Protein AF-A0AA40FTW2-F1 (afdb_monomer_lite)

InterPro domains:
  IPR039341 Cilia- and flagella-associated protein 99 [PTHR34649] (1-377)
  IPR060436 CFAP99, V-shaped coiled-coil domain [PF27956] (178-309)

Radius of gyration: 77.59 Å; chains: 1; bounding box: 154×70×246 Å

pLDDT: mean 81.36, std 16.77, range [40.0, 98.56]

Organism: NCBI:txid60889

Foldseek 3Di:
DLVVLVVLLDPCNLVVQQVVVVVPDPNVCSCPPPNVVSVVCNVVSVVVNVVVVVVVVVPPPPDPPDDDPDDPPVPPDDPPPPPPPPPDDDDPPPPPPPDPDPCVVVDDPPVVVVVVVVVVVVVVVVVVVVVVCQVPPPPVPPPPPPPDDDDPDPPPPPPPPPPDDPDDDDDPPPPDVVVVVVVVVVVVVVVVVVVVVVVCVVVVPDDVVNVVVVVVVVVVVVVVVVVVVVVVVVVVVVVVVVVVVVVVVVVVVVVVVVVVVVVVVVVVVVVVVVVVVVVVVVVVVVVVVVVVVVVVVVVVVVVVVVVVVVVVVVVVVVVVVVVVVVVVVVVVVVVVVVVVVVVVVVVVVVVVPDDDDDDDQADFPPPPDPDTDGPVVVVVVVVVVPPVPPDD

Sequence (392 aa):
MLSLVAYLLRAETPNLFHEKGCLTFEEDFVEQNLVLPFLEATPCLEKLQEHLKEYVRNTKVPKKELTTPMFMNVLNRPKIRLKVPPATPEDLSVMKFARQIPKTNYLKPSMESKLESLRTTNRMNALNLLKDANKNAPSCFQRRKDLDKSVEREKPRAILARRSIPKFKPVEIKQTVASTLRECARVISVEEKEIKRLKALTEGGLDPASILKFEEEKRQQQREEELLRIQKKHLLALLTRENAFTAKQSLLNDVKVHAESVRKERQQLYDKLERWRENHNKEMMEIVEKCHEIEQASREAFNAMIDEKKQKAAEVTEESRQLKTQLMKQREEETQRKIKLIQEIKTIQSLRALPFKDFDPTESSGLGLLCEMSLAEVCSISVKQLTVNLSF

Secondary structure (DSSP, 8-state):
-HHHHHHHTSTHHHHHHHHHHTTTS-HHHHIIIIIHHHHHHHHHHHHHHHHHHHHHHH--PPPPPP--------S--------PPP------------PPPPGGGSSPPHHHHHHHHHHHHHHHHHHHHHHHHHHS--TTTS----SS--------------PPPP----------HHHHHHHHHHHHHHHHHHHHHHHHHHTT-S-HHHHHHHHHHHHHHHHHHHHHHHHHHHHHHHHHHHHHHHHHHHHHHHHHHHHHHHHHHHHHHHHHHHHHHHHHHHHHHHHHHHHHHHHHHHHHHHHHHHHHHHHHHHHHHHHHHHHHHHHHHHHHHHHHHHHHHHHHHHHHHHHHTS------TTS------TT---HHHHHHHHTTSSSSS---

Structure (mmCIF, N/CA/C/O backbone):
data_AF-A0AA40FTW2-F1
#
_entry.id   AF-A0AA40FTW2-F1
#
loop_
_atom_site.group_PDB
_atom_site.id
_atom_site.type_symbol
_atom_site.label_atom_id
_atom_site.label_alt_id
_atom_site.label_comp_id
_atom_site.label_asym_id
_atom_site.label_entity_id
_atom_site.label_seq_id
_atom_site.pdbx_PDB_ins_code
_atom_site.Cartn_x
_atom_site.Cartn_y
_atom_site.Cartn_z
_atom_site.occupancy
_atom_site.B_iso_or_equiv
_atom_site.auth_seq_id
_atom_site.auth_comp_id
_atom_site.auth_asym_id
_atom_site.auth_atom_id
_atom_site.pdbx_PDB_model_num
ATOM 1 N N . MET A 1 1 ? -7.734 -20.222 -4.540 1.00 72.50 1 MET A N 1
ATOM 2 C CA . MET A 1 1 ? -7.595 -21.692 -4.657 1.00 72.50 1 MET A CA 1
ATOM 3 C C . MET A 1 1 ? -8.461 -22.426 -3.646 1.00 72.50 1 MET A C 1
ATOM 5 O O . MET A 1 1 ? -9.382 -23.096 -4.078 1.00 72.50 1 MET A O 1
ATOM 9 N N . LEU A 1 2 ? -8.268 -22.250 -2.332 1.00 84.19 2 LEU A N 1
ATOM 10 C CA . LEU A 1 2 ? -9.093 -22.926 -1.313 1.00 84.19 2 LEU A CA 1
ATOM 11 C C . LEU A 1 2 ? -10.603 -22.626 -1.437 1.00 84.19 2 LEU A C 1
ATOM 13 O O . LEU A 1 2 ? -11.415 -23.536 -1.329 1.00 84.19 2 LEU A O 1
ATOM 17 N N . SER A 1 3 ? -10.974 -21.379 -1.748 1.00 83.88 3 SER A N 1
ATOM 18 C CA . SER A 1 3 ? -12.367 -20.978 -2.009 1.00 83.88 3 SER A CA 1
ATOM 19 C C . SER A 1 3 ? -12.986 -21.657 -3.234 1.00 83.88 3 SER A C 1
ATOM 21 O O . SER A 1 3 ? -14.162 -21.998 -3.213 1.00 83.88 3 SER A O 1
ATOM 23 N N . LEU A 1 4 ? -12.191 -21.880 -4.284 1.00 85.38 4 LEU A N 1
ATOM 24 C CA . LEU A 1 4 ? -12.634 -22.521 -5.522 1.00 85.38 4 LEU A CA 1
ATOM 25 C C . LEU A 1 4 ? -12.859 -24.022 -5.311 1.00 85.38 4 LEU A C 1
ATOM 27 O O . LEU A 1 4 ? -13.896 -24.545 -5.692 1.00 85.38 4 LEU A O 1
ATOM 31 N N . VAL A 1 5 ? -11.924 -24.699 -4.638 1.00 86.44 5 VAL A N 1
ATOM 32 C CA . VAL A 1 5 ? -12.065 -26.124 -4.292 1.00 86.44 5 VAL A CA 1
ATOM 33 C C . VAL A 1 5 ? -13.250 -26.335 -3.342 1.00 86.44 5 VAL A C 1
ATOM 35 O O . VAL A 1 5 ? -14.014 -27.276 -3.508 1.00 86.44 5 VAL A O 1
ATOM 38 N N . ALA A 1 6 ? -13.466 -25.422 -2.388 1.00 86.38 6 ALA A N 1
ATOM 39 C CA . ALA A 1 6 ? -14.637 -25.456 -1.512 1.00 86.38 6 ALA A CA 1
ATOM 40 C C . ALA A 1 6 ? -15.962 -25.207 -2.245 1.00 86.38 6 ALA A C 1
ATOM 42 O O . ALA A 1 6 ? -16.985 -25.732 -1.824 1.00 86.38 6 ALA A O 1
ATOM 43 N N . TYR A 1 7 ? -15.954 -24.411 -3.317 1.00 87.50 7 TYR A N 1
ATOM 44 C CA . TYR A 1 7 ? -17.124 -24.233 -4.171 1.00 87.50 7 TYR A CA 1
ATOM 45 C C . TYR A 1 7 ? -17.436 -25.522 -4.934 1.00 87.50 7 TYR A C 1
ATOM 47 O O . TYR A 1 7 ? -18.566 -25.984 -4.872 1.00 87.50 7 TYR A O 1
ATOM 55 N N . LEU A 1 8 ? -16.429 -26.147 -5.557 1.00 85.88 8 LEU A N 1
ATOM 56 C CA . LEU A 1 8 ? -16.590 -27.392 -6.319 1.00 85.88 8 LEU A CA 1
ATOM 57 C C . LEU A 1 8 ? -17.111 -28.564 -5.472 1.00 85.88 8 LEU A C 1
ATOM 59 O O . LEU A 1 8 ? -17.848 -29.384 -5.995 1.00 85.88 8 LEU A O 1
ATOM 63 N N . LEU A 1 9 ? -16.796 -28.612 -4.176 1.00 86.38 9 LEU A N 1
ATOM 64 C CA . LEU A 1 9 ? -17.260 -29.658 -3.253 1.00 86.38 9 LEU A CA 1
ATOM 65 C C . LEU A 1 9 ? -18.691 -29.455 -2.710 1.00 86.38 9 LEU A C 1
ATOM 67 O O . LEU A 1 9 ? -19.140 -30.236 -1.874 1.00 86.38 9 LEU A O 1
ATOM 71 N N . ARG A 1 10 ? -19.418 -28.405 -3.116 1.00 88.00 10 ARG A N 1
ATOM 72 C CA . ARG A 1 10 ? -20.818 -28.224 -2.693 1.00 88.00 10 ARG A CA 1
ATOM 73 C C . ARG A 1 10 ? -21.728 -29.200 -3.435 1.00 88.00 10 ARG A C 1
ATOM 75 O O . ARG A 1 10 ? -21.581 -29.379 -4.633 1.00 88.00 10 ARG A O 1
ATOM 82 N N . ALA A 1 11 ? -22.743 -29.729 -2.756 1.00 80.31 11 ALA A N 1
ATOM 83 C CA . ALA A 1 11 ? -23.723 -30.635 -3.366 1.00 80.31 11 ALA A CA 1
ATOM 84 C C . ALA A 1 11 ? -24.491 -30.020 -4.559 1.00 80.31 11 ALA A C 1
ATOM 86 O O . ALA A 1 11 ? -25.031 -30.738 -5.392 1.00 80.31 11 ALA A O 1
ATOM 87 N N . GLU A 1 12 ? -24.521 -28.690 -4.659 1.00 85.62 12 GLU A N 1
ATOM 88 C CA . GLU A 1 12 ? -25.229 -27.944 -5.705 1.00 85.62 12 GLU A CA 1
ATOM 89 C C . GLU A 1 12 ? -24.439 -27.823 -7.021 1.00 85.62 12 GLU A C 1
ATOM 91 O O . GLU A 1 12 ? -25.029 -27.579 -8.073 1.00 85.62 12 GLU A O 1
ATOM 96 N N . THR A 1 13 ? -23.109 -27.976 -7.002 1.00 84.25 13 THR A N 1
ATOM 97 C CA . THR A 1 13 ? -22.277 -27.802 -8.204 1.00 84.25 13 THR A CA 1
ATOM 98 C C . THR A 1 13 ? -22.463 -28.868 -9.280 1.00 84.25 13 THR A C 1
ATOM 100 O O . THR A 1 13 ? -22.545 -28.459 -10.439 1.00 84.25 13 THR A O 1
ATOM 103 N N . PRO A 1 14 ? -22.566 -30.185 -8.993 1.00 83.50 14 PRO A N 1
ATOM 104 C CA . PRO A 1 14 ? -22.810 -31.167 -10.049 1.00 83.50 14 PRO A CA 1
ATOM 105 C C . PRO A 1 14 ? -24.161 -30.927 -10.730 1.00 83.50 14 PRO A C 1
ATOM 107 O O . PRO A 1 14 ? -24.240 -31.010 -11.951 1.00 83.50 14 PRO A O 1
ATOM 110 N N . ASN A 1 15 ? -25.181 -30.511 -9.972 1.00 85.00 15 ASN A N 1
ATOM 111 C CA . ASN A 1 15 ? -26.500 -30.170 -10.511 1.00 85.00 15 ASN A CA 1
ATOM 112 C C . ASN A 1 15 ? -26.433 -28.950 -11.438 1.00 85.00 15 ASN A C 1
ATOM 114 O O . ASN A 1 15 ? -27.056 -28.938 -12.495 1.00 85.00 15 ASN A O 1
ATOM 118 N N . LEU A 1 16 ? -25.623 -27.948 -11.085 1.00 86.38 16 LEU A N 1
ATOM 119 C CA . LEU A 1 16 ? -25.401 -26.776 -11.929 1.00 86.38 16 LEU A CA 1
ATOM 120 C C . LEU A 1 16 ? -24.660 -27.135 -13.229 1.00 86.38 16 LEU A C 1
ATOM 122 O O . LEU A 1 16 ? -24.991 -26.613 -14.294 1.00 86.38 16 LEU A O 1
ATOM 126 N N . PHE A 1 17 ? -23.659 -28.019 -13.159 1.00 85.50 17 PHE A N 1
ATOM 127 C CA . PHE A 1 17 ? -22.955 -28.506 -14.349 1.00 85.50 17 PHE A CA 1
ATOM 128 C C . PHE A 1 17 ? -23.858 -29.362 -15.235 1.00 85.50 17 PHE A C 1
ATOM 130 O O . PHE A 1 17 ? -23.782 -29.235 -16.455 1.00 85.50 17 PHE A O 1
ATOM 137 N N . HIS A 1 18 ? -24.740 -30.160 -14.636 1.00 86.38 18 HIS A N 1
ATOM 138 C CA . HIS A 1 18 ? -25.752 -30.926 -15.350 1.00 86.38 18 HIS A CA 1
ATOM 139 C C . HIS A 1 18 ? -26.730 -30.002 -16.087 1.00 86.38 18 HIS A C 1
ATOM 141 O O . HIS A 1 18 ? -26.870 -30.095 -17.304 1.00 86.38 18 HIS A O 1
ATOM 147 N N . GLU A 1 19 ? -27.319 -29.027 -15.388 1.00 88.06 19 GLU A N 1
ATOM 148 C CA . GLU A 1 19 ? -28.277 -28.074 -15.962 1.00 88.06 19 GLU A CA 1
ATOM 149 C C . GLU A 1 19 ? -27.657 -27.252 -17.102 1.00 88.06 19 GLU A C 1
ATOM 151 O O . GLU A 1 19 ? -28.272 -27.064 -18.148 1.00 88.06 19 GLU A O 1
ATOM 156 N N . LYS A 1 20 ? -26.410 -26.786 -16.941 1.00 88.81 20 LYS A N 1
ATOM 157 C CA . LYS A 1 20 ? -25.706 -26.029 -17.989 1.00 88.81 20 LYS A CA 1
ATOM 158 C C . LYS A 1 20 ? -25.197 -26.907 -19.129 1.00 88.81 20 LYS A C 1
ATOM 160 O O . LYS A 1 20 ? -25.180 -26.446 -20.269 1.00 88.81 20 LYS A O 1
ATOM 165 N N . GLY A 1 21 ? -24.798 -28.142 -18.843 1.00 84.56 21 GLY A N 1
ATOM 166 C CA . GLY A 1 21 ? -24.372 -29.115 -19.845 1.00 84.56 21 GLY A CA 1
ATOM 167 C C . GLY A 1 21 ? -25.519 -29.504 -20.774 1.00 84.56 21 GLY A C 1
ATOM 168 O O . GLY A 1 21 ? -25.347 -29.463 -21.992 1.00 84.56 21 GLY A O 1
ATOM 169 N N . CYS A 1 22 ? -26.704 -29.758 -20.212 1.00 87.69 22 CYS A N 1
ATOM 170 C CA . CYS A 1 22 ? -27.904 -30.161 -20.955 1.00 87.69 22 CYS A CA 1
ATOM 171 C C . CYS A 1 22 ? -28.463 -29.064 -21.879 1.00 87.69 22 CYS A C 1
ATOM 173 O O . CYS A 1 22 ? -29.262 -29.347 -22.764 1.00 87.69 22 CYS A O 1
ATOM 175 N N . LEU A 1 23 ? -28.029 -27.804 -21.726 1.00 88.94 23 LEU A N 1
ATOM 176 C CA . LEU A 1 23 ? -28.358 -26.738 -22.684 1.00 88.94 23 LEU A CA 1
ATOM 177 C C . LEU A 1 23 ? -27.622 -26.889 -24.022 1.00 88.94 23 LEU A C 1
ATOM 179 O O . LEU A 1 23 ? -28.026 -26.277 -25.008 1.00 88.94 23 LEU A O 1
ATOM 183 N N 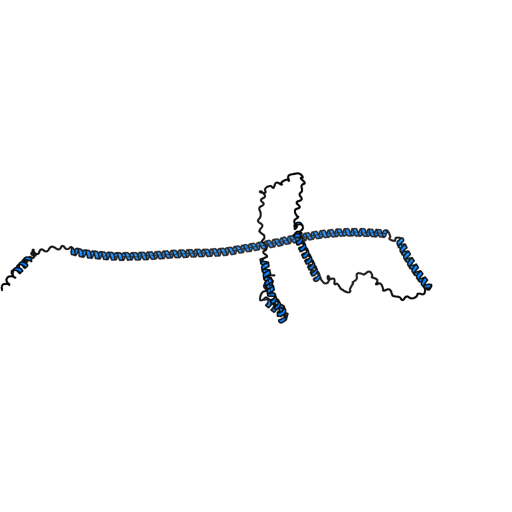. THR A 1 24 ? -26.517 -27.639 -24.046 1.00 86.56 24 THR A N 1
ATOM 184 C CA . THR A 1 24 ? -25.594 -27.685 -25.193 1.00 86.56 24 THR A CA 1
ATOM 185 C C . THR A 1 24 ? -25.347 -29.103 -25.707 1.00 86.56 24 THR A C 1
ATOM 187 O O . THR A 1 24 ? -25.009 -29.267 -26.877 1.00 86.56 24 THR A O 1
ATOM 190 N N . PHE A 1 25 ? -25.508 -30.117 -24.855 1.00 90.62 25 PHE A N 1
ATOM 191 C CA . PHE A 1 25 ? -25.250 -31.524 -25.155 1.00 90.62 25 PHE A CA 1
ATOM 192 C C . PHE A 1 25 ? -26.412 -32.408 -24.683 1.00 90.62 25 PHE A C 1
ATOM 194 O O . PHE A 1 25 ? -27.222 -31.983 -23.863 1.00 90.62 25 PHE A O 1
ATOM 201 N N . GLU A 1 26 ? -26.477 -33.636 -25.201 1.00 90.56 26 GLU A N 1
ATOM 202 C CA . GLU A 1 26 ? -27.450 -34.651 -24.778 1.00 90.56 26 GLU A CA 1
ATOM 203 C C . GLU A 1 26 ? -27.239 -35.060 -23.313 1.00 90.56 26 GLU A C 1
ATOM 205 O O . GLU A 1 26 ? -26.104 -35.113 -22.836 1.00 90.56 26 GLU A O 1
ATOM 210 N N . GLU A 1 27 ? -28.335 -35.367 -22.617 1.00 87.88 27 GLU A N 1
ATOM 211 C CA . GLU A 1 27 ? -28.355 -35.699 -21.184 1.00 87.88 27 GLU A CA 1
ATOM 212 C C . GLU A 1 27 ? -27.402 -36.860 -20.858 1.00 87.88 27 GLU A C 1
ATOM 214 O O . GLU A 1 27 ? -26.483 -36.693 -20.055 1.00 87.88 27 GLU A O 1
ATOM 219 N N . ASP A 1 28 ? -27.492 -37.963 -21.610 1.00 87.19 28 ASP A N 1
ATOM 220 C CA . ASP A 1 28 ? -26.615 -39.135 -21.465 1.00 87.19 28 ASP A CA 1
ATOM 221 C C . ASP A 1 28 ? -25.123 -38.782 -21.604 1.00 87.19 28 ASP A C 1
ATOM 223 O O . ASP A 1 28 ? -24.260 -39.316 -20.900 1.00 87.19 28 ASP A O 1
ATOM 227 N N . PHE A 1 29 ? -24.793 -37.853 -22.508 1.00 90.19 29 PHE A N 1
ATOM 228 C CA . PHE A 1 29 ? -23.417 -37.416 -22.732 1.00 90.19 29 PHE A CA 1
ATOM 229 C C . PHE A 1 29 ? -22.897 -36.566 -21.567 1.00 90.19 29 PHE A C 1
ATOM 231 O O . PHE A 1 29 ? -21.728 -36.691 -21.183 1.00 90.19 29 PHE A O 1
ATOM 238 N N . VAL A 1 30 ? -23.745 -35.698 -21.011 1.00 89.94 30 VAL A N 1
ATOM 239 C CA . VAL A 1 30 ? -23.420 -34.819 -19.879 1.00 89.94 30 VAL A CA 1
ATOM 240 C C . VAL A 1 30 ? -23.246 -35.638 -18.606 1.00 89.94 30 VAL A C 1
ATOM 242 O O . VAL A 1 30 ? -22.268 -35.439 -17.881 1.00 89.94 30 VAL A O 1
ATOM 245 N N . GLU A 1 31 ? -24.131 -36.595 -18.353 1.00 87.38 31 GLU A N 1
ATOM 246 C CA . GLU A 1 31 ? -24.014 -37.487 -17.205 1.00 87.38 31 GLU A CA 1
ATOM 247 C C . GLU A 1 31 ? -22.716 -38.299 -17.260 1.00 87.38 31 GLU A C 1
ATOM 249 O O . GLU A 1 31 ? -21.933 -38.274 -16.307 1.00 87.38 31 GLU A O 1
ATOM 254 N N . GLN A 1 32 ? -22.425 -38.944 -18.395 1.00 88.50 32 GLN A N 1
ATOM 255 C CA . GLN A 1 32 ? -21.276 -39.845 -18.519 1.00 88.50 32 GLN A CA 1
ATOM 256 C C . GLN A 1 32 ? -19.921 -39.135 -18.568 1.00 88.50 32 GLN A C 1
ATOM 258 O O . GLN A 1 32 ? -18.952 -39.646 -18.010 1.00 88.50 32 GLN A O 1
ATOM 263 N N . ASN A 1 33 ? -19.824 -37.974 -19.225 1.00 88.44 33 ASN A N 1
ATOM 264 C CA . ASN A 1 33 ? -18.531 -37.317 -19.453 1.00 88.44 33 ASN A CA 1
ATOM 265 C C . ASN A 1 33 ? -18.251 -36.138 -18.521 1.00 88.44 33 ASN A C 1
ATOM 267 O O . ASN A 1 33 ? -17.092 -35.747 -18.377 1.00 88.44 33 ASN A O 1
ATOM 271 N N . LEU A 1 34 ? -19.278 -35.545 -17.907 1.00 85.88 34 LEU A N 1
ATOM 272 C CA . LEU A 1 34 ? -19.113 -34.383 -17.032 1.00 85.88 34 LEU A CA 1
ATOM 273 C C . LEU A 1 34 ? -19.455 -34.726 -15.586 1.00 85.88 34 LEU A C 1
ATOM 275 O O . LEU A 1 34 ? -18.617 -34.514 -14.712 1.00 85.88 34 LEU A O 1
ATOM 279 N N . VAL A 1 35 ? -20.644 -35.272 -15.320 1.00 89.31 35 VAL A N 1
ATOM 280 C CA . VAL A 1 35 ? -21.118 -35.476 -13.941 1.00 89.31 35 VAL A CA 1
ATOM 281 C C . VAL A 1 35 ? -20.433 -36.667 -13.273 1.00 89.31 35 VAL A C 1
ATOM 283 O O . VAL A 1 35 ? -19.869 -36.498 -12.193 1.00 89.31 35 VAL A O 1
ATOM 286 N N . LEU A 1 36 ? -20.413 -37.847 -13.901 1.00 88.19 36 LEU A N 1
ATOM 287 C CA . LEU A 1 36 ? -19.792 -39.044 -13.318 1.00 88.19 36 LEU A CA 1
ATOM 288 C C . LEU A 1 36 ? -18.284 -38.870 -13.061 1.00 88.19 36 LEU A C 1
ATOM 290 O O . LEU A 1 36 ? -17.867 -39.092 -11.923 1.00 88.19 36 LEU A O 1
ATOM 294 N N . PRO A 1 37 ? -17.463 -38.369 -14.007 1.00 90.25 37 PRO A N 1
ATOM 295 C CA . PRO A 1 37 ? -16.037 -38.157 -13.754 1.00 90.25 37 PRO A CA 1
ATOM 296 C C . PRO A 1 37 ? -15.786 -37.084 -12.690 1.00 90.25 37 PRO A C 1
ATOM 298 O O . PRO A 1 37 ? -14.803 -37.141 -11.950 1.00 90.25 37 PRO A O 1
ATOM 301 N N . PHE A 1 38 ? -16.681 -36.096 -12.581 1.00 87.44 38 PHE A N 1
ATOM 302 C CA . PHE A 1 38 ? -16.617 -35.097 -11.521 1.00 87.44 38 PHE A CA 1
ATOM 303 C C . PHE A 1 38 ? -16.906 -35.711 -10.147 1.00 87.44 38 PHE A C 1
ATOM 305 O O . PHE A 1 38 ? -16.168 -35.440 -9.199 1.00 87.44 38 PHE A O 1
ATOM 312 N N . LEU A 1 39 ? -17.921 -36.576 -10.047 1.00 87.25 39 LEU A N 1
ATOM 313 C CA . LEU A 1 39 ? -18.231 -37.332 -8.833 1.00 87.25 39 LEU A CA 1
ATOM 314 C C . LEU A 1 39 ? -17.083 -38.278 -8.454 1.00 87.25 39 LEU A C 1
ATOM 316 O O . LEU A 1 39 ? -16.684 -38.303 -7.292 1.00 87.25 39 LEU A O 1
ATOM 320 N N . GLU A 1 40 ? -16.471 -38.966 -9.416 1.00 91.12 40 GLU A N 1
ATOM 321 C CA . GLU A 1 40 ? -15.275 -39.796 -9.201 1.00 91.12 40 GLU A CA 1
ATOM 322 C C . GLU A 1 40 ? -14.062 -38.983 -8.717 1.00 91.12 40 GLU A C 1
ATOM 324 O O . GLU A 1 40 ? -13.229 -39.485 -7.958 1.00 91.12 40 GLU A O 1
ATOM 329 N N . ALA A 1 41 ? -13.966 -37.708 -9.106 1.00 89.56 41 ALA A N 1
ATOM 330 C CA . ALA A 1 41 ? -12.898 -36.803 -8.691 1.00 89.56 41 ALA A CA 1
ATOM 331 C C . ALA A 1 41 ? -13.137 -36.129 -7.323 1.00 89.56 41 ALA A C 1
ATOM 333 O O . ALA A 1 41 ? -12.201 -35.532 -6.775 1.00 89.56 41 ALA A O 1
ATOM 334 N N . THR A 1 42 ? -14.334 -36.236 -6.731 1.00 88.50 42 THR A N 1
ATOM 335 C CA . THR A 1 42 ? -14.647 -35.679 -5.397 1.00 88.50 42 THR A CA 1
ATOM 336 C C . THR A 1 42 ? -13.657 -36.079 -4.291 1.00 88.50 42 THR A C 1
ATOM 338 O O . THR A 1 42 ? -13.141 -35.163 -3.643 1.00 88.50 42 THR A O 1
ATOM 341 N N . PRO A 1 43 ? -13.245 -37.355 -4.109 1.00 91.00 43 PRO A N 1
ATOM 342 C CA . PRO A 1 43 ? -12.274 -37.719 -3.069 1.00 91.00 43 PRO A CA 1
ATOM 343 C C . PRO A 1 43 ? -10.894 -37.081 -3.288 1.00 91.00 43 PRO A C 1
ATOM 345 O O . PRO A 1 43 ? -10.164 -36.792 -2.338 1.00 91.00 43 PRO A O 1
ATOM 348 N N . CYS A 1 44 ? -10.505 -36.839 -4.542 1.00 90.75 44 CYS A N 1
ATOM 349 C CA . CYS A 1 44 ? -9.260 -36.142 -4.865 1.00 90.75 44 CYS A CA 1
ATOM 350 C C . CYS A 1 44 ? -9.346 -34.650 -4.509 1.00 90.75 44 CYS A C 1
ATOM 352 O O . CYS A 1 44 ? -8.374 -34.074 -4.011 1.00 90.75 44 CYS A O 1
ATOM 354 N N . LEU A 1 45 ? -10.508 -34.028 -4.727 1.00 89.38 45 LEU A N 1
ATOM 355 C CA . LEU A 1 45 ? -10.771 -32.635 -4.367 1.00 89.38 45 LEU A CA 1
ATOM 356 C C . LEU A 1 45 ? -10.836 -32.431 -2.848 1.00 89.38 45 LEU A C 1
ATOM 358 O O . LEU A 1 45 ? -10.328 -31.420 -2.359 1.00 89.38 45 LEU A O 1
ATOM 362 N N . GLU A 1 46 ? -11.383 -33.386 -2.095 1.00 90.88 46 GLU A N 1
ATOM 363 C CA . GLU A 1 46 ? -11.388 -33.370 -0.625 1.00 90.88 46 GLU A CA 1
ATOM 364 C C . GLU A 1 46 ? -9.965 -33.410 -0.060 1.00 90.88 46 GLU A C 1
ATOM 366 O O . GLU A 1 46 ? -9.581 -32.519 0.701 1.00 90.88 46 GLU A O 1
ATOM 371 N N . LYS A 1 47 ? -9.129 -34.347 -0.533 1.00 92.00 47 LYS A N 1
ATOM 372 C CA . LYS A 1 47 ? -7.702 -34.424 -0.162 1.00 92.00 47 LYS A CA 1
ATOM 373 C C . LYS A 1 47 ? -6.951 -33.133 -0.484 1.00 92.00 47 LYS A C 1
ATOM 375 O O . LYS A 1 47 ? -6.138 -32.657 0.308 1.00 92.00 47 LYS A O 1
ATOM 380 N N . LEU A 1 48 ? -7.232 -32.531 -1.641 1.00 91.81 48 LEU A N 1
ATOM 381 C CA . LEU A 1 48 ? -6.651 -31.245 -2.020 1.00 91.81 48 LEU A CA 1
ATOM 382 C C . LEU A 1 48 ? -7.111 -30.120 -1.082 1.00 91.81 48 LEU A C 1
ATOM 384 O O . LEU A 1 48 ? -6.312 -29.254 -0.717 1.00 91.81 48 LEU A O 1
ATOM 388 N N . GLN A 1 49 ? -8.381 -30.116 -0.676 1.00 92.56 49 GLN A N 1
ATOM 389 C CA . GLN A 1 49 ? -8.918 -29.132 0.258 1.00 92.56 49 GLN A CA 1
ATOM 390 C C . GLN A 1 49 ? -8.251 -29.245 1.633 1.00 92.56 49 GLN A C 1
ATOM 392 O O . GLN A 1 49 ? -7.881 -28.221 2.209 1.00 92.56 49 GLN A O 1
ATOM 397 N N . GLU A 1 50 ? -8.075 -30.461 2.146 1.00 92.12 50 GLU A N 1
ATOM 398 C CA . GLU A 1 50 ? -7.374 -30.729 3.405 1.00 92.12 50 GLU A CA 1
ATOM 399 C C . GLU A 1 50 ? -5.926 -30.250 3.347 1.00 92.12 50 GLU A C 1
ATOM 401 O O . GLU A 1 50 ? -5.512 -29.450 4.186 1.00 92.12 50 GLU A O 1
ATOM 406 N N . HIS A 1 51 ? -5.195 -30.611 2.291 1.00 90.50 51 HIS A N 1
ATOM 407 C CA . HIS A 1 51 ? -3.809 -30.190 2.107 1.00 90.50 51 HIS A CA 1
ATOM 408 C C . HIS A 1 51 ? -3.672 -28.660 2.004 1.00 90.50 51 HIS A C 1
ATOM 410 O O . HIS A 1 51 ? -2.743 -28.062 2.549 1.00 90.50 51 HIS A O 1
ATOM 416 N N . LEU A 1 52 ? -4.623 -27.981 1.351 1.00 89.50 52 LEU A N 1
ATOM 417 C CA . LEU A 1 52 ? -4.658 -26.517 1.301 1.00 89.50 52 LEU A CA 1
ATOM 418 C C . LEU A 1 52 ? -5.014 -25.894 2.662 1.00 89.50 52 LEU A C 1
ATOM 420 O O . LEU A 1 52 ? -4.450 -24.857 3.012 1.00 89.50 52 LEU A O 1
ATOM 424 N N . LYS A 1 53 ? -5.914 -26.504 3.447 1.00 89.69 53 LYS A N 1
ATOM 425 C CA . LYS A 1 53 ? -6.233 -26.063 4.819 1.00 89.69 53 LYS A CA 1
ATOM 426 C C . LYS A 1 53 ? -5.016 -26.209 5.734 1.00 89.69 53 LYS A C 1
ATOM 428 O O . LYS A 1 53 ? -4.722 -25.287 6.495 1.00 89.69 53 LYS A O 1
ATOM 433 N N . GLU A 1 54 ? -4.295 -27.322 5.647 1.00 90.12 54 GLU A N 1
ATOM 434 C CA . GLU A 1 54 ? -3.049 -27.550 6.384 1.00 90.12 54 GLU A CA 1
ATOM 435 C C . GLU A 1 54 ? -1.958 -26.570 5.972 1.00 90.12 54 GLU A C 1
ATOM 437 O O . GLU A 1 54 ? -1.335 -25.952 6.835 1.00 90.12 54 GLU A O 1
ATOM 442 N N . TYR A 1 55 ? -1.780 -26.345 4.670 1.00 88.25 55 TYR A N 1
ATOM 443 C CA . TYR A 1 55 ? -0.834 -25.357 4.164 1.00 88.25 55 TYR A CA 1
ATOM 444 C C . TYR A 1 55 ? -1.118 -23.966 4.741 1.00 88.25 55 TYR A C 1
ATOM 446 O O . TYR A 1 55 ? -0.209 -23.345 5.282 1.00 88.25 55 TYR A O 1
ATOM 454 N N . VAL A 1 56 ? -2.379 -23.513 4.725 1.00 85.25 56 VAL A N 1
ATOM 455 C CA . VAL A 1 56 ? -2.779 -22.211 5.291 1.00 85.25 56 VAL A CA 1
ATOM 456 C C . VAL A 1 56 ? -2.513 -22.135 6.801 1.00 85.25 56 VAL A C 1
ATOM 458 O O . VAL A 1 56 ? -2.034 -21.109 7.287 1.00 85.25 56 VAL A O 1
ATOM 461 N N . ARG A 1 57 ? -2.781 -23.213 7.552 1.00 83.44 57 ARG A N 1
ATOM 462 C CA . ARG A 1 57 ? -2.495 -23.294 8.999 1.00 83.44 57 ARG A CA 1
ATOM 463 C C . ARG A 1 57 ? -0.993 -23.256 9.299 1.00 83.44 57 ARG A C 1
ATOM 465 O O . ARG A 1 57 ? -0.589 -22.635 10.283 1.00 83.44 57 ARG A O 1
ATOM 472 N N . ASN A 1 58 ? -0.186 -23.894 8.455 1.00 80.00 58 ASN A N 1
ATOM 473 C CA . ASN A 1 58 ? 1.266 -23.992 8.601 1.00 80.00 58 ASN A CA 1
ATOM 474 C C . ASN A 1 58 ? 1.990 -22.733 8.107 1.00 80.00 58 ASN A C 1
ATOM 476 O O . ASN A 1 58 ? 3.046 -22.384 8.635 1.00 80.00 58 ASN A O 1
ATOM 480 N N . THR A 1 59 ? 1.401 -21.980 7.176 1.00 73.31 59 THR A N 1
ATOM 481 C CA . THR A 1 59 ? 1.846 -20.632 6.806 1.00 73.31 59 THR A CA 1
ATOM 482 C C . THR A 1 59 ? 1.464 -19.610 7.878 1.00 73.31 59 THR A C 1
ATOM 484 O O . THR A 1 59 ? 0.733 -18.652 7.636 1.00 73.31 59 THR A O 1
ATOM 487 N N . LYS A 1 60 ? 1.984 -19.777 9.095 1.00 59.28 60 LYS A N 1
ATOM 488 C CA . LYS A 1 60 ? 2.068 -18.673 10.051 1.00 59.28 60 LYS A CA 1
ATOM 489 C C . LYS A 1 60 ? 3.146 -17.725 9.542 1.00 59.28 60 LYS A C 1
ATOM 491 O O . LYS A 1 60 ? 4.335 -17.981 9.706 1.00 59.28 60 LYS A O 1
ATOM 496 N N . VAL A 1 61 ? 2.731 -16.638 8.894 1.00 64.19 61 VAL A N 1
ATOM 497 C CA . VAL A 1 61 ? 3.634 -15.524 8.586 1.00 64.19 61 VAL A CA 1
ATOM 498 C C . VAL A 1 61 ? 4.248 -15.072 9.916 1.00 64.19 61 VAL A C 1
ATOM 500 O O . VAL A 1 61 ? 3.486 -14.728 10.826 1.00 64.19 61 VAL A O 1
ATOM 503 N N . PRO A 1 62 ? 5.584 -15.102 10.088 1.00 59.91 62 PRO A N 1
ATOM 504 C CA . PRO A 1 62 ? 6.195 -14.639 11.322 1.00 59.91 62 PRO A CA 1
ATOM 505 C C . PRO A 1 62 ? 5.830 -13.165 11.494 1.00 59.91 62 PRO A C 1
ATOM 507 O O . PRO A 1 62 ? 6.163 -12.325 10.653 1.00 59.91 62 PRO A O 1
ATOM 510 N N . LYS A 1 63 ? 5.090 -12.852 12.563 1.00 62.25 63 LYS A N 1
ATOM 511 C CA . LYS A 1 63 ? 4.849 -11.466 12.960 1.00 62.25 63 LYS A CA 1
ATOM 512 C C . LYS A 1 63 ? 6.223 -10.862 13.234 1.00 62.25 63 LYS A C 1
ATOM 514 O O . LYS A 1 63 ? 6.942 -11.359 14.094 1.00 62.25 63 LYS A O 1
ATOM 519 N N . LYS A 1 64 ? 6.612 -9.844 12.461 1.00 65.00 64 LYS A N 1
ATOM 520 C CA . LYS A 1 64 ? 7.845 -9.097 12.725 1.00 65.00 64 LYS A CA 1
ATOM 521 C C . LYS A 1 64 ? 7.742 -8.532 14.139 1.00 65.00 64 LYS A C 1
ATOM 523 O O . LYS A 1 64 ? 6.752 -7.870 14.449 1.00 65.00 64 LYS A O 1
ATOM 528 N N . GLU A 1 65 ? 8.728 -8.817 14.979 1.00 68.75 65 GLU A N 1
ATOM 529 C CA . GLU A 1 65 ? 8.822 -8.190 16.293 1.00 68.75 65 GLU A CA 1
ATOM 530 C C . GLU A 1 65 ? 8.905 -6.670 16.107 1.00 68.75 65 GLU A C 1
ATOM 532 O O . GLU A 1 65 ? 9.642 -6.171 15.249 1.00 68.75 65 GLU A O 1
ATOM 537 N N . LEU A 1 66 ? 8.091 -5.933 16.865 1.00 69.81 66 LEU A N 1
ATOM 538 C CA . LEU A 1 66 ? 8.136 -4.475 16.884 1.00 69.81 66 LEU A CA 1
ATOM 539 C C . LEU A 1 66 ? 9.531 -4.046 17.341 1.00 69.81 66 LEU A C 1
ATOM 541 O O . LEU A 1 66 ? 10.005 -4.466 18.393 1.00 69.81 66 LEU A O 1
ATOM 545 N N . THR A 1 67 ? 10.200 -3.229 16.531 1.00 69.88 67 THR A N 1
ATOM 546 C CA . THR A 1 67 ? 11.541 -2.738 16.842 1.00 69.88 67 THR A CA 1
ATOM 547 C C . THR A 1 67 ? 11.462 -1.785 18.029 1.00 69.88 67 THR A C 1
ATOM 549 O O . THR A 1 67 ? 11.047 -0.636 17.885 1.00 69.88 67 THR A O 1
ATOM 552 N N . THR A 1 68 ? 11.852 -2.254 19.211 1.00 75.44 68 THR A N 1
ATOM 553 C CA . THR A 1 68 ? 12.003 -1.399 20.389 1.00 75.44 68 THR A CA 1
ATOM 554 C C . THR A 1 68 ? 13.166 -0.431 20.143 1.00 75.44 68 THR A C 1
ATOM 556 O O . THR A 1 68 ? 14.265 -0.890 19.811 1.00 75.44 68 THR A O 1
ATOM 559 N N . PRO A 1 69 ? 12.976 0.895 20.273 1.00 68.25 69 PRO A N 1
ATOM 560 C CA . PRO A 1 69 ? 14.062 1.851 20.104 1.00 68.25 69 PRO A CA 1
ATOM 561 C C . PRO A 1 69 ? 15.104 1.628 21.203 1.00 68.25 69 PRO A C 1
ATOM 563 O O . PRO A 1 69 ? 14.868 1.897 22.380 1.00 68.25 69 PRO A O 1
ATOM 566 N N . MET A 1 70 ? 16.263 1.098 20.817 1.00 69.19 70 MET A N 1
ATOM 567 C CA . MET A 1 70 ? 17.376 0.896 21.733 1.00 69.19 70 MET A CA 1
ATOM 568 C C . MET A 1 70 ? 18.042 2.255 21.976 1.00 69.19 70 MET A C 1
ATOM 570 O O . MET A 1 70 ? 18.634 2.832 21.061 1.00 69.19 70 MET A O 1
ATOM 574 N N . PHE A 1 71 ? 17.935 2.788 23.195 1.00 67.94 71 PHE A N 1
ATOM 575 C CA . PHE A 1 71 ? 18.669 3.993 23.574 1.00 67.94 71 PHE A CA 1
ATOM 576 C C . PHE A 1 71 ? 20.168 3.721 23.440 1.00 67.94 71 PHE A C 1
ATOM 578 O O . PHE A 1 71 ? 20.712 2.806 24.062 1.00 67.94 71 PHE A O 1
ATOM 585 N N . MET A 1 72 ? 20.848 4.506 22.602 1.00 67.75 72 MET A N 1
ATOM 586 C CA . MET A 1 72 ? 22.291 4.392 22.465 1.00 67.75 72 MET A CA 1
ATOM 587 C C . MET A 1 72 ? 22.936 4.778 23.794 1.00 67.75 72 MET A C 1
ATOM 589 O O . MET A 1 72 ? 22.886 5.933 24.209 1.00 67.75 72 MET A O 1
ATOM 593 N N . ASN A 1 73 ? 23.574 3.817 24.457 1.00 65.56 73 ASN A N 1
ATOM 594 C CA . ASN A 1 73 ? 24.374 4.092 25.643 1.00 65.56 73 ASN A CA 1
ATOM 595 C C . ASN A 1 73 ? 25.727 4.671 25.189 1.00 65.56 73 ASN A C 1
ATOM 597 O O . ASN A 1 73 ? 26.737 3.970 25.115 1.00 65.56 73 ASN A O 1
ATOM 601 N N . VAL A 1 74 ? 25.715 5.933 24.745 1.00 63.09 74 VAL A N 1
ATOM 602 C CA . VAL A 1 74 ? 26.889 6.622 24.174 1.00 63.09 74 VAL A CA 1
ATOM 603 C C . VAL A 1 74 ? 27.907 6.973 25.266 1.00 63.09 74 VAL A C 1
ATOM 605 O O . VAL A 1 74 ? 29.102 7.028 24.994 1.00 63.09 74 VAL A O 1
ATOM 608 N N . LEU A 1 75 ? 27.447 7.148 26.510 1.00 63.94 75 LEU A N 1
ATOM 609 C CA . LEU A 1 75 ? 28.263 7.633 27.628 1.00 63.94 75 LEU A CA 1
ATOM 610 C C . LEU A 1 75 ? 28.966 6.517 28.423 1.00 63.94 75 LEU A C 1
ATOM 612 O O . LEU A 1 75 ? 30.023 6.762 28.992 1.00 63.94 75 LEU A O 1
ATOM 616 N N . ASN A 1 76 ? 28.450 5.281 28.390 1.00 61.06 76 ASN A N 1
ATOM 617 C CA . ASN A 1 76 ? 28.991 4.141 29.148 1.00 61.06 76 ASN A CA 1
ATOM 618 C C . ASN A 1 76 ? 29.689 3.094 28.266 1.00 61.06 76 ASN A C 1
ATOM 620 O O . ASN A 1 76 ? 29.696 1.907 28.591 1.00 61.06 76 ASN A O 1
ATOM 624 N N . ARG A 1 77 ? 30.285 3.494 27.136 1.00 62.66 77 ARG A N 1
ATOM 625 C CA . ARG A 1 77 ? 31.180 2.588 26.404 1.00 62.66 77 ARG A CA 1
ATOM 626 C C . ARG A 1 77 ? 32.538 2.577 27.108 1.00 62.66 77 ARG A C 1
ATOM 628 O O . ARG A 1 77 ? 33.227 3.599 27.057 1.00 62.66 77 ARG A O 1
ATOM 635 N N . PRO A 1 78 ? 32.971 1.467 27.737 1.00 63.22 78 PRO A N 1
ATOM 636 C CA . PRO A 1 78 ? 34.351 1.372 28.187 1.00 63.22 78 PRO A CA 1
ATOM 637 C C . PRO A 1 78 ? 35.239 1.561 26.956 1.00 63.22 78 PRO A C 1
ATOM 639 O O . PRO A 1 78 ? 35.080 0.860 25.955 1.00 63.22 78 PRO A O 1
ATOM 642 N N . LYS A 1 79 ? 36.134 2.556 26.993 1.00 59.47 79 LYS A N 1
ATOM 643 C CA . LYS A 1 79 ? 37.109 2.776 25.921 1.00 59.47 79 LYS A CA 1
ATOM 644 C C . LYS A 1 79 ? 37.921 1.492 25.777 1.00 59.47 79 LYS A C 1
ATOM 646 O O . LYS A 1 79 ? 38.782 1.214 26.611 1.00 59.47 79 LYS A O 1
ATOM 651 N N . ILE A 1 80 ? 37.646 0.715 24.730 1.00 60.69 80 ILE A N 1
ATOM 652 C CA . ILE A 1 80 ? 38.514 -0.380 24.309 1.00 60.69 80 ILE A CA 1
ATOM 653 C C . ILE A 1 80 ? 39.824 0.296 23.924 1.00 60.69 80 ILE A C 1
ATOM 655 O O . ILE A 1 80 ? 39.936 0.898 22.857 1.00 60.69 80 ILE A O 1
ATOM 659 N N . ARG A 1 81 ? 40.802 0.275 24.833 1.00 58.84 81 ARG A N 1
ATOM 660 C CA . ARG A 1 81 ? 42.172 0.612 24.470 1.00 58.84 81 ARG A CA 1
ATOM 661 C C . ARG A 1 81 ? 42.557 -0.417 23.420 1.00 58.84 81 ARG A C 1
ATOM 663 O O . ARG A 1 81 ? 42.592 -1.609 23.724 1.00 58.84 81 ARG A O 1
ATOM 670 N N . LEU A 1 82 ? 42.771 0.039 22.188 1.00 54.88 82 LEU A N 1
ATOM 671 C CA . LEU A 1 82 ? 43.394 -0.777 21.159 1.00 54.88 82 LEU A CA 1
ATOM 672 C C . LEU A 1 82 ? 44.706 -1.276 21.765 1.00 54.88 82 LEU A C 1
ATOM 674 O O . LEU A 1 82 ? 45.610 -0.482 22.026 1.00 54.88 82 LEU A O 1
ATOM 678 N N . LYS A 1 83 ? 44.769 -2.571 22.092 1.00 57.41 83 LYS A N 1
ATOM 679 C CA . LYS A 1 83 ? 46.027 -3.215 22.451 1.00 57.41 83 LYS A CA 1
ATOM 680 C C . LYS A 1 83 ? 46.902 -3.097 21.211 1.00 57.41 83 LYS A C 1
ATOM 682 O O . LYS A 1 83 ? 46.681 -3.812 20.237 1.00 57.41 83 LYS A O 1
ATOM 687 N N . VAL A 1 84 ? 47.845 -2.160 21.237 1.00 61.56 84 VAL A N 1
ATOM 688 C CA . VAL A 1 84 ? 48.995 -2.207 20.339 1.00 61.56 84 VAL A CA 1
ATOM 689 C C . VAL A 1 84 ? 49.620 -3.589 20.556 1.00 61.56 84 VAL A C 1
ATOM 691 O O . VAL A 1 84 ? 49.796 -3.974 21.719 1.00 61.56 84 VAL A O 1
ATOM 694 N N . PRO A 1 85 ? 49.866 -4.381 19.500 1.00 59.75 85 PRO A N 1
ATOM 695 C CA . PRO A 1 85 ? 50.508 -5.671 19.680 1.00 59.75 85 PRO A CA 1
ATOM 696 C C . PRO A 1 85 ? 51.872 -5.428 20.336 1.00 59.75 85 PRO A C 1
ATOM 698 O O . PRO A 1 85 ? 52.571 -4.503 19.911 1.00 59.75 85 PRO A O 1
ATOM 701 N N . PRO A 1 86 ? 52.266 -6.197 21.365 1.00 55.31 86 PRO A N 1
ATOM 702 C CA . PRO A 1 86 ? 53.645 -6.158 21.817 1.00 55.31 86 PRO A CA 1
ATOM 703 C C . PRO A 1 86 ? 54.535 -6.532 20.629 1.00 55.31 86 PRO A C 1
ATOM 705 O O . PRO A 1 86 ? 54.300 -7.539 19.960 1.00 55.31 86 PRO A O 1
ATOM 708 N N . ALA A 1 87 ? 55.522 -5.687 20.346 1.00 56.22 87 ALA A N 1
ATOM 709 C CA . ALA A 1 87 ? 56.625 -6.060 19.486 1.00 56.22 87 ALA A CA 1
ATOM 710 C C . ALA A 1 87 ? 57.416 -7.138 20.231 1.00 56.22 87 ALA A C 1
ATOM 712 O O . ALA A 1 87 ? 58.148 -6.835 21.173 1.00 56.22 87 ALA A O 1
ATOM 713 N N . THR A 1 88 ? 57.224 -8.394 19.844 1.00 54.44 88 THR A N 1
ATOM 714 C CA . THR A 1 88 ? 58.101 -9.489 20.253 1.00 54.44 88 THR A CA 1
ATOM 715 C C . THR A 1 88 ? 58.608 -10.234 19.023 1.00 54.44 88 THR A C 1
ATOM 717 O O . THR A 1 88 ? 57.876 -10.361 18.037 1.00 54.44 88 THR A O 1
ATOM 720 N N . PRO A 1 89 ? 59.890 -10.632 19.064 1.00 53.31 89 PRO A N 1
ATOM 721 C CA . PRO A 1 89 ? 60.708 -10.916 17.900 1.00 53.31 89 PRO A CA 1
ATOM 722 C C . PRO A 1 89 ? 60.422 -12.297 17.314 1.00 53.31 89 PRO A C 1
ATOM 724 O O . PRO A 1 89 ? 59.806 -13.158 17.939 1.00 53.31 89 PRO A O 1
ATOM 727 N N . GLU A 1 90 ? 60.883 -12.458 16.081 1.00 56.84 90 GLU A N 1
ATOM 728 C CA . GLU A 1 90 ? 60.820 -13.656 15.256 1.00 56.84 90 GLU A CA 1
ATOM 729 C C . GLU A 1 90 ? 61.415 -14.875 15.974 1.00 56.84 90 GLU A C 1
ATOM 731 O O . GLU A 1 90 ? 62.628 -15.048 16.009 1.00 56.84 90 GLU A O 1
ATOM 736 N N . ASP A 1 91 ? 60.554 -15.751 16.495 1.00 50.31 91 ASP A N 1
ATOM 737 C CA . ASP A 1 91 ? 60.923 -17.132 16.805 1.00 50.31 91 ASP A CA 1
ATOM 738 C C . ASP A 1 91 ? 60.218 -18.051 15.800 1.00 50.31 91 ASP A C 1
ATOM 740 O O . ASP A 1 91 ? 59.037 -18.403 15.904 1.00 50.31 91 ASP A O 1
ATOM 744 N N . LEU A 1 92 ? 60.958 -18.375 14.740 1.00 57.44 92 LEU A N 1
ATOM 745 C CA . LEU A 1 92 ? 60.563 -19.257 13.649 1.00 57.44 92 LEU A CA 1
ATOM 746 C C . LEU A 1 92 ? 60.575 -20.720 14.116 1.00 57.44 92 LEU A C 1
ATOM 748 O O . LEU A 1 92 ? 61.422 -21.513 13.722 1.00 57.44 92 LEU A O 1
ATOM 752 N N . SER A 1 93 ? 59.577 -21.105 14.906 1.00 56.47 93 SER A N 1
ATOM 753 C CA . SER A 1 93 ? 59.177 -22.507 15.063 1.00 56.47 93 SER A CA 1
ATOM 754 C C . SER A 1 93 ? 57.698 -22.640 14.722 1.00 56.47 93 SER A C 1
ATOM 756 O O . SER A 1 93 ? 56.821 -22.847 15.560 1.00 56.47 93 SER A O 1
ATOM 758 N N . VAL A 1 94 ? 57.399 -22.453 13.434 1.00 55.34 94 VAL A N 1
ATOM 759 C CA . VAL A 1 94 ? 56.064 -22.677 12.876 1.00 55.34 94 VAL A CA 1
ATOM 760 C C . VAL A 1 94 ? 55.831 -24.186 12.800 1.00 55.34 94 VAL A C 1
ATOM 762 O O . VAL A 1 94 ? 56.004 -24.818 11.756 1.00 55.34 94 VAL A O 1
ATOM 765 N N . MET A 1 95 ? 55.398 -24.781 13.913 1.00 54.97 95 MET A N 1
ATOM 766 C CA . MET A 1 95 ? 54.608 -26.008 13.858 1.00 54.97 95 MET A CA 1
ATOM 767 C C . MET A 1 95 ? 53.393 -25.715 12.977 1.00 54.97 95 MET A C 1
ATOM 769 O O . MET A 1 95 ? 52.512 -24.930 13.330 1.00 54.97 95 MET A O 1
ATOM 773 N N . LYS A 1 96 ? 53.375 -26.322 11.789 1.00 56.62 96 LYS A N 1
ATOM 774 C CA . LYS A 1 96 ? 52.268 -26.260 10.834 1.00 56.62 96 LYS A CA 1
ATOM 775 C C . LYS A 1 96 ? 51.034 -26.928 11.443 1.00 56.62 96 LYS A C 1
ATOM 777 O O . LYS A 1 96 ? 50.717 -28.071 11.132 1.00 56.62 96 LYS A O 1
ATOM 782 N N . PHE A 1 97 ? 50.289 -26.200 12.267 1.00 54.03 97 PHE A N 1
ATOM 783 C CA . PHE A 1 97 ? 48.890 -26.511 12.525 1.00 54.03 97 PHE A CA 1
ATOM 784 C C . PHE A 1 97 ? 48.089 -26.132 11.280 1.00 54.03 97 PHE A C 1
ATOM 786 O O . PHE A 1 97 ? 47.439 -25.088 11.218 1.00 54.03 97 PHE A O 1
ATOM 793 N N . ALA A 1 98 ? 48.150 -26.984 10.257 1.00 60.34 98 ALA A N 1
ATOM 794 C CA . ALA A 1 98 ? 47.209 -26.938 9.154 1.00 60.34 98 ALA A CA 1
ATOM 795 C C . ALA A 1 98 ? 45.840 -27.356 9.703 1.00 60.34 98 ALA A C 1
ATOM 797 O O . ALA A 1 98 ? 45.478 -28.532 9.712 1.00 60.34 98 ALA A O 1
ATOM 798 N N . ARG A 1 99 ? 45.082 -26.388 10.226 1.00 67.38 99 ARG A N 1
ATOM 799 C CA . ARG A 1 99 ? 43.658 -26.589 10.499 1.00 67.38 99 ARG A CA 1
ATOM 800 C C . ARG A 1 99 ? 43.023 -27.031 9.185 1.00 67.38 99 ARG A C 1
ATOM 802 O O . ARG A 1 99 ? 43.199 -26.353 8.173 1.00 67.38 99 ARG A O 1
ATOM 809 N N . GLN A 1 100 ? 42.320 -28.163 9.182 1.00 69.25 100 GLN A N 1
ATOM 810 C CA . GLN A 1 100 ? 41.578 -28.571 7.994 1.00 69.25 100 GLN A CA 1
ATOM 811 C C . GLN A 1 100 ? 40.597 -27.453 7.649 1.00 69.25 100 GLN A C 1
ATOM 813 O O . GLN A 1 100 ? 39.768 -27.066 8.474 1.00 69.25 100 GLN A O 1
ATOM 818 N N . ILE A 1 101 ? 40.749 -26.891 6.451 1.00 69.19 101 ILE A N 1
ATOM 819 C CA . ILE A 1 101 ? 39.877 -25.827 5.968 1.00 69.19 101 ILE A CA 1
ATOM 820 C C . ILE A 1 101 ? 38.453 -26.397 5.975 1.00 69.19 101 ILE A C 1
ATOM 822 O O . ILE A 1 101 ? 38.230 -27.457 5.379 1.00 69.19 101 ILE A O 1
ATOM 826 N N . PRO A 1 102 ? 37.489 -25.746 6.650 1.00 71.19 102 PRO A N 1
ATOM 827 C CA . PRO A 1 102 ? 36.110 -26.202 6.651 1.00 71.19 102 PRO A CA 1
ATOM 828 C C . PRO A 1 102 ? 35.624 -26.385 5.212 1.00 71.19 102 PRO A C 1
ATOM 830 O O . PRO A 1 102 ? 35.767 -25.482 4.387 1.00 71.19 102 PRO A O 1
ATOM 833 N N . LYS A 1 103 ? 35.026 -27.543 4.899 1.00 66.69 103 LYS A N 1
ATOM 834 C CA . LYS A 1 103 ? 34.497 -27.839 3.551 1.00 66.69 103 LYS A CA 1
ATOM 835 C C . LYS A 1 103 ? 33.485 -26.785 3.072 1.00 66.69 103 LYS A C 1
ATOM 837 O O . LYS A 1 103 ? 33.293 -26.621 1.874 1.00 66.69 103 LYS A O 1
ATOM 842 N N . THR A 1 104 ? 32.889 -26.035 4.000 1.00 68.44 104 THR A N 1
ATOM 843 C CA . THR A 1 104 ? 31.996 -24.896 3.748 1.00 68.44 104 THR A CA 1
ATOM 844 C C . THR A 1 104 ? 32.660 -23.735 3.011 1.00 68.44 104 THR A C 1
ATOM 846 O O . THR A 1 104 ? 31.948 -22.962 2.385 1.00 68.44 104 THR A O 1
ATOM 849 N N . ASN A 1 105 ? 33.993 -23.626 3.025 1.00 67.06 105 ASN A N 1
ATOM 850 C CA . ASN A 1 105 ? 34.729 -22.602 2.274 1.00 67.06 105 ASN A CA 1
ATOM 851 C C . ASN A 1 105 ? 34.765 -22.891 0.757 1.00 67.06 105 ASN A C 1
ATOM 853 O O . ASN A 1 105 ? 35.033 -21.998 -0.037 1.00 67.06 105 ASN A O 1
ATOM 857 N N . TYR A 1 106 ? 34.482 -24.138 0.360 1.00 70.44 106 TYR A N 1
ATOM 858 C CA . TYR A 1 106 ? 34.404 -24.580 -1.038 1.00 70.44 106 TYR A CA 1
ATOM 859 C C . TYR A 1 106 ? 32.962 -24.794 -1.516 1.00 70.44 106 TYR A C 1
ATOM 861 O O . TYR A 1 106 ? 32.734 -25.107 -2.685 1.00 70.44 106 TYR A O 1
ATOM 869 N N . LEU A 1 107 ? 31.977 -24.640 -0.626 1.00 70.38 107 LEU A N 1
ATOM 870 C CA . LEU A 1 107 ? 30.573 -24.635 -1.010 1.00 70.38 107 LEU A CA 1
ATOM 871 C C . LEU A 1 107 ? 30.219 -23.236 -1.504 1.00 70.38 107 LEU A C 1
ATOM 873 O O . LEU A 1 107 ? 30.426 -22.249 -0.798 1.00 70.38 107 LEU A O 1
ATOM 877 N N . LYS A 1 108 ? 29.662 -23.164 -2.715 1.00 68.31 108 LYS A N 1
ATOM 878 C CA . LYS A 1 108 ? 29.115 -21.919 -3.256 1.00 68.31 108 LYS A CA 1
ATOM 879 C C . LYS A 1 108 ? 28.154 -21.300 -2.228 1.00 68.31 108 LYS A C 1
ATOM 881 O O . LYS A 1 108 ? 27.282 -22.018 -1.722 1.00 68.31 108 LYS A O 1
ATOM 886 N N . PRO A 1 109 ? 28.279 -20.001 -1.901 1.00 76.56 109 PRO A N 1
ATOM 887 C CA . PRO A 1 109 ? 27.379 -19.333 -0.973 1.00 76.56 109 PRO A CA 1
ATOM 888 C C . PRO A 1 109 ? 25.915 -19.575 -1.353 1.00 76.56 109 PRO A C 1
ATOM 890 O O . PRO A 1 109 ? 25.568 -19.573 -2.534 1.00 76.56 109 PRO A O 1
ATOM 893 N N . SER A 1 110 ? 25.026 -19.702 -0.361 1.00 75.50 110 SER A N 1
ATOM 894 C CA . SER A 1 110 ? 23.573 -19.871 -0.581 1.00 75.50 110 SER A CA 1
ATOM 895 C C . SER A 1 110 ? 22.991 -18.838 -1.565 1.00 75.50 110 SER A C 1
ATOM 897 O O . SER A 1 110 ? 22.025 -19.110 -2.277 1.00 75.50 110 SER A O 1
ATOM 899 N N . MET A 1 111 ? 23.611 -17.659 -1.646 1.00 78.25 111 MET A N 1
ATOM 900 C CA . MET A 1 111 ? 23.268 -16.597 -2.586 1.00 78.25 111 MET A CA 1
ATOM 901 C C . MET A 1 111 ? 23.491 -16.980 -4.059 1.00 78.25 111 MET A C 1
ATOM 903 O O . MET A 1 111 ? 22.649 -16.655 -4.889 1.00 78.25 111 MET A O 1
ATOM 907 N N . GLU A 1 112 ? 24.564 -17.696 -4.398 1.00 84.25 112 GLU A N 1
ATOM 908 C CA . GLU A 1 112 ? 24.850 -18.102 -5.782 1.00 84.25 112 GLU A CA 1
ATOM 909 C C . GLU A 1 112 ? 23.839 -19.131 -6.286 1.00 84.25 112 GLU A C 1
ATOM 911 O O . GLU A 1 112 ? 23.313 -18.989 -7.387 1.00 84.25 112 GLU A O 1
ATOM 916 N N . SER A 1 113 ? 23.476 -20.102 -5.445 1.00 84.75 113 SER A N 1
ATOM 917 C CA . SER A 1 113 ? 22.416 -21.070 -5.755 1.00 84.75 113 SER A CA 1
ATOM 918 C C . SER A 1 113 ? 21.062 -20.377 -5.972 1.00 84.75 113 SER A C 1
ATOM 920 O O . SER A 1 113 ? 20.341 -20.679 -6.927 1.00 84.75 113 SER A O 1
ATOM 922 N N . LYS A 1 114 ? 20.745 -19.363 -5.153 1.00 88.31 114 LYS A N 1
ATOM 923 C CA . LYS A 1 114 ? 19.553 -18.525 -5.356 1.00 88.31 114 LYS A CA 1
ATOM 924 C C . LYS A 1 114 ? 19.619 -17.750 -6.675 1.00 88.31 114 LYS A C 1
ATOM 926 O O . LYS A 1 114 ? 18.623 -17.709 -7.394 1.00 88.31 114 LYS A O 1
ATOM 931 N N . LEU A 1 115 ? 20.770 -17.187 -7.039 1.00 89.50 115 LEU A N 1
ATOM 932 C CA . LEU A 1 115 ? 20.946 -16.492 -8.318 1.00 89.50 115 LEU A CA 1
ATOM 933 C C . LEU A 1 115 ? 20.821 -17.433 -9.523 1.00 89.50 115 LEU A C 1
ATOM 935 O O . LEU A 1 115 ? 20.202 -17.057 -10.516 1.00 89.50 115 LEU A O 1
ATOM 939 N N . GLU A 1 116 ? 21.348 -18.655 -9.450 1.00 91.31 116 GLU A N 1
ATOM 940 C CA . GLU A 1 116 ? 21.173 -19.679 -10.489 1.00 91.31 116 GLU A CA 1
ATOM 941 C C . GLU A 1 116 ? 19.685 -20.057 -10.651 1.00 91.31 116 GLU A C 1
ATOM 943 O O . GLU A 1 116 ? 19.175 -20.102 -11.775 1.00 91.31 116 GLU A O 1
ATOM 948 N N . SER A 1 117 ? 18.946 -20.207 -9.544 1.00 91.31 117 SER A N 1
ATOM 949 C CA . SER A 1 117 ? 17.491 -20.434 -9.581 1.00 91.31 117 SER A CA 1
ATOM 950 C C . SER A 1 117 ? 16.726 -19.264 -10.222 1.00 91.31 117 SER A C 1
ATOM 952 O O . SER A 1 117 ? 15.853 -19.469 -11.060 1.00 91.31 117 SER A O 1
ATOM 954 N N . LEU A 1 118 ? 17.109 -18.017 -9.929 1.00 94.19 118 LEU A N 1
ATOM 955 C CA . LEU A 1 118 ? 16.490 -16.834 -10.533 1.00 94.19 118 LEU A CA 1
ATOM 956 C C . LEU A 1 118 ? 16.829 -16.696 -12.021 1.00 94.19 118 LEU A C 1
ATOM 958 O O . LEU A 1 118 ? 15.991 -16.285 -12.818 1.00 94.19 118 LEU A O 1
ATOM 962 N N . ARG A 1 119 ? 18.050 -17.054 -12.428 1.00 95.69 119 ARG A N 1
ATOM 963 C CA . ARG A 1 119 ? 18.452 -17.053 -13.842 1.00 95.69 119 ARG A CA 1
ATOM 964 C C . ARG A 1 119 ? 17.686 -18.100 -14.641 1.00 95.69 119 ARG A C 1
ATOM 966 O O . ARG A 1 119 ? 17.280 -17.817 -15.766 1.00 95.69 119 ARG A O 1
ATOM 973 N N . THR A 1 120 ? 17.477 -19.289 -14.079 1.00 95.56 120 THR A N 1
ATOM 974 C CA . THR A 1 120 ? 16.722 -20.364 -14.744 1.00 95.56 120 THR A CA 1
ATOM 975 C C . THR A 1 120 ? 15.241 -20.021 -14.874 1.00 95.56 120 THR A C 1
ATOM 977 O O . THR A 1 120 ? 14.703 -20.153 -15.973 1.00 95.56 120 THR A O 1
ATOM 980 N N . THR A 1 121 ? 14.601 -19.485 -13.828 1.00 96.25 121 THR A N 1
ATOM 981 C CA . THR A 1 121 ? 13.204 -19.020 -13.913 1.00 96.25 121 THR A CA 1
ATOM 982 C C . THR A 1 121 ? 13.049 -17.859 -14.888 1.00 96.25 121 THR A C 1
ATOM 984 O O . THR A 1 121 ? 12.149 -17.882 -15.723 1.00 96.25 121 THR A O 1
ATOM 987 N N . ASN A 1 122 ? 13.960 -16.884 -14.869 1.00 96.38 122 ASN A N 1
ATOM 988 C CA . ASN A 1 122 ? 13.933 -15.766 -15.812 1.00 96.38 122 ASN A CA 1
ATOM 989 C C . ASN A 1 122 ? 14.120 -16.251 -17.261 1.00 96.38 122 ASN A C 1
ATOM 991 O O . ASN A 1 122 ? 13.362 -15.866 -18.148 1.00 96.38 122 ASN A O 1
ATOM 995 N N . ARG A 1 123 ? 15.040 -17.196 -17.500 1.00 96.69 123 ARG A N 1
ATOM 996 C CA . ARG A 1 123 ? 15.205 -17.839 -18.812 1.00 96.69 123 ARG A CA 1
ATOM 997 C C . ARG A 1 123 ? 13.933 -18.558 -19.264 1.00 96.69 123 ARG A C 1
ATOM 999 O O . ARG A 1 123 ? 13.558 -18.429 -20.427 1.00 96.69 123 ARG A O 1
ATOM 1006 N N . MET A 1 124 ? 13.263 -19.295 -18.377 1.00 96.25 124 MET A N 1
ATOM 1007 C CA . MET A 1 124 ? 11.987 -19.943 -18.697 1.00 96.25 124 MET A CA 1
ATOM 1008 C C . MET A 1 124 ? 10.891 -18.926 -19.021 1.00 96.25 124 MET A C 1
ATOM 1010 O O . MET A 1 124 ? 10.201 -19.080 -20.025 1.00 96.25 124 MET A O 1
ATOM 1014 N N . ASN A 1 125 ? 10.778 -17.858 -18.233 1.00 96.25 125 ASN A N 1
ATOM 1015 C CA . ASN A 1 125 ? 9.808 -16.791 -18.465 1.00 96.25 125 ASN A CA 1
ATOM 1016 C C . ASN A 1 125 ? 10.057 -16.084 -19.799 1.00 96.25 125 ASN A C 1
ATOM 1018 O O . ASN A 1 125 ? 9.115 -15.876 -20.556 1.00 96.25 125 ASN A O 1
ATOM 1022 N N . ALA A 1 126 ? 11.314 -15.787 -20.133 1.00 95.62 126 ALA A N 1
ATOM 1023 C CA . ALA A 1 126 ? 11.681 -15.197 -21.417 1.00 95.62 126 ALA A CA 1
ATOM 1024 C C . ALA A 1 126 ? 11.336 -16.120 -22.598 1.00 95.62 126 ALA A C 1
ATOM 1026 O O . ALA A 1 126 ? 10.836 -15.654 -23.620 1.00 95.62 126 ALA A O 1
ATOM 1027 N N . LEU A 1 127 ? 11.551 -17.434 -22.460 1.00 95.88 127 LEU A N 1
ATOM 1028 C CA . LEU A 1 127 ? 11.163 -18.411 -23.482 1.00 95.88 127 LEU A CA 1
ATOM 1029 C C . LEU A 1 127 ? 9.643 -18.518 -23.639 1.00 95.88 127 LEU A C 1
ATOM 1031 O O . LEU A 1 127 ? 9.162 -18.652 -24.762 1.00 95.88 127 LEU A O 1
ATOM 1035 N N . ASN A 1 128 ? 8.889 -18.456 -22.544 1.00 95.31 128 ASN A N 1
ATOM 1036 C CA . ASN A 1 128 ? 7.428 -18.456 -22.590 1.00 95.31 128 ASN A CA 1
ATOM 1037 C C . ASN A 1 128 ? 6.902 -17.171 -23.235 1.00 95.31 128 ASN A C 1
ATOM 1039 O O . ASN A 1 128 ? 6.096 -17.250 -24.154 1.00 95.31 128 ASN A O 1
ATOM 1043 N N . LEU A 1 129 ? 7.455 -16.016 -22.862 1.00 95.38 129 LEU A N 1
ATOM 1044 C CA . LEU A 1 129 ? 7.131 -14.726 -23.467 1.00 95.38 129 LEU A CA 1
ATOM 1045 C C . LEU A 1 129 ? 7.417 -14.722 -24.976 1.00 95.38 129 LEU A C 1
ATOM 1047 O O . LEU A 1 129 ? 6.598 -14.249 -25.753 1.00 95.38 129 LEU A O 1
ATOM 1051 N N . LEU A 1 130 ? 8.546 -15.298 -25.405 1.00 92.94 130 LEU A N 1
ATOM 1052 C CA . LEU A 1 130 ? 8.871 -15.473 -26.823 1.00 92.94 130 LEU A CA 1
ATOM 1053 C C . LEU A 1 130 ? 7.840 -16.366 -27.531 1.00 92.94 130 LEU A C 1
ATOM 1055 O O . LEU A 1 130 ? 7.408 -16.054 -28.639 1.00 92.94 130 LEU A O 1
ATOM 1059 N N . LYS A 1 131 ? 7.451 -17.489 -26.916 1.00 92.38 131 LYS A N 1
ATOM 1060 C CA . LYS A 1 131 ? 6.442 -18.399 -27.478 1.00 92.38 131 LYS A CA 1
ATOM 1061 C C . LYS A 1 131 ? 5.088 -17.711 -27.611 1.00 92.38 131 LYS A C 1
ATOM 1063 O O . LYS A 1 131 ? 4.459 -17.850 -28.654 1.00 92.38 131 LYS A O 1
ATOM 1068 N N . ASP A 1 132 ? 4.668 -16.963 -26.601 1.00 92.19 132 ASP A N 1
ATOM 1069 C CA . ASP A 1 132 ? 3.399 -16.237 -26.609 1.00 92.19 132 ASP A CA 1
ATOM 1070 C C . ASP A 1 132 ? 3.426 -15.088 -27.616 1.00 92.19 132 ASP A C 1
ATOM 1072 O O . ASP A 1 132 ? 2.488 -14.937 -28.394 1.00 92.19 132 ASP A O 1
ATOM 1076 N N . ALA A 1 133 ? 4.534 -14.348 -27.697 1.00 87.94 133 ALA A N 1
ATOM 1077 C CA . ALA A 1 133 ? 4.738 -13.326 -28.717 1.00 87.94 133 ALA A CA 1
ATOM 1078 C C . ALA A 1 133 ? 4.696 -13.916 -30.134 1.00 87.94 133 ALA A C 1
ATOM 1080 O O . ALA A 1 133 ? 4.093 -13.317 -31.013 1.00 87.94 133 ALA A O 1
ATOM 1081 N N . ASN A 1 134 ? 5.271 -15.102 -30.361 1.00 86.06 134 ASN A N 1
ATOM 1082 C CA . ASN A 1 134 ? 5.211 -15.779 -31.660 1.00 86.06 134 ASN A CA 1
ATOM 1083 C C . ASN A 1 134 ? 3.805 -16.303 -31.995 1.00 86.06 134 ASN A C 1
ATOM 1085 O O . ASN A 1 134 ? 3.390 -16.215 -33.149 1.00 86.06 134 ASN A O 1
ATOM 1089 N N . LYS A 1 135 ? 3.066 -16.836 -31.012 1.00 86.38 135 LYS A N 1
ATOM 1090 C CA . LYS A 1 135 ? 1.668 -17.273 -31.189 1.00 86.38 135 LYS A CA 1
ATOM 1091 C C . LYS A 1 135 ? 0.747 -16.100 -31.516 1.00 86.38 135 LYS A C 1
ATOM 1093 O O . LYS A 1 135 ? -0.097 -16.218 -32.394 1.00 86.38 135 LYS A O 1
ATOM 1098 N N . ASN A 1 136 ? 0.950 -14.977 -30.831 1.00 85.88 136 ASN A N 1
ATOM 1099 C CA . ASN A 1 136 ? 0.139 -13.768 -30.957 1.00 85.88 136 ASN A CA 1
ATOM 1100 C C . ASN A 1 136 ? 0.704 -12.779 -31.991 1.00 85.88 136 ASN A C 1
ATOM 1102 O O . ASN A 1 136 ? 0.182 -11.673 -32.130 1.00 85.88 136 ASN A O 1
ATOM 1106 N N . ALA A 1 137 ? 1.776 -13.145 -32.702 1.00 82.62 137 ALA A N 1
ATOM 1107 C CA . ALA A 1 137 ? 2.360 -12.298 -33.728 1.00 82.62 137 ALA A CA 1
ATOM 1108 C C . ALA A 1 137 ? 1.348 -12.128 -34.874 1.00 82.62 137 ALA A C 1
ATOM 1110 O O . ALA A 1 137 ? 0.847 -13.132 -35.393 1.00 82.62 137 ALA A O 1
ATOM 1111 N N . PRO A 1 138 ? 1.057 -10.890 -35.310 1.00 80.19 138 PRO A N 1
ATOM 1112 C CA . PRO A 1 138 ? 0.198 -10.663 -36.464 1.00 80.19 138 PRO A CA 1
ATOM 1113 C C . PRO A 1 138 ? 0.788 -11.337 -37.712 1.00 80.19 138 PRO A C 1
ATOM 1115 O O . PRO A 1 138 ? 2.005 -11.504 -37.827 1.00 80.19 138 PRO A O 1
ATOM 1118 N N . SER A 1 139 ? -0.069 -11.709 -38.670 1.00 70.44 139 SER A N 1
ATOM 1119 C CA . SER A 1 139 ? 0.309 -12.500 -39.858 1.00 70.44 139 SER A CA 1
ATOM 1120 C C . SER A 1 139 ? 1.475 -11.914 -40.671 1.00 70.44 139 SER A C 1
ATOM 1122 O O . SER A 1 139 ? 2.103 -12.649 -41.427 1.00 70.44 139 SER A O 1
ATOM 1124 N N . CYS A 1 140 ? 1.773 -10.620 -40.540 1.00 70.94 140 CYS A N 1
ATOM 1125 C CA . CYS A 1 140 ? 2.899 -9.951 -41.194 1.00 70.94 140 CYS A CA 1
ATOM 1126 C C . CYS A 1 140 ? 4.275 -10.239 -40.554 1.00 70.94 140 CYS A C 1
ATOM 1128 O O . CYS A 1 140 ? 5.294 -10.040 -41.209 1.00 70.94 140 CYS A O 1
ATOM 1130 N N . PHE A 1 141 ? 4.327 -10.720 -39.305 1.00 63.38 141 PHE A N 1
ATOM 1131 C CA . PHE A 1 141 ? 5.565 -11.085 -38.594 1.00 63.38 141 PHE A CA 1
ATOM 1132 C C . PHE A 1 141 ? 5.844 -12.589 -38.581 1.00 63.38 141 PHE A C 1
ATOM 1134 O O . PHE A 1 141 ? 6.988 -13.007 -38.377 1.00 63.38 141 PHE A O 1
ATOM 1141 N N . GLN A 1 142 ? 4.825 -13.413 -38.826 1.00 64.44 142 GLN A N 1
ATOM 1142 C CA . GLN A 1 142 ? 5.016 -14.834 -39.075 1.00 64.44 142 GLN A CA 1
ATOM 1143 C C . GLN A 1 142 ? 5.727 -14.982 -40.423 1.00 64.44 142 GLN A C 1
ATOM 1145 O O . GLN A 1 142 ? 5.092 -14.960 -41.475 1.00 64.44 142 GLN A O 1
ATOM 1150 N N . ARG A 1 143 ? 7.063 -15.124 -40.408 1.00 59.59 143 ARG A N 1
ATOM 1151 C CA . ARG A 1 143 ? 7.794 -15.630 -41.576 1.00 59.59 143 ARG A CA 1
ATOM 1152 C C . ARG A 1 143 ? 7.244 -17.018 -41.847 1.00 59.59 143 ARG A C 1
ATOM 1154 O O . ARG A 1 143 ? 7.654 -17.982 -41.198 1.00 59.59 143 ARG A O 1
ATOM 1161 N N . ARG A 1 144 ? 6.290 -17.106 -42.769 1.00 57.69 144 ARG A N 1
ATOM 1162 C CA . ARG A 1 144 ? 5.865 -18.377 -43.322 1.00 57.69 144 ARG A CA 1
ATOM 1163 C C . ARG A 1 144 ? 7.140 -19.043 -43.821 1.00 57.69 144 ARG A C 1
ATOM 1165 O O . ARG A 1 144 ? 7.843 -18.509 -44.677 1.00 57.69 144 ARG A O 1
ATOM 1172 N N . LYS A 1 145 ? 7.510 -20.169 -43.212 1.00 56.22 145 LYS A N 1
ATOM 1173 C CA . LYS A 1 145 ? 8.410 -21.110 -43.873 1.00 56.22 145 LYS A CA 1
ATOM 1174 C C . LYS A 1 145 ? 7.568 -21.741 -44.970 1.00 56.22 145 LYS A C 1
ATOM 1176 O O . LYS A 1 145 ? 7.087 -22.857 -44.813 1.00 56.22 145 LYS A O 1
ATOM 1181 N N . ASP A 1 146 ? 7.339 -20.968 -46.022 1.00 47.22 146 ASP A N 1
ATOM 1182 C CA . ASP A 1 146 ? 6.802 -21.466 -47.269 1.00 47.22 146 ASP A CA 1
ATOM 1183 C C . ASP A 1 146 ? 7.879 -22.402 -47.821 1.00 47.22 146 ASP A C 1
ATOM 1185 O O . ASP A 1 146 ? 8.878 -21.997 -48.420 1.00 47.22 146 ASP A O 1
ATOM 1189 N N . LEU A 1 147 ? 7.717 -23.685 -47.503 1.00 55.09 147 LEU A N 1
ATOM 1190 C CA . LEU A 1 147 ? 8.118 -24.737 -48.412 1.00 55.09 147 LEU A CA 1
ATOM 1191 C C . LEU A 1 147 ? 7.329 -24.473 -49.698 1.00 55.09 147 LEU A C 1
ATOM 1193 O O . LEU A 1 147 ? 6.115 -24.630 -49.730 1.00 55.09 147 LEU A O 1
ATOM 1197 N N . ASP A 1 148 ? 8.079 -24.028 -50.702 1.00 50.88 148 ASP A N 1
ATOM 1198 C CA . ASP A 1 148 ? 7.716 -23.756 -52.090 1.00 50.88 148 ASP A CA 1
ATOM 1199 C C . ASP A 1 148 ? 7.212 -22.351 -52.487 1.00 50.88 148 ASP A C 1
ATOM 1201 O O . ASP A 1 148 ? 6.075 -21.948 -52.278 1.00 50.88 148 ASP A O 1
ATOM 1205 N N . LYS A 1 149 ? 8.093 -21.715 -53.281 1.00 49.19 149 LYS A N 1
ATOM 1206 C CA . LYS A 1 149 ? 7.804 -20.909 -54.481 1.00 49.19 149 LYS A CA 1
ATOM 1207 C C . LYS A 1 149 ? 7.124 -19.548 -54.289 1.00 49.19 149 LYS A C 1
ATOM 1209 O O . LYS A 1 149 ? 6.020 -19.339 -54.770 1.00 49.19 149 LYS A O 1
ATOM 1214 N N . SER A 1 150 ? 7.894 -18.557 -53.841 1.00 43.59 150 SER A N 1
ATOM 1215 C CA . SER A 1 150 ? 7.805 -17.196 -54.406 1.00 43.59 150 SER A CA 1
ATOM 1216 C C . SER A 1 150 ? 8.970 -16.324 -53.939 1.00 43.59 150 SER A C 1
ATOM 1218 O O . SER A 1 150 ? 8.941 -15.732 -52.865 1.00 43.59 150 SER A O 1
ATOM 1220 N N . VAL A 1 151 ? 10.015 -16.248 -54.765 1.00 41.47 151 VAL A N 1
ATOM 1221 C CA . VAL A 1 151 ? 11.090 -15.258 -54.635 1.00 41.47 151 VAL A CA 1
ATOM 1222 C C . VAL A 1 151 ? 10.645 -13.993 -55.369 1.00 41.47 151 VAL A C 1
ATOM 1224 O O . VAL A 1 151 ? 10.685 -13.951 -56.599 1.00 41.47 151 VAL A O 1
ATOM 1227 N N . GLU A 1 152 ? 10.248 -12.952 -54.638 1.00 42.78 152 GLU A N 1
ATOM 1228 C CA . GLU A 1 152 ? 10.194 -11.594 -55.182 1.00 42.78 152 GLU A CA 1
ATOM 1229 C C . GLU A 1 152 ? 11.529 -10.870 -54.960 1.00 42.78 152 GLU A C 1
ATOM 1231 O O . GLU A 1 152 ? 11.847 -10.373 -53.888 1.00 42.78 152 GLU A O 1
ATOM 1236 N N . ARG A 1 153 ? 12.301 -10.831 -56.052 1.00 46.62 153 ARG A N 1
ATOM 1237 C CA . ARG A 1 153 ? 12.992 -9.650 -56.598 1.00 46.62 153 ARG A CA 1
ATOM 1238 C C . ARG A 1 153 ? 13.934 -8.849 -55.687 1.00 46.62 153 ARG A C 1
ATOM 1240 O O . ARG A 1 153 ? 14.015 -7.630 -55.812 1.00 46.62 153 ARG A O 1
ATOM 1247 N N . GLU A 1 154 ? 14.823 -9.514 -54.968 1.00 41.78 154 GLU A N 1
ATOM 1248 C CA . GLU A 1 154 ? 16.212 -9.043 -55.015 1.00 41.78 154 GLU A CA 1
ATOM 1249 C C . GLU A 1 154 ? 16.758 -9.473 -56.370 1.00 41.78 154 GLU A C 1
ATOM 1251 O O . GLU A 1 154 ? 16.694 -10.660 -56.673 1.00 41.78 154 GLU A O 1
ATOM 1256 N N . LYS A 1 155 ? 17.211 -8.535 -57.220 1.00 49.50 155 LYS A N 1
ATOM 1257 C CA . LYS A 1 155 ? 17.831 -8.864 -58.515 1.00 49.50 155 LYS A CA 1
ATOM 1258 C C . LYS A 1 155 ? 18.964 -9.855 -58.238 1.00 49.50 155 LYS A C 1
ATOM 1260 O O . LYS A 1 155 ? 20.039 -9.420 -57.814 1.00 49.50 155 LYS A O 1
ATOM 1265 N N . PRO A 1 156 ? 18.767 -11.165 -58.472 1.00 43.56 156 PRO A N 1
ATOM 1266 C CA . PRO A 1 156 ? 19.869 -12.077 -58.334 1.00 43.56 156 PRO A CA 1
ATOM 1267 C C . PRO A 1 156 ? 20.775 -11.718 -59.501 1.00 43.56 156 PRO A C 1
ATOM 1269 O O . PRO A 1 156 ? 20.306 -11.594 -60.639 1.00 43.56 156 PRO A O 1
ATOM 1272 N N . ARG A 1 157 ? 22.069 -11.504 -59.235 1.00 50.66 157 ARG A N 1
ATOM 1273 C CA . ARG A 1 157 ? 23.085 -11.592 -60.291 1.00 50.66 157 ARG A CA 1
ATOM 1274 C C . ARG A 1 157 ? 22.683 -12.778 -61.141 1.00 50.66 157 ARG A C 1
ATOM 1276 O O . ARG A 1 157 ? 22.555 -13.855 -60.566 1.00 50.66 157 ARG A O 1
ATOM 1283 N N . ALA A 1 158 ? 22.375 -12.545 -62.418 1.00 46.25 158 ALA A N 1
ATOM 1284 C CA . ALA A 1 158 ? 21.822 -13.566 -63.287 1.00 46.25 158 ALA A CA 1
ATOM 1285 C C . ALA A 1 158 ? 22.688 -14.812 -63.123 1.00 46.25 158 ALA A C 1
ATOM 1287 O O . ALA A 1 158 ? 23.832 -14.846 -63.581 1.00 46.25 158 ALA A O 1
ATOM 1288 N N . ILE A 1 159 ? 22.179 -15.796 -62.380 1.00 52.84 159 ILE A N 1
ATOM 1289 C CA . ILE A 1 159 ? 22.799 -17.101 -62.310 1.00 52.84 159 ILE A CA 1
ATOM 1290 C C . ILE A 1 159 ? 22.507 -17.611 -63.703 1.00 52.84 159 ILE A C 1
ATOM 1292 O O . ILE A 1 159 ? 21.395 -18.050 -63.988 1.00 52.84 159 ILE A O 1
ATOM 1296 N N . LEU A 1 160 ? 23.461 -17.391 -64.608 1.00 54.72 160 LEU A N 1
ATOM 1297 C CA . LEU A 1 160 ? 23.453 -17.964 -65.936 1.00 54.72 160 LEU A CA 1
ATOM 1298 C C . LEU A 1 160 ? 23.261 -19.452 -65.699 1.00 54.72 160 LEU A C 1
ATOM 1300 O O . LEU A 1 160 ? 24.194 -20.138 -65.277 1.00 54.72 160 LEU A O 1
ATOM 1304 N N . ALA A 1 161 ? 22.027 -19.923 -65.887 1.00 54.06 161 ALA A N 1
ATOM 1305 C CA . ALA A 1 161 ? 21.725 -21.334 -65.915 1.00 54.06 161 ALA A CA 1
ATOM 1306 C C . ALA A 1 161 ? 22.736 -21.916 -66.895 1.00 54.06 161 ALA A C 1
ATOM 1308 O O . ALA A 1 161 ? 22.737 -21.544 -68.074 1.00 54.06 161 ALA A O 1
ATOM 1309 N N . ARG A 1 162 ? 23.681 -22.717 -66.388 1.00 58.59 162 ARG A N 1
ATOM 1310 C CA . ARG A 1 162 ? 24.666 -23.369 -67.242 1.00 58.59 162 ARG A CA 1
ATOM 1311 C C . ARG A 1 162 ? 23.850 -24.265 -68.155 1.00 58.59 162 ARG A C 1
ATOM 1313 O O . ARG A 1 162 ? 23.392 -25.321 -67.728 1.00 58.59 162 ARG A O 1
ATOM 1320 N N . ARG A 1 163 ? 23.594 -23.791 -69.378 1.00 62.28 163 ARG A N 1
ATOM 1321 C CA . ARG A 1 163 ? 22.954 -24.582 -70.424 1.00 62.28 163 ARG A CA 1
ATOM 1322 C C . ARG A 1 163 ? 23.718 -25.898 -70.462 1.00 62.28 163 ARG A C 1
ATOM 1324 O O . ARG A 1 163 ? 24.947 -25.878 -70.549 1.00 62.28 163 ARG A O 1
ATOM 1331 N N . SER A 1 164 ? 23.009 -27.015 -70.306 1.00 63.25 164 SER A N 1
ATOM 1332 C CA . SER A 1 164 ? 23.613 -28.337 -70.426 1.00 63.25 164 SER A CA 1
ATOM 1333 C C . SER A 1 164 ? 24.386 -28.370 -71.737 1.00 63.25 164 SER A C 1
ATOM 1335 O O . SER A 1 164 ? 23.808 -28.061 -72.783 1.00 63.25 164 SER A O 1
ATOM 1337 N N . ILE A 1 165 ? 25.683 -28.667 -71.663 1.00 64.06 165 ILE A N 1
ATOM 1338 C CA . ILE A 1 165 ? 26.567 -28.685 -72.828 1.00 64.06 165 ILE A CA 1
ATOM 1339 C C . ILE A 1 165 ? 25.913 -29.612 -73.862 1.00 64.06 165 ILE A C 1
ATOM 1341 O O . ILE A 1 165 ? 25.672 -30.780 -73.536 1.00 64.06 165 ILE A O 1
ATOM 1345 N N . PRO A 1 166 ? 25.545 -29.118 -75.058 1.00 68.69 166 PRO A N 1
ATOM 1346 C CA . PRO A 1 166 ? 24.925 -29.961 -76.068 1.00 68.69 166 PRO A CA 1
ATOM 1347 C C . PRO A 1 166 ? 25.872 -31.120 -76.393 1.00 68.69 166 PRO A C 1
ATOM 1349 O O . PRO A 1 166 ? 27.018 -30.911 -76.791 1.00 68.69 166 PRO A O 1
ATOM 1352 N N . LYS A 1 167 ? 25.406 -32.353 -76.162 1.00 69.94 167 LYS A N 1
ATOM 1353 C CA . LYS A 1 167 ? 26.155 -33.577 -76.463 1.00 69.94 167 LYS A CA 1
ATOM 1354 C C . LYS A 1 167 ? 26.151 -33.781 -77.978 1.00 69.94 167 LYS A C 1
ATOM 1356 O O . LYS A 1 167 ? 25.249 -34.416 -78.518 1.00 69.94 167 LYS A O 1
ATOM 1361 N N . PHE A 1 168 ? 27.130 -33.205 -78.667 1.00 67.44 168 PHE A N 1
ATOM 1362 C CA . PHE A 1 168 ? 27.357 -33.484 -80.082 1.00 67.44 168 PHE A CA 1
ATOM 1363 C C . PHE A 1 168 ? 28.006 -34.864 -80.230 1.00 67.44 168 PHE A C 1
ATOM 1365 O O . PHE A 1 168 ? 28.934 -35.201 -79.495 1.00 67.44 168 PHE A O 1
ATOM 1372 N N . LYS A 1 169 ? 27.511 -35.677 -81.170 1.00 75.75 169 LYS A N 1
ATOM 1373 C CA . LYS A 1 169 ? 28.205 -36.904 -81.582 1.00 75.75 169 LYS A CA 1
ATOM 1374 C C . LYS A 1 169 ? 29.561 -36.498 -82.187 1.00 75.75 169 LYS A C 1
ATOM 1376 O O . LYS A 1 169 ? 29.584 -35.494 -82.901 1.00 75.75 169 LYS A O 1
ATOM 1381 N N . PRO A 1 170 ? 30.666 -37.214 -81.915 1.00 62.84 170 PRO A N 1
ATOM 1382 C CA . PRO A 1 170 ? 31.955 -36.901 -82.519 1.00 62.84 170 PRO A CA 1
ATOM 1383 C C . PRO A 1 170 ? 31.840 -37.097 -84.033 1.00 62.84 170 PRO A C 1
ATOM 1385 O O . PRO A 1 170 ? 31.721 -38.216 -84.521 1.00 62.84 170 PRO A O 1
ATOM 1388 N N . VAL A 1 171 ? 31.782 -35.986 -84.764 1.00 67.75 171 VAL A N 1
ATOM 1389 C CA . VAL A 1 171 ? 31.856 -35.976 -86.224 1.00 67.75 171 VAL A CA 1
ATOM 1390 C C . VAL A 1 171 ? 33.334 -35.898 -86.578 1.00 67.75 171 VAL A C 1
ATOM 1392 O O . VAL A 1 171 ? 34.035 -35.023 -86.073 1.00 67.75 171 VAL A O 1
ATOM 1395 N N . GLU A 1 172 ? 33.812 -36.798 -87.432 1.00 68.50 172 GLU A N 1
ATOM 1396 C CA . GLU A 1 172 ? 35.161 -36.724 -87.993 1.00 68.50 172 GLU A CA 1
ATOM 1397 C C . GLU A 1 172 ? 35.252 -35.488 -88.897 1.00 68.50 172 GLU A C 1
ATOM 1399 O O . GLU A 1 172 ? 34.831 -35.485 -90.056 1.00 68.50 172 GLU A O 1
ATOM 1404 N N . ILE A 1 173 ? 35.741 -34.383 -88.334 1.00 64.69 173 ILE A N 1
ATOM 1405 C CA . ILE A 1 173 ? 35.964 -33.146 -89.075 1.00 64.69 173 ILE A CA 1
ATOM 1406 C C . ILE A 1 173 ? 37.162 -33.396 -89.991 1.00 64.69 173 ILE A C 1
ATOM 1408 O O . ILE A 1 173 ? 38.308 -33.387 -89.545 1.00 64.69 173 ILE A O 1
ATOM 1412 N N . LYS A 1 174 ? 36.909 -33.618 -91.284 1.00 70.06 174 LYS A N 1
ATOM 1413 C CA . LYS A 1 174 ? 37.971 -33.628 -92.296 1.00 70.06 174 LYS A CA 1
ATOM 1414 C C . LYS A 1 174 ? 38.639 -32.255 -92.284 1.00 70.06 174 LYS A C 1
ATOM 1416 O O . LYS A 1 174 ? 38.016 -31.271 -92.691 1.00 70.06 174 LYS A O 1
ATOM 1421 N N . GLN A 1 175 ? 39.878 -32.190 -91.796 1.00 71.38 175 GLN A N 1
ATOM 1422 C CA . GLN A 1 175 ? 40.676 -30.967 -91.753 1.00 71.38 175 GLN A CA 1
ATOM 1423 C C . GLN A 1 175 ? 40.971 -30.514 -93.182 1.00 71.38 175 GLN A C 1
ATOM 1425 O O . GLN A 1 175 ? 41.946 -30.906 -93.814 1.00 71.38 175 GLN A O 1
ATOM 1430 N N . THR A 1 176 ? 40.060 -29.717 -93.720 1.00 83.19 176 THR A N 1
ATOM 1431 C CA . THR A 1 176 ? 40.240 -29.065 -95.009 1.00 83.19 176 THR A CA 1
ATOM 1432 C C . THR A 1 176 ? 41.094 -27.828 -94.759 1.00 83.19 176 THR A C 1
ATOM 1434 O O . THR A 1 176 ? 40.975 -27.209 -93.705 1.00 83.19 176 THR A O 1
ATOM 1437 N N . VAL A 1 177 ? 41.906 -27.398 -95.724 1.00 86.44 177 VAL A N 1
ATOM 1438 C CA . VAL A 1 177 ? 42.727 -26.175 -95.589 1.00 86.44 177 VAL A CA 1
ATOM 1439 C C . VAL A 1 177 ? 41.891 -24.964 -95.118 1.00 86.44 177 VAL A C 1
ATOM 1441 O O . VAL A 1 177 ? 42.339 -24.146 -94.324 1.00 86.44 177 VAL A O 1
ATOM 1444 N N . ALA A 1 178 ? 40.618 -24.879 -95.517 1.00 85.50 178 ALA A N 1
ATOM 1445 C CA . ALA A 1 178 ? 39.702 -23.827 -95.071 1.00 85.50 178 ALA A CA 1
ATOM 1446 C C . ALA A 1 178 ? 39.211 -23.947 -93.607 1.00 85.50 178 ALA A C 1
ATOM 1448 O O . ALA A 1 178 ? 38.736 -22.955 -93.048 1.00 85.50 178 ALA A O 1
ATOM 1449 N N . SER A 1 179 ? 39.233 -25.134 -92.985 1.00 84.88 179 SER A N 1
ATOM 1450 C CA . SER A 1 179 ? 38.887 -25.296 -91.563 1.00 84.88 179 SER A CA 1
ATOM 1451 C C . SER A 1 179 ? 40.062 -24.907 -90.674 1.00 84.88 179 SER A C 1
ATOM 1453 O O . SER A 1 179 ? 39.867 -24.141 -89.734 1.00 84.88 179 SER A O 1
ATOM 1455 N N . THR A 1 180 ? 41.279 -25.327 -91.032 1.00 85.56 180 THR A N 1
ATOM 1456 C CA . THR A 1 180 ? 42.504 -24.930 -90.324 1.00 85.56 180 THR A CA 1
ATOM 1457 C C . THR A 1 180 ? 42.719 -23.419 -90.388 1.00 85.56 180 THR A C 1
ATOM 1459 O O . THR A 1 180 ? 42.930 -22.802 -89.351 1.00 85.56 180 THR A O 1
ATOM 1462 N N . LEU A 1 181 ? 42.534 -22.775 -91.549 1.00 90.31 181 LEU A N 1
ATOM 1463 C CA . LEU A 1 181 ? 42.636 -21.309 -91.659 1.00 90.31 181 LEU A CA 1
ATOM 1464 C C . LEU A 1 181 ? 41.623 -20.557 -90.771 1.00 90.31 181 LEU A C 1
ATOM 1466 O O . LEU A 1 181 ? 41.955 -19.521 -90.196 1.00 90.31 181 LEU A O 1
ATOM 1470 N N . ARG A 1 182 ? 40.397 -21.077 -90.614 1.00 89.00 182 ARG A N 1
ATOM 1471 C CA . ARG A 1 182 ? 39.377 -20.486 -89.725 1.00 89.00 182 ARG A CA 1
ATOM 1472 C C . ARG A 1 182 ? 39.721 -20.649 -88.246 1.00 89.00 182 ARG A C 1
ATOM 1474 O O . ARG A 1 182 ? 39.445 -19.745 -87.456 1.00 89.00 182 ARG A O 1
ATOM 1481 N N . GLU A 1 183 ? 40.307 -21.780 -87.871 1.00 87.75 183 GLU A N 1
ATOM 1482 C CA . GLU A 1 183 ? 40.808 -22.012 -86.516 1.00 87.75 183 GLU A CA 1
ATOM 1483 C C . GLU A 1 183 ? 41.998 -21.103 -86.210 1.00 87.75 183 GLU A C 1
ATOM 1485 O O . GLU A 1 183 ? 41.965 -20.408 -85.197 1.00 87.75 183 GLU A O 1
ATOM 1490 N N . CYS A 1 184 ? 42.970 -20.999 -87.122 1.00 89.75 184 CYS A N 1
ATOM 1491 C CA . CYS A 1 184 ? 44.102 -20.082 -86.993 1.00 89.75 184 CYS A CA 1
ATOM 1492 C C . CYS A 1 184 ? 43.640 -18.628 -86.828 1.00 89.75 184 CYS A C 1
ATOM 1494 O O . CYS A 1 184 ? 44.068 -17.963 -85.892 1.00 89.75 184 CYS A O 1
ATOM 1496 N N . ALA A 1 185 ? 42.705 -18.143 -87.654 1.00 93.62 185 ALA A N 1
ATOM 1497 C CA . ALA A 1 185 ? 42.166 -16.785 -87.521 1.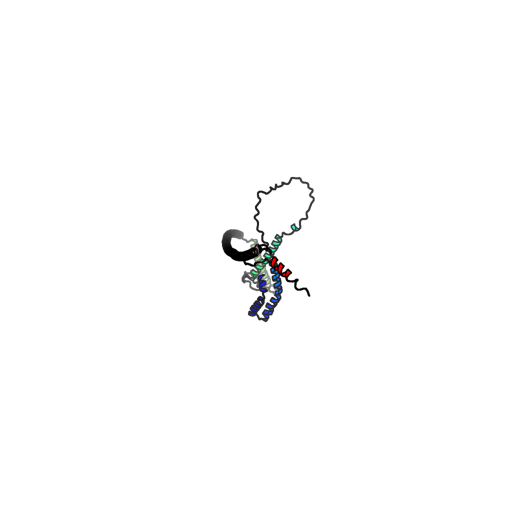00 93.62 185 ALA A CA 1
ATOM 1498 C C . ALA A 1 185 ? 41.478 -16.549 -86.162 1.00 93.62 185 ALA A C 1
ATOM 1500 O O . ALA A 1 185 ? 41.598 -15.474 -85.571 1.00 93.62 185 ALA A O 1
ATOM 1501 N N . ARG A 1 186 ? 40.772 -17.558 -85.633 1.00 93.44 186 ARG A N 1
ATOM 1502 C CA . ARG A 1 186 ? 40.154 -17.478 -84.304 1.00 93.44 186 ARG A CA 1
ATOM 1503 C C . ARG A 1 186 ? 41.213 -17.410 -83.209 1.00 93.44 186 ARG A C 1
ATOM 1505 O O . ARG A 1 186 ? 41.091 -16.552 -82.339 1.00 93.44 186 ARG A O 1
ATOM 1512 N N . VAL A 1 187 ? 42.219 -18.280 -83.257 1.00 93.50 187 VAL A N 1
ATOM 1513 C CA . VAL A 1 187 ? 43.325 -18.306 -82.289 1.00 93.50 187 VAL A CA 1
ATOM 1514 C C . VAL A 1 187 ? 44.056 -16.967 -82.292 1.00 93.50 187 VAL A C 1
ATOM 1516 O O . VAL A 1 187 ? 44.123 -16.338 -81.242 1.00 93.50 187 VAL A O 1
ATOM 1519 N N . ILE A 1 188 ? 44.433 -16.455 -83.468 1.00 95.06 188 ILE A N 1
ATOM 1520 C CA . ILE A 1 188 ? 45.066 -15.135 -83.623 1.00 95.06 188 ILE A CA 1
ATOM 1521 C C . ILE A 1 188 ? 44.195 -14.039 -82.995 1.00 95.06 188 ILE A C 1
ATOM 1523 O O . ILE A 1 188 ? 44.675 -13.247 -82.194 1.00 95.06 188 ILE A O 1
ATOM 1527 N N . SER A 1 189 ? 42.885 -14.020 -83.267 1.00 95.06 189 SER A N 1
ATOM 1528 C CA . SER A 1 189 ? 41.988 -13.007 -82.688 1.00 95.06 189 SER A CA 1
ATOM 1529 C C . SER A 1 189 ? 41.862 -13.086 -81.158 1.00 95.06 189 SER A C 1
ATOM 1531 O O . SER A 1 189 ? 41.598 -12.077 -80.499 1.00 95.06 189 SER A O 1
ATOM 1533 N N . VAL A 1 190 ? 41.995 -14.285 -80.582 1.00 95.56 190 VAL A N 1
ATOM 1534 C CA . VAL A 1 190 ? 41.968 -14.505 -79.130 1.00 95.56 190 VAL A CA 1
ATOM 1535 C C . VAL A 1 190 ? 43.288 -14.051 -78.521 1.00 95.56 190 VAL A C 1
ATOM 1537 O O . VAL A 1 190 ? 43.270 -13.303 -77.546 1.00 95.56 190 VAL A O 1
ATOM 1540 N N . GLU A 1 191 ? 44.408 -14.430 -79.131 1.00 94.94 191 GLU A N 1
ATOM 1541 C CA . GLU A 1 191 ? 45.746 -13.997 -78.735 1.00 94.94 191 GLU A CA 1
ATOM 1542 C C . GLU A 1 191 ? 45.874 -12.476 -78.802 1.00 94.94 191 GLU A C 1
ATOM 1544 O O . GLU A 1 191 ? 46.321 -11.866 -77.842 1.00 94.94 191 GLU A O 1
ATOM 1549 N N . GLU A 1 192 ? 45.387 -11.821 -79.856 1.00 95.44 192 GLU A N 1
ATOM 1550 C CA . GLU A 1 192 ? 45.390 -10.359 -79.959 1.00 95.44 192 GLU A CA 1
ATOM 1551 C C . GLU A 1 192 ? 44.591 -9.677 -78.843 1.00 95.44 192 GLU A C 1
ATOM 1553 O O . GLU A 1 192 ? 45.011 -8.643 -78.321 1.00 95.44 192 GLU A O 1
ATOM 1558 N N . LYS A 1 193 ? 43.427 -10.224 -78.470 1.00 94.44 193 LYS A N 1
ATOM 1559 C CA . LYS A 1 193 ? 42.620 -9.694 -77.358 1.00 94.44 193 LYS A CA 1
ATOM 1560 C C . LYS A 1 193 ? 43.330 -9.875 -76.027 1.00 94.44 193 LYS A C 1
ATOM 1562 O O . LYS A 1 193 ? 43.315 -8.954 -75.212 1.00 94.44 193 LYS A O 1
ATOM 1567 N N . GLU A 1 194 ? 43.955 -11.027 -75.822 1.00 93.19 194 GLU A N 1
ATOM 1568 C CA . GLU A 1 194 ? 44.701 -11.302 -74.601 1.00 93.19 194 GLU A CA 1
ATOM 1569 C C . GLU A 1 194 ? 45.960 -10.439 -74.526 1.00 93.19 194 GLU A C 1
ATOM 1571 O O . GLU A 1 194 ? 46.202 -9.812 -73.505 1.00 93.19 194 GLU A O 1
ATOM 1576 N N . ILE A 1 195 ? 46.688 -10.269 -75.631 1.00 92.62 195 ILE A N 1
ATOM 1577 C CA . ILE A 1 195 ? 47.821 -9.345 -75.731 1.00 92.62 195 ILE A CA 1
ATOM 1578 C C . ILE A 1 195 ? 47.367 -7.910 -75.448 1.00 92.62 195 ILE A C 1
ATOM 1580 O O . ILE A 1 195 ? 48.048 -7.205 -74.716 1.00 92.62 195 ILE A O 1
ATOM 1584 N N . LYS A 1 196 ? 46.219 -7.453 -75.969 1.00 90.25 196 LYS A N 1
ATOM 1585 C CA . LYS A 1 196 ? 45.671 -6.117 -75.656 1.00 90.25 196 LYS A CA 1
ATOM 1586 C C . LYS A 1 196 ? 45.314 -5.974 -74.178 1.00 90.25 196 LYS A C 1
ATOM 1588 O O . LYS A 1 196 ? 45.592 -4.938 -73.583 1.00 90.25 196 LYS A O 1
ATOM 1593 N N . ARG A 1 197 ? 44.724 -7.008 -73.577 1.00 89.44 197 ARG A N 1
ATOM 1594 C CA . ARG A 1 197 ? 44.403 -7.037 -72.147 1.00 89.44 197 ARG A CA 1
ATOM 1595 C C . ARG A 1 197 ? 45.666 -7.004 -71.293 1.00 89.44 197 ARG A C 1
ATOM 1597 O O . ARG A 1 197 ? 45.733 -6.223 -70.351 1.00 89.44 197 ARG A O 1
ATOM 1604 N N . LEU A 1 198 ? 46.656 -7.825 -71.630 1.00 85.75 198 LEU A N 1
ATOM 1605 C CA . LEU A 1 198 ? 47.948 -7.859 -70.960 1.00 85.75 198 LEU A CA 1
ATOM 1606 C C . LEU A 1 198 ? 48.666 -6.522 -71.119 1.00 85.75 198 LEU A C 1
ATOM 1608 O O . LEU A 1 198 ? 49.131 -6.010 -70.117 1.00 85.75 198 LEU A O 1
ATOM 1612 N N . LYS A 1 199 ? 48.655 -5.907 -72.309 1.00 84.25 199 LYS A N 1
ATOM 1613 C CA . LYS A 1 199 ? 49.198 -4.559 -72.541 1.00 84.25 199 LYS A CA 1
ATOM 1614 C C . LYS A 1 199 ? 48.545 -3.514 -71.640 1.00 84.25 199 LYS A C 1
ATOM 1616 O O . LYS A 1 199 ? 49.256 -2.820 -70.928 1.00 84.25 199 LYS A O 1
ATOM 1621 N N . ALA A 1 200 ? 47.214 -3.486 -71.563 1.00 82.38 200 ALA A N 1
ATOM 1622 C CA . ALA A 1 200 ? 46.490 -2.575 -70.672 1.00 82.38 200 ALA A CA 1
ATOM 1623 C C . ALA A 1 200 ? 46.809 -2.805 -69.178 1.00 82.38 200 ALA A C 1
ATOM 1625 O O . ALA A 1 200 ? 46.838 -1.862 -68.388 1.00 82.38 200 ALA A O 1
ATOM 1626 N N . LEU A 1 201 ? 47.059 -4.058 -68.779 1.00 79.62 201 LEU A N 1
ATOM 1627 C CA . LEU A 1 201 ? 47.482 -4.403 -67.419 1.00 79.62 201 LEU A CA 1
ATOM 1628 C C . LEU A 1 201 ? 48.951 -4.039 -67.158 1.00 79.62 201 LEU A C 1
ATOM 1630 O O . LEU A 1 201 ? 49.257 -3.531 -66.083 1.00 79.62 201 LEU A O 1
ATOM 1634 N N . THR A 1 202 ? 49.852 -4.265 -68.121 1.00 76.62 202 THR A N 1
ATOM 1635 C CA . THR A 1 202 ? 51.277 -3.906 -68.021 1.00 76.62 202 THR A CA 1
ATOM 1636 C C . THR A 1 202 ? 51.500 -2.401 -68.066 1.00 76.62 202 THR A C 1
ATOM 1638 O O . THR A 1 202 ? 52.404 -1.906 -67.406 1.00 76.62 202 THR A O 1
ATOM 1641 N N . GLU A 1 203 ? 50.650 -1.671 -68.789 1.00 75.75 203 GLU A N 1
ATOM 1642 C CA . GLU A 1 203 ? 50.586 -0.207 -68.781 1.00 75.75 203 GLU A CA 1
ATOM 1643 C C . GLU A 1 203 ? 50.027 0.334 -67.451 1.00 75.75 203 GLU A C 1
ATOM 1645 O O . GLU A 1 203 ? 50.055 1.539 -67.224 1.00 75.75 203 GLU A O 1
ATOM 1650 N N . GLY A 1 204 ? 49.560 -0.540 -66.544 1.00 65.69 204 GLY A N 1
ATOM 1651 C CA . GLY A 1 204 ? 49.185 -0.172 -65.180 1.00 65.69 204 GLY A CA 1
ATOM 1652 C C . GLY A 1 204 ? 48.001 0.790 -65.126 1.00 65.69 204 GLY A C 1
ATOM 1653 O O . GLY A 1 204 ? 48.035 1.744 -64.359 1.00 65.69 204 GLY A O 1
ATOM 1654 N N . GLY A 1 205 ? 46.971 0.554 -65.947 1.00 62.28 205 GLY A N 1
ATOM 1655 C CA . GLY A 1 205 ? 45.857 1.471 -66.222 1.00 62.28 205 GLY A CA 1
ATOM 1656 C C . GLY A 1 205 ? 44.881 1.790 -65.077 1.00 62.28 205 GLY A C 1
ATOM 1657 O O . GLY A 1 205 ? 43.670 1.775 -65.297 1.00 62.28 205 GLY A O 1
ATOM 1658 N N . LEU A 1 206 ? 45.362 2.115 -63.876 1.00 64.75 206 LEU A N 1
ATOM 1659 C CA . LEU A 1 206 ? 44.653 3.050 -63.006 1.00 64.75 206 LEU A CA 1
ATOM 1660 C C . LEU A 1 206 ? 45.357 4.401 -63.078 1.00 64.75 206 LEU A C 1
ATOM 1662 O O . LEU A 1 206 ? 46.508 4.537 -62.673 1.00 64.75 206 LEU A O 1
ATOM 1666 N N . ASP A 1 207 ? 44.629 5.405 -63.563 1.00 77.12 207 ASP A N 1
ATOM 1667 C CA . ASP A 1 207 ? 45.052 6.797 -63.477 1.00 77.12 207 ASP A CA 1
ATOM 1668 C C . ASP A 1 207 ? 45.310 7.132 -61.993 1.00 77.12 207 ASP A C 1
ATOM 1670 O O . ASP A 1 207 ? 44.373 7.025 -61.189 1.00 77.12 207 ASP A O 1
ATOM 1674 N N . PRO A 1 208 ? 46.533 7.513 -61.583 1.00 79.19 208 PRO A N 1
ATOM 1675 C CA . PRO A 1 208 ? 46.824 7.851 -60.191 1.00 79.19 208 PRO A CA 1
ATOM 1676 C C . PRO A 1 208 ? 45.898 8.956 -59.663 1.00 79.19 208 PRO A C 1
ATOM 1678 O O . PRO A 1 208 ? 45.548 8.957 -58.482 1.00 79.19 208 PRO A O 1
ATOM 1681 N N . ALA A 1 209 ? 45.403 9.842 -60.535 1.00 84.81 209 ALA A N 1
ATOM 1682 C CA . ALA A 1 209 ? 44.428 10.858 -60.153 1.00 84.81 209 ALA A CA 1
ATOM 1683 C C . ALA A 1 209 ? 43.064 10.264 -59.749 1.00 84.81 209 ALA A C 1
ATOM 1685 O O . ALA A 1 209 ? 42.373 10.835 -58.907 1.00 84.81 209 ALA A O 1
ATOM 1686 N N . SER A 1 210 ? 42.666 9.116 -60.304 1.00 83.81 210 SER A N 1
ATOM 1687 C CA . SER A 1 210 ? 41.421 8.428 -59.929 1.00 83.81 210 SER A CA 1
ATOM 1688 C C . SER A 1 210 ? 41.490 7.806 -58.529 1.00 83.81 210 SER A C 1
ATOM 1690 O O . SER A 1 210 ? 40.511 7.862 -57.785 1.00 83.81 210 SER A O 1
ATOM 1692 N N . ILE A 1 211 ? 42.661 7.289 -58.139 1.00 85.75 211 ILE A N 1
ATOM 1693 C CA . ILE A 1 211 ? 42.909 6.736 -56.800 1.00 85.75 211 ILE A CA 1
ATOM 1694 C C . ILE A 1 211 ? 42.852 7.853 -55.757 1.00 85.75 211 ILE A C 1
ATOM 1696 O O . ILE A 1 211 ? 42.139 7.724 -54.765 1.00 85.75 211 ILE A O 1
ATOM 1700 N N . LEU A 1 212 ? 43.523 8.980 -56.018 1.00 87.81 212 LEU A N 1
ATOM 1701 C CA . LEU A 1 212 ? 43.520 10.134 -55.114 1.00 87.81 212 LEU A CA 1
ATOM 1702 C C . LEU A 1 212 ? 42.108 10.686 -54.883 1.00 87.81 212 LEU A C 1
ATOM 1704 O O . LEU A 1 212 ? 41.730 10.940 -53.741 1.00 87.81 212 LEU A O 1
ATOM 1708 N N . LYS A 1 213 ? 41.296 10.801 -55.943 1.00 90.44 213 LYS A N 1
ATOM 1709 C CA . LYS A 1 213 ? 39.884 11.207 -55.827 1.00 90.44 213 LYS A CA 1
ATOM 1710 C C . LYS A 1 213 ? 39.086 10.243 -54.954 1.00 90.44 213 LYS A C 1
ATOM 1712 O O . LYS A 1 213 ? 38.365 10.681 -54.065 1.00 90.44 213 LYS A O 1
ATOM 1717 N N . PHE A 1 214 ? 39.253 8.937 -55.152 1.00 90.88 214 PHE A N 1
ATOM 1718 C CA . PHE A 1 214 ? 38.577 7.932 -54.332 1.00 90.88 214 PHE A CA 1
ATOM 1719 C C . PHE A 1 214 ? 39.003 7.995 -52.854 1.00 90.88 214 PHE A C 1
ATOM 1721 O O . PHE A 1 214 ? 38.169 7.886 -51.953 1.00 90.88 214 PHE A O 1
ATOM 1728 N N . GLU A 1 215 ? 40.291 8.204 -52.578 1.00 92.81 215 GLU A N 1
ATOM 1729 C CA . GLU A 1 215 ? 40.803 8.391 -51.216 1.00 92.81 215 GLU A CA 1
ATOM 1730 C C . GLU A 1 215 ? 40.273 9.679 -50.569 1.00 92.81 215 GLU A C 1
ATOM 1732 O O . GLU A 1 215 ? 39.971 9.707 -49.373 1.00 92.81 215 GLU A O 1
ATOM 1737 N N . GLU A 1 216 ? 40.135 10.758 -51.339 1.00 95.00 216 GLU A N 1
ATOM 1738 C CA . GLU A 1 216 ? 39.511 12.009 -50.901 1.00 95.00 216 GLU A CA 1
ATOM 1739 C C . GLU A 1 216 ? 38.027 11.836 -50.590 1.00 95.00 216 GLU A C 1
ATOM 1741 O O . GLU A 1 216 ? 37.589 12.239 -49.511 1.00 95.00 216 GLU A O 1
ATOM 1746 N N . GLU A 1 217 ? 37.272 11.184 -51.473 1.00 96.00 217 GLU A N 1
ATOM 1747 C CA . GLU A 1 217 ? 35.861 10.849 -51.267 1.00 96.00 217 GLU A CA 1
ATOM 1748 C C . GLU A 1 217 ? 35.678 9.992 -50.012 1.00 96.00 217 GLU A C 1
ATOM 1750 O O . GLU A 1 217 ? 34.824 10.282 -49.174 1.00 96.00 217 GLU A O 1
ATOM 1755 N N . LYS A 1 218 ? 36.532 8.983 -49.805 1.00 96.31 218 LYS A N 1
ATOM 1756 C CA . LYS A 1 218 ? 36.528 8.167 -48.582 1.00 96.31 218 LYS A CA 1
ATOM 1757 C C . LYS A 1 218 ? 36.786 8.998 -47.328 1.00 96.31 218 LYS A C 1
ATOM 1759 O O . LYS A 1 218 ? 36.082 8.828 -46.332 1.00 96.31 218 LYS A O 1
ATOM 1764 N N . ARG A 1 219 ? 37.758 9.915 -47.367 1.00 96.94 219 ARG A N 1
ATOM 1765 C CA . ARG A 1 219 ? 38.040 10.837 -46.253 1.00 96.94 219 ARG A CA 1
ATOM 1766 C C . ARG A 1 219 ? 36.893 11.817 -46.005 1.00 96.94 219 ARG A C 1
ATOM 1768 O O . ARG A 1 219 ? 36.680 12.226 -44.867 1.00 96.94 219 ARG A O 1
ATOM 1775 N N . GLN A 1 220 ? 36.176 12.248 -47.040 1.00 96.69 220 GLN A N 1
ATOM 1776 C CA . GLN A 1 220 ? 34.989 13.097 -46.896 1.00 96.69 220 GLN A CA 1
ATOM 1777 C C . GLN A 1 220 ? 33.836 12.322 -46.251 1.00 96.69 220 GLN A C 1
ATOM 1779 O O . GLN A 1 220 ? 33.318 12.767 -45.231 1.00 96.69 220 GLN A O 1
ATOM 1784 N N . GLN A 1 221 ? 33.536 11.119 -46.744 1.00 97.00 221 GLN A N 1
ATOM 1785 C CA . GLN A 1 221 ? 32.502 10.243 -46.180 1.00 97.00 221 GLN A CA 1
ATOM 1786 C C . GLN A 1 221 ? 32.740 9.952 -44.694 1.00 97.00 221 GLN A C 1
ATOM 1788 O O . GLN A 1 221 ? 31.824 10.058 -43.885 1.00 97.00 221 GLN A O 1
ATOM 1793 N N . GLN A 1 222 ? 33.980 9.646 -44.302 1.00 96.94 222 GLN A N 1
ATOM 1794 C CA . GLN A 1 222 ? 34.319 9.416 -42.893 1.00 96.94 222 GLN A CA 1
ATOM 1795 C C . GLN A 1 222 ? 34.062 10.654 -42.024 1.00 96.94 222 GLN A C 1
ATOM 1797 O O . GLN A 1 222 ? 33.470 10.535 -40.952 1.00 96.94 222 GLN A O 1
ATOM 1802 N N . ARG A 1 223 ? 34.443 11.846 -42.503 1.00 96.94 223 ARG A N 1
ATOM 1803 C CA . ARG A 1 223 ? 34.173 13.111 -41.800 1.00 96.94 223 ARG A CA 1
ATOM 1804 C C . ARG A 1 223 ? 32.673 13.367 -41.653 1.00 96.94 223 ARG A C 1
ATOM 1806 O O . ARG A 1 223 ? 32.220 13.756 -40.579 1.00 96.94 223 ARG A O 1
ATOM 1813 N N . GLU A 1 224 ? 31.892 13.118 -42.698 1.00 96.81 224 GLU A N 1
ATOM 1814 C CA . GLU A 1 224 ? 30.432 13.251 -42.657 1.00 96.81 224 GLU A CA 1
ATOM 1815 C C . GLU A 1 224 ? 29.798 12.268 -41.667 1.00 96.81 224 GLU A C 1
ATOM 1817 O O . GLU A 1 224 ? 28.959 12.655 -40.851 1.00 96.81 224 GLU A O 1
ATOM 1822 N N . GLU A 1 225 ? 30.232 11.007 -41.668 1.00 97.25 225 GLU A N 1
ATOM 1823 C CA . GLU A 1 225 ? 29.768 10.002 -40.711 1.00 97.25 225 GLU A CA 1
ATOM 1824 C C . GLU A 1 225 ? 30.081 10.392 -39.262 1.00 97.25 225 GLU A C 1
ATOM 1826 O O . GLU A 1 225 ? 29.247 10.198 -38.372 1.00 97.25 225 GLU A O 1
ATOM 1831 N N . GLU A 1 226 ? 31.265 10.946 -39.004 1.00 97.00 226 GLU A N 1
ATOM 1832 C CA . GLU A 1 226 ? 31.653 11.444 -37.685 1.00 97.00 226 GLU A CA 1
ATOM 1833 C C . GLU A 1 226 ? 30.760 12.600 -37.234 1.00 97.00 226 GLU A C 1
ATOM 1835 O O . GLU A 1 226 ? 30.227 12.559 -36.119 1.00 97.00 226 GLU A O 1
ATOM 1840 N N . LEU A 1 227 ? 30.514 13.580 -38.107 1.00 97.69 227 LEU A N 1
ATOM 1841 C CA . LEU A 1 227 ? 29.601 14.690 -37.830 1.00 97.69 227 LEU A CA 1
AT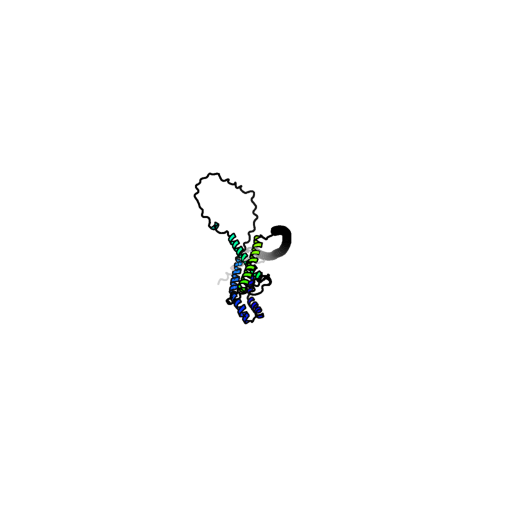OM 1842 C C . LEU A 1 227 ? 28.184 14.188 -37.525 1.00 97.69 227 LEU A C 1
ATOM 1844 O O . LEU A 1 227 ? 27.582 14.593 -36.526 1.00 97.69 227 LEU A O 1
ATOM 1848 N N . LEU A 1 228 ? 27.671 13.237 -38.309 1.00 98.12 228 LEU A N 1
ATOM 1849 C CA . LEU A 1 228 ? 26.368 12.616 -38.066 1.00 98.12 228 LEU A CA 1
ATOM 1850 C C . LEU A 1 228 ? 26.332 11.850 -36.739 1.00 98.12 228 LEU A C 1
ATOM 1852 O O . LEU A 1 228 ? 25.330 11.893 -36.024 1.00 98.12 228 LEU A O 1
ATOM 1856 N N . ARG A 1 229 ? 27.410 11.151 -36.366 1.00 98.12 229 ARG A N 1
ATOM 1857 C CA . ARG A 1 229 ? 27.507 10.472 -35.062 1.00 98.12 229 ARG A CA 1
ATOM 1858 C C . ARG A 1 229 ? 27.473 11.469 -33.912 1.00 98.12 229 ARG A C 1
ATOM 1860 O O . ARG A 1 229 ? 26.805 11.197 -32.914 1.00 98.12 229 ARG A O 1
ATOM 1867 N N . ILE A 1 230 ? 28.159 12.603 -34.040 1.00 98.25 230 ILE A N 1
ATOM 1868 C CA . ILE A 1 230 ? 28.141 13.672 -33.035 1.00 98.25 230 ILE A CA 1
ATOM 1869 C C . ILE A 1 230 ? 26.718 14.220 -32.882 1.00 98.25 230 ILE A C 1
ATOM 1871 O O . ILE A 1 230 ? 26.206 14.273 -31.764 1.00 98.25 230 ILE A O 1
ATOM 1875 N N . GLN A 1 231 ? 26.039 14.526 -33.990 1.00 97.81 231 GLN A N 1
ATOM 1876 C CA . GLN A 1 231 ? 24.653 15.006 -33.969 1.00 97.81 231 GLN A CA 1
ATOM 1877 C C . GLN A 1 231 ? 23.698 13.983 -33.342 1.00 97.81 231 GLN A C 1
ATOM 1879 O O . GLN A 1 231 ? 22.908 14.331 -32.466 1.00 97.81 231 GLN A O 1
ATOM 1884 N N . LYS A 1 232 ? 23.809 12.700 -33.711 1.00 98.25 232 LYS A N 1
ATOM 1885 C CA . LYS A 1 232 ? 23.006 11.622 -33.111 1.00 98.25 232 LYS A CA 1
ATOM 1886 C C . LYS A 1 232 ? 23.218 11.529 -31.602 1.00 98.25 232 LYS A C 1
ATOM 1888 O O . LYS A 1 232 ? 22.246 11.438 -30.859 1.00 98.25 232 LYS A O 1
ATOM 1893 N N . LYS A 1 233 ? 24.470 11.582 -31.134 1.00 98.25 233 LYS A N 1
ATOM 1894 C CA . LYS A 1 233 ? 24.786 11.571 -29.695 1.00 98.25 233 LYS A CA 1
ATOM 1895 C C . LYS A 1 233 ? 24.196 12.784 -28.977 1.00 98.25 233 LYS A C 1
ATOM 1897 O O . LYS A 1 233 ? 23.640 12.623 -27.895 1.00 98.25 233 LYS A O 1
ATOM 1902 N N . HIS A 1 234 ? 24.277 13.967 -29.582 1.00 98.31 234 HIS A N 1
ATOM 1903 C CA . HIS A 1 234 ? 23.694 15.183 -29.023 1.00 98.31 234 HIS A CA 1
ATOM 1904 C C . HIS A 1 234 ? 22.168 15.072 -28.877 1.00 98.31 234 HIS A C 1
ATOM 1906 O O . HIS A 1 234 ? 21.636 15.307 -27.793 1.00 98.31 234 HIS A O 1
ATOM 1912 N N . LEU A 1 235 ? 21.471 14.624 -29.925 1.00 98.50 235 LEU A N 1
ATOM 1913 C CA . LEU A 1 235 ? 20.021 14.414 -29.888 1.00 98.50 235 LEU A CA 1
ATOM 1914 C C . LEU A 1 235 ? 19.613 13.360 -28.850 1.00 98.50 235 LEU A C 1
ATOM 1916 O O . LEU A 1 235 ? 18.661 13.567 -28.102 1.00 98.50 235 LEU A O 1
ATOM 1920 N N . LEU A 1 236 ? 20.359 12.256 -28.748 1.00 98.38 236 LEU A N 1
ATOM 1921 C CA . LEU A 1 236 ? 20.129 11.240 -27.719 1.00 98.38 236 LEU A CA 1
ATOM 1922 C C . LEU A 1 236 ? 20.311 11.798 -26.303 1.00 98.38 236 LEU A C 1
ATOM 1924 O O . LEU A 1 236 ? 19.531 11.460 -25.413 1.00 98.38 236 LEU A O 1
ATOM 1928 N N . ALA A 1 237 ? 21.303 12.663 -26.086 1.00 98.31 237 ALA A N 1
ATOM 1929 C CA . ALA A 1 237 ? 21.507 13.316 -24.797 1.00 98.31 237 ALA A CA 1
ATOM 1930 C C . ALA A 1 237 ? 20.322 14.227 -24.431 1.00 98.31 237 ALA A C 1
ATOM 1932 O O . ALA A 1 237 ? 19.849 14.178 -23.295 1.00 98.31 237 ALA A O 1
ATOM 1933 N N . LEU A 1 238 ? 19.794 14.992 -25.394 1.00 98.50 238 LEU A N 1
ATOM 1934 C CA . LEU A 1 238 ? 18.597 15.816 -25.195 1.00 98.50 238 LEU A CA 1
ATOM 1935 C C . LEU A 1 238 ? 17.371 14.960 -24.858 1.00 98.50 238 LEU A C 1
ATOM 1937 O O . LEU A 1 238 ? 16.718 15.212 -23.850 1.00 98.50 238 LEU A O 1
ATOM 1941 N N . LEU A 1 239 ? 17.110 13.898 -25.625 1.00 98.44 239 LEU A N 1
ATOM 1942 C CA . LEU A 1 239 ? 16.003 12.973 -25.352 1.00 98.44 239 LEU A CA 1
ATOM 1943 C C . LEU A 1 239 ? 16.123 12.320 -23.972 1.00 98.44 239 LEU A C 1
ATOM 1945 O O . LEU A 1 239 ? 15.141 12.209 -23.246 1.00 98.44 239 LEU A O 1
ATOM 1949 N N . THR A 1 240 ? 17.333 11.919 -23.583 1.00 98.56 240 THR A N 1
ATOM 1950 C CA . THR A 1 240 ? 17.583 11.322 -22.264 1.00 98.56 240 THR A CA 1
ATOM 1951 C C . THR A 1 240 ? 17.280 12.314 -21.144 1.00 98.56 240 THR A C 1
ATOM 1953 O O . THR A 1 240 ? 16.693 11.934 -20.131 1.00 98.56 240 THR A O 1
ATOM 1956 N N . ARG A 1 241 ? 17.632 13.592 -21.330 1.00 98.31 241 ARG A N 1
ATOM 1957 C CA . ARG A 1 241 ? 17.320 14.659 -20.375 1.00 98.31 241 ARG A CA 1
ATOM 1958 C C . ARG A 1 241 ? 15.812 14.865 -20.231 1.00 98.31 241 ARG A C 1
ATOM 1960 O O . ARG A 1 241 ? 15.328 14.919 -19.103 1.00 98.31 241 ARG A O 1
ATOM 1967 N N . GLU A 1 242 ? 15.085 14.946 -21.343 1.00 98.31 242 GLU A N 1
ATOM 1968 C CA . GLU A 1 242 ? 13.624 15.100 -21.319 1.00 98.31 242 GLU A CA 1
ATOM 1969 C C . GLU A 1 242 ? 12.953 13.888 -20.658 1.00 98.31 242 GLU A C 1
ATOM 1971 O O . GLU A 1 242 ? 12.155 14.052 -19.739 1.00 98.31 242 GLU A O 1
ATOM 1976 N N . ASN A 1 243 ? 13.370 12.666 -21.003 1.00 97.75 243 ASN A N 1
ATOM 1977 C CA . ASN A 1 243 ? 12.864 11.443 -20.374 1.00 97.75 243 ASN A CA 1
ATOM 1978 C C . ASN A 1 243 ? 13.111 11.423 -18.858 1.00 97.75 243 ASN A C 1
ATOM 1980 O O . ASN A 1 243 ? 12.233 11.028 -18.091 1.00 97.75 243 ASN A O 1
ATOM 1984 N N . ALA A 1 244 ? 14.288 11.867 -18.408 1.00 98.19 244 ALA A N 1
ATOM 1985 C CA . ALA A 1 244 ? 14.595 11.975 -16.984 1.00 98.19 244 ALA A CA 1
ATOM 1986 C C . ALA A 1 244 ? 13.696 13.007 -16.283 1.00 98.19 244 ALA A C 1
ATOM 1988 O O . ALA A 1 244 ? 13.254 12.783 -15.153 1.00 98.19 244 ALA A O 1
ATOM 1989 N N . PHE A 1 245 ? 13.385 14.119 -16.952 1.00 98.50 245 PHE A N 1
ATOM 1990 C CA . PHE A 1 245 ? 12.467 15.127 -16.434 1.00 98.50 245 PHE A CA 1
ATOM 1991 C C . PHE A 1 245 ? 11.031 14.597 -16.337 1.00 98.50 245 PHE A C 1
ATOM 1993 O O . PHE A 1 245 ? 10.413 14.714 -15.278 1.00 98.50 245 PHE A O 1
ATOM 2000 N N . THR A 1 246 ? 10.528 13.933 -17.380 1.00 98.31 246 THR A N 1
ATOM 2001 C CA . THR A 1 246 ? 9.210 13.281 -17.371 1.00 98.31 246 THR A CA 1
ATOM 2002 C C . THR A 1 246 ? 9.118 12.213 -16.282 1.00 98.31 246 THR A C 1
ATOM 2004 O O . THR A 1 246 ? 8.147 12.188 -15.528 1.00 98.31 246 THR A O 1
ATOM 2007 N N . ALA A 1 247 ? 10.147 11.375 -16.121 1.00 98.06 247 ALA A N 1
ATOM 2008 C CA . ALA A 1 247 ? 10.191 10.364 -15.064 1.00 98.06 247 ALA A CA 1
ATOM 2009 C C . ALA A 1 247 ? 10.143 10.996 -13.663 1.00 98.06 247 ALA A C 1
ATOM 2011 O O . ALA A 1 247 ? 9.403 10.537 -12.792 1.00 98.06 247 ALA A O 1
ATOM 2012 N N . LYS A 1 248 ? 10.876 12.098 -13.453 1.00 98.38 248 LYS A N 1
ATOM 2013 C CA . LYS A 1 248 ? 10.825 12.861 -12.200 1.00 98.38 248 LYS A CA 1
ATOM 2014 C C . LYS A 1 248 ? 9.430 13.432 -11.943 1.00 98.38 248 LYS A C 1
ATOM 2016 O O . LYS A 1 248 ? 8.953 13.367 -10.814 1.00 98.38 248 LYS A O 1
ATOM 2021 N N . GLN A 1 249 ? 8.777 13.989 -12.962 1.00 98.38 249 GLN A N 1
ATOM 2022 C CA . GLN A 1 249 ? 7.413 14.504 -12.835 1.00 98.38 249 GLN A CA 1
ATOM 2023 C C . GLN A 1 249 ? 6.411 13.400 -12.489 1.00 98.38 249 GLN A C 1
ATOM 2025 O O . GLN A 1 249 ? 5.606 13.597 -11.583 1.00 98.38 249 GLN A O 1
ATOM 2030 N N . SER A 1 250 ? 6.497 12.240 -13.149 1.00 98.31 250 SER A N 1
ATOM 2031 C CA . SER A 1 250 ? 5.667 11.072 -12.829 1.00 98.31 250 SER A CA 1
ATOM 2032 C C . SER A 1 250 ? 5.818 10.685 -11.362 1.00 98.31 250 SER A C 1
ATOM 2034 O O . SER A 1 250 ? 4.828 10.627 -10.644 1.00 98.31 250 SER A O 1
ATOM 2036 N N . LEU A 1 251 ? 7.057 10.549 -10.883 1.00 98.44 251 LEU A N 1
ATOM 2037 C CA . LEU A 1 251 ? 7.330 10.190 -9.492 1.00 98.44 251 LEU A CA 1
ATOM 2038 C C . LEU A 1 251 ? 6.770 11.220 -8.501 1.00 98.44 251 LEU A C 1
ATOM 2040 O O . LEU A 1 251 ? 6.215 10.853 -7.469 1.00 98.44 251 LEU A O 1
ATOM 2044 N N . LEU A 1 252 ? 6.882 12.516 -8.804 1.00 98.31 252 LEU A N 1
ATOM 2045 C CA . LEU A 1 252 ? 6.289 13.558 -7.963 1.00 98.31 252 LEU A CA 1
ATOM 2046 C C . LEU A 1 252 ? 4.759 13.478 -7.937 1.00 98.31 252 LEU A C 1
ATOM 2048 O O . LEU A 1 252 ? 4.162 13.716 -6.888 1.00 98.31 252 LEU A O 1
ATOM 2052 N N . ASN A 1 253 ? 4.125 13.149 -9.060 1.00 98.38 253 ASN A N 1
ATOM 2053 C CA . ASN A 1 253 ? 2.679 12.966 -9.123 1.00 98.38 253 ASN A CA 1
ATOM 2054 C C . ASN A 1 253 ? 2.241 11.723 -8.340 1.00 98.38 253 ASN A C 1
ATOM 2056 O O . ASN A 1 253 ? 1.297 11.816 -7.560 1.00 98.38 253 ASN A O 1
ATOM 2060 N N . ASP A 1 254 ? 2.975 10.616 -8.444 1.00 98.12 254 ASP A N 1
ATOM 2061 C CA . ASP A 1 254 ? 2.707 9.395 -7.677 1.00 98.12 254 ASP A CA 1
ATOM 2062 C C . ASP A 1 254 ? 2.809 9.654 -6.169 1.00 98.12 254 ASP A C 1
ATOM 2064 O O . ASP A 1 254 ? 1.934 9.253 -5.401 1.00 98.12 254 ASP A O 1
ATOM 2068 N N . VAL A 1 255 ? 3.829 10.403 -5.734 1.00 98.50 255 VAL A N 1
ATOM 2069 C CA . VAL A 1 255 ? 3.984 10.815 -4.329 1.00 98.50 255 VAL A CA 1
ATOM 2070 C C . VAL A 1 255 ? 2.816 11.691 -3.873 1.00 98.50 255 VAL A C 1
ATOM 2072 O O . VAL A 1 255 ? 2.328 11.511 -2.757 1.00 98.50 255 VAL A O 1
ATOM 2075 N N . LYS A 1 256 ? 2.337 12.619 -4.713 1.00 98.50 256 LYS A N 1
ATOM 2076 C CA . LYS A 1 256 ? 1.164 13.452 -4.394 1.00 98.50 256 LYS A CA 1
ATOM 2077 C C . LYS A 1 256 ? -0.098 12.607 -4.235 1.00 98.50 256 LYS A C 1
ATOM 2079 O O . LYS A 1 256 ? -0.764 12.718 -3.209 1.00 98.50 256 LYS A O 1
ATOM 2084 N N . VAL A 1 257 ? -0.389 11.734 -5.201 1.00 98.38 257 VAL A N 1
ATOM 2085 C CA . VAL A 1 257 ? -1.557 10.839 -5.164 1.00 98.38 257 VAL A CA 1
ATOM 2086 C C . VAL A 1 257 ? -1.490 9.921 -3.945 1.00 98.38 257 VAL A C 1
ATOM 2088 O O . VAL A 1 257 ? -2.477 9.764 -3.225 1.00 98.38 257 VAL A O 1
ATOM 2091 N N . HIS A 1 258 ? -0.315 9.364 -3.650 1.00 98.12 258 HIS A N 1
ATOM 2092 C CA . HIS A 1 258 ? -0.120 8.532 -2.469 1.00 98.12 258 HIS A CA 1
ATOM 2093 C C . HIS A 1 258 ? -0.345 9.320 -1.171 1.00 98.12 258 HIS A C 1
ATOM 2095 O O . HIS A 1 258 ? -1.057 8.854 -0.283 1.00 98.12 258 HIS A O 1
ATOM 2101 N N . ALA A 1 259 ? 0.183 10.543 -1.072 1.00 98.50 259 ALA A N 1
ATOM 2102 C CA . ALA A 1 259 ? -0.039 11.408 0.084 1.00 98.50 259 ALA A CA 1
ATOM 2103 C C . ALA A 1 259 ? -1.527 11.748 0.280 1.00 98.50 259 ALA A C 1
ATOM 2105 O O . ALA A 1 259 ? -2.004 11.789 1.415 1.00 98.50 259 ALA A O 1
ATOM 2106 N N . GLU A 1 260 ? -2.277 11.967 -0.799 1.00 98.25 260 GLU A N 1
ATOM 2107 C CA . GLU A 1 260 ? -3.727 12.167 -0.742 1.00 98.25 260 GLU A CA 1
ATOM 2108 C C . GLU A 1 260 ? -4.474 10.908 -0.284 1.00 98.25 260 GLU A C 1
ATOM 2110 O O . GLU A 1 260 ? -5.367 11.021 0.557 1.00 98.25 260 GLU A O 1
ATOM 2115 N N . SER A 1 261 ? -4.087 9.719 -0.762 1.00 98.31 261 SER A N 1
ATOM 2116 C CA . SER A 1 261 ? -4.647 8.441 -0.286 1.00 98.31 261 SER A CA 1
ATOM 2117 C C . SER A 1 261 ? -4.446 8.281 1.216 1.00 98.31 261 SER A C 1
ATOM 2119 O O . SER A 1 261 ? -5.410 8.081 1.951 1.00 98.31 261 SER A O 1
ATOM 2121 N N . VAL A 1 262 ? -3.218 8.489 1.698 1.00 98.44 262 VAL A N 1
ATOM 2122 C CA . VAL A 1 262 ? -2.885 8.390 3.127 1.00 98.44 262 VAL A CA 1
ATOM 2123 C C . VAL A 1 262 ? -3.676 9.405 3.957 1.00 98.44 262 VAL A C 1
ATOM 2125 O O . VAL A 1 262 ? -4.135 9.088 5.053 1.00 98.44 262 VAL A O 1
ATOM 2128 N N . ARG A 1 263 ? -3.892 10.628 3.450 1.00 98.25 263 ARG A N 1
ATOM 2129 C CA . ARG A 1 263 ? -4.740 11.625 4.129 1.00 98.25 263 ARG A CA 1
ATOM 2130 C C . ARG A 1 263 ? -6.192 11.159 4.242 1.00 98.25 263 ARG A C 1
ATOM 2132 O O . ARG A 1 263 ? -6.768 11.319 5.317 1.00 98.25 263 ARG A O 1
ATOM 2139 N N . LYS A 1 264 ? -6.756 10.580 3.176 1.00 98.31 264 LYS A N 1
ATOM 2140 C CA . LYS A 1 264 ? -8.124 10.033 3.164 1.00 98.31 264 LYS A CA 1
ATOM 2141 C C . LYS A 1 264 ? -8.258 8.838 4.105 1.00 98.31 264 LYS A C 1
ATOM 2143 O O . LYS A 1 264 ? -9.182 8.803 4.908 1.00 98.31 264 LYS A O 1
ATOM 2148 N N . GLU A 1 265 ? -7.318 7.899 4.066 1.00 98.06 265 GLU A N 1
ATOM 2149 C CA . GLU A 1 265 ? -7.281 6.746 4.976 1.00 98.06 265 GLU A CA 1
ATOM 2150 C C . GLU A 1 265 ? -7.205 7.195 6.436 1.00 98.06 265 GLU A C 1
ATOM 2152 O O . GLU A 1 265 ? -7.962 6.721 7.280 1.00 98.06 265 GLU A O 1
ATOM 2157 N N . ARG A 1 266 ? -6.347 8.177 6.729 1.00 98.19 266 ARG A N 1
ATOM 2158 C CA . ARG A 1 266 ? -6.240 8.770 8.062 1.00 98.19 266 ARG A CA 1
ATOM 2159 C C . ARG A 1 266 ? -7.566 9.375 8.522 1.00 98.19 266 ARG A C 1
ATOM 2161 O O . ARG A 1 266 ? -7.963 9.126 9.654 1.00 98.19 266 ARG A O 1
ATOM 2168 N N . GLN A 1 267 ? -8.244 10.148 7.672 1.00 98.38 267 GLN A N 1
ATOM 2169 C CA . GLN A 1 267 ? -9.564 10.712 7.991 1.00 98.38 267 GLN A CA 1
ATOM 2170 C C . GLN A 1 267 ? -10.584 9.607 8.287 1.00 98.38 267 GLN A C 1
ATOM 2172 O O . GLN A 1 267 ? -11.195 9.617 9.346 1.00 98.38 267 GLN A O 1
ATOM 2177 N N . GLN A 1 268 ? -10.670 8.584 7.435 1.00 98.25 268 GLN A N 1
ATOM 2178 C CA . GLN A 1 268 ? -11.576 7.452 7.652 1.00 98.25 268 GLN A CA 1
ATOM 2179 C C . GLN A 1 268 ? -11.302 6.705 8.963 1.00 98.25 268 GLN A C 1
ATOM 2181 O O . GLN A 1 268 ? -12.231 6.197 9.591 1.00 98.25 268 GLN A O 1
ATOM 2186 N N . LEU A 1 269 ? -10.036 6.592 9.376 1.00 98.19 269 LEU A N 1
ATOM 2187 C CA . LEU A 1 269 ? -9.676 5.992 10.660 1.00 98.19 269 LEU A CA 1
ATOM 2188 C C . LEU A 1 269 ? -10.116 6.861 11.840 1.00 98.19 269 LEU A C 1
ATOM 2190 O O . LEU A 1 269 ? -10.622 6.312 12.816 1.00 98.19 269 LEU A O 1
ATOM 2194 N N . TYR A 1 270 ? -9.966 8.185 11.750 1.00 97.94 270 TYR A N 1
ATOM 2195 C CA . TYR A 1 270 ? -10.472 9.097 12.778 1.00 97.94 270 TYR A CA 1
ATOM 2196 C C . TYR A 1 270 ? -11.993 9.029 12.895 1.00 97.94 270 TYR A C 1
ATOM 2198 O O . TYR A 1 270 ? -12.484 8.850 14.005 1.00 97.94 270 TYR A O 1
ATOM 2206 N N . ASP A 1 271 ? -12.716 9.045 11.775 1.00 98.44 271 ASP A N 1
ATOM 2207 C CA . ASP A 1 271 ? -14.179 8.929 11.769 1.00 98.44 271 ASP A CA 1
ATOM 2208 C C . ASP A 1 271 ? -14.635 7.604 12.399 1.00 98.44 271 ASP A C 1
ATOM 2210 O O . ASP A 1 271 ? -15.588 7.552 13.173 1.00 98.44 271 ASP A O 1
ATOM 2214 N N . LYS A 1 272 ? -13.940 6.499 12.093 1.00 98.31 272 LYS A N 1
ATOM 2215 C CA . LYS A 1 272 ? -14.210 5.189 12.709 1.00 98.31 272 LYS A CA 1
ATOM 2216 C C . LYS A 1 272 ? -13.944 5.200 14.210 1.00 98.31 272 LYS A C 1
ATOM 2218 O O . LYS A 1 272 ? -14.726 4.626 14.961 1.00 98.31 272 LYS A O 1
ATOM 2223 N N . LEU A 1 273 ? -12.849 5.823 14.638 1.00 98.12 273 LEU A N 1
ATOM 2224 C CA . LEU A 1 273 ? -12.483 5.926 16.047 1.00 98.12 273 LEU A CA 1
ATOM 2225 C C . LEU A 1 273 ? -13.500 6.780 16.810 1.00 98.12 273 LEU A C 1
ATOM 2227 O O . LEU A 1 273 ? -13.891 6.418 17.914 1.00 98.12 273 LEU A O 1
ATOM 2231 N N . GLU A 1 274 ? -13.965 7.874 16.216 1.00 98.00 274 GLU A N 1
ATOM 2232 C CA . GLU A 1 274 ? -15.004 8.725 16.786 1.00 98.00 274 GLU A CA 1
ATOM 2233 C C . GLU A 1 274 ? -16.326 7.976 16.947 1.00 98.00 274 GLU A C 1
ATOM 2235 O O . GLU A 1 274 ? -16.824 7.892 18.067 1.00 98.00 274 GLU A O 1
ATOM 2240 N N . ARG A 1 275 ? -16.809 7.303 15.896 1.00 98.19 275 ARG A N 1
ATOM 2241 C CA . ARG A 1 275 ? -18.007 6.446 15.980 1.00 98.19 275 ARG A CA 1
ATOM 2242 C C . ARG A 1 275 ? -17.867 5.348 17.029 1.00 98.19 275 ARG A C 1
ATOM 2244 O O . ARG A 1 275 ? -18.820 5.044 17.737 1.00 98.19 275 ARG A O 1
ATOM 2251 N N . TRP A 1 276 ? -16.686 4.740 17.135 1.00 98.25 276 TRP A N 1
ATOM 2252 C CA . TRP A 1 276 ? -16.426 3.728 18.155 1.00 98.25 276 TRP A CA 1
ATOM 2253 C C . TRP A 1 276 ? -16.509 4.319 19.567 1.00 98.25 276 TRP A C 1
ATOM 2255 O O . TRP A 1 276 ? -17.156 3.725 20.423 1.00 98.25 276 TRP A O 1
ATOM 2265 N N . ARG A 1 277 ? -15.928 5.505 19.802 1.00 98.31 277 ARG A N 1
ATOM 2266 C CA . ARG A 1 277 ? -16.044 6.209 21.090 1.00 98.31 277 ARG A CA 1
ATOM 2267 C C . ARG A 1 277 ? -17.488 6.563 21.416 1.00 98.31 277 ARG A C 1
ATOM 2269 O O . ARG A 1 277 ? -17.904 6.371 22.549 1.00 98.31 277 ARG A O 1
ATOM 2276 N N . GLU A 1 278 ? -18.248 7.060 20.446 1.00 98.12 278 GLU A N 1
ATOM 2277 C CA . GLU A 1 278 ? -19.664 7.385 20.636 1.00 98.12 278 GLU A CA 1
ATOM 2278 C C . GLU A 1 278 ? -20.484 6.152 21.011 1.00 98.12 278 GLU A C 1
ATOM 2280 O O . GLU A 1 278 ? -21.249 6.196 21.971 1.00 98.12 278 GLU A O 1
ATOM 2285 N N . ASN A 1 279 ? -20.306 5.044 20.289 1.00 98.06 279 ASN A N 1
ATOM 2286 C CA . ASN A 1 279 ? -21.002 3.793 20.585 1.00 98.06 279 ASN A CA 1
ATOM 2287 C C . ASN A 1 279 ? -20.608 3.250 21.959 1.00 98.06 279 ASN A C 1
ATOM 2289 O O . ASN A 1 279 ? -21.479 2.903 22.746 1.00 98.06 279 ASN A O 1
ATOM 2293 N N . HIS A 1 280 ? -19.315 3.254 22.277 1.00 97.62 280 HIS A N 1
ATOM 2294 C CA . HIS A 1 280 ? -18.837 2.790 23.572 1.00 97.62 280 HIS A CA 1
ATOM 2295 C C . HIS A 1 280 ? -19.342 3.664 24.727 1.00 97.62 280 HIS A C 1
ATOM 2297 O O . HIS A 1 280 ? -19.724 3.153 25.775 1.00 97.62 280 HIS A O 1
ATOM 2303 N N . ASN A 1 281 ? -19.407 4.983 24.531 1.00 97.94 281 ASN A N 1
ATOM 2304 C CA . ASN A 1 281 ? -19.990 5.890 25.514 1.00 97.94 281 ASN A CA 1
ATOM 2305 C C . ASN A 1 281 ? -21.484 5.612 25.715 1.00 97.94 281 ASN A C 1
ATOM 2307 O O . ASN A 1 281 ? -21.937 5.629 26.852 1.00 97.94 281 ASN A O 1
ATOM 2311 N N . LYS A 1 282 ? -22.244 5.327 24.649 1.00 98.12 282 LYS A N 1
ATOM 2312 C CA . LYS A 1 282 ? -23.660 4.937 24.763 1.00 98.12 282 LYS A CA 1
ATOM 2313 C C . LYS A 1 282 ? -23.823 3.637 25.547 1.00 98.12 282 LYS A C 1
ATOM 2315 O O . LYS A 1 282 ? -24.597 3.609 26.494 1.00 98.12 282 LYS A O 1
ATOM 2320 N N . GLU A 1 283 ? -23.040 2.610 25.221 1.00 97.81 283 GLU A N 1
ATOM 2321 C CA . GLU A 1 283 ? -23.029 1.343 25.967 1.00 97.81 283 GLU A CA 1
ATOM 2322 C C . GLU A 1 283 ? -22.704 1.566 27.453 1.00 97.81 283 GLU A C 1
ATOM 2324 O O . GLU A 1 283 ? -23.354 1.000 28.329 1.00 97.81 283 GLU A O 1
ATOM 2329 N N . MET A 1 284 ? -21.725 2.425 27.753 1.00 96.69 284 MET A N 1
ATOM 2330 C CA . MET A 1 284 ? -21.365 2.760 29.130 1.00 96.69 284 MET A CA 1
ATOM 2331 C C . MET A 1 284 ? -22.502 3.487 29.854 1.00 96.69 284 MET A C 1
ATOM 2333 O O . MET A 1 284 ? -22.799 3.156 30.999 1.00 96.69 284 MET A O 1
ATOM 2337 N N . MET A 1 285 ? -23.154 4.448 29.193 1.00 97.81 285 MET A N 1
ATOM 2338 C CA . MET A 1 285 ? -24.309 5.155 29.751 1.00 97.81 285 MET A CA 1
ATOM 2339 C C . MET A 1 285 ? -25.447 4.186 30.081 1.00 97.81 285 MET A C 1
ATOM 2341 O O . MET A 1 285 ? -25.948 4.224 31.198 1.00 97.81 285 MET A O 1
ATOM 2345 N N . GLU A 1 286 ? -25.776 3.253 29.183 1.00 97.94 286 GLU A N 1
ATOM 2346 C CA . GLU A 1 286 ? -26.804 2.231 29.436 1.00 97.94 286 GLU A CA 1
ATOM 2347 C C . GLU A 1 286 ? -26.463 1.335 30.638 1.00 97.94 286 GLU A C 1
ATOM 2349 O O . GLU A 1 286 ? -27.342 0.950 31.409 1.00 97.94 286 GLU A O 1
ATOM 2354 N N . ILE A 1 287 ? -25.189 0.969 30.812 1.00 97.56 287 ILE A N 1
ATOM 2355 C CA . ILE A 1 287 ? -24.748 0.180 31.972 1.00 97.56 287 ILE A CA 1
ATOM 2356 C C . ILE A 1 287 ? -24.889 0.998 33.258 1.00 97.56 287 ILE A C 1
ATOM 2358 O O . ILE A 1 287 ? -25.366 0.477 34.266 1.00 97.56 287 ILE A O 1
ATOM 2362 N N . VAL A 1 288 ? -24.487 2.270 33.236 1.00 97.94 288 VAL A N 1
ATOM 2363 C CA . VAL A 1 288 ? -24.599 3.170 34.391 1.00 97.94 288 VAL A CA 1
ATOM 2364 C C . VAL A 1 288 ? -26.062 3.387 34.775 1.00 97.94 288 VAL A C 1
ATOM 2366 O O . VAL A 1 288 ? -26.381 3.308 35.960 1.00 97.94 288 VAL A O 1
ATOM 2369 N N . GLU A 1 289 ? -26.952 3.587 33.802 1.00 97.62 289 GLU A N 1
ATOM 2370 C CA . GLU A 1 289 ? -28.397 3.706 34.025 1.00 97.62 289 GLU A CA 1
ATOM 2371 C C . GLU A 1 289 ? -28.965 2.446 34.689 1.00 97.62 289 GLU A C 1
ATOM 2373 O O . GLU A 1 289 ? -29.591 2.545 35.741 1.00 97.62 289 GLU A O 1
ATOM 2378 N N . LYS A 1 290 ? -28.638 1.251 34.179 1.00 97.50 290 LYS A N 1
ATOM 2379 C CA . LYS A 1 290 ? -29.052 -0.025 34.798 1.00 97.50 290 LYS A CA 1
ATOM 2380 C C . LYS A 1 290 ? -28.535 -0.183 36.227 1.00 97.50 290 LYS A C 1
ATOM 2382 O O . LYS A 1 290 ? -29.263 -0.636 37.107 1.00 97.50 290 LYS A O 1
ATOM 2387 N N . CYS A 1 291 ? -27.279 0.181 36.485 1.00 97.44 291 CYS A N 1
ATOM 2388 C CA . CYS A 1 291 ? -26.724 0.166 37.840 1.00 97.44 291 CYS A CA 1
ATOM 2389 C C . CYS A 1 291 ? -27.483 1.124 38.766 1.00 97.44 291 CYS A C 1
ATOM 2391 O O . CYS A 1 291 ? -27.751 0.777 39.916 1.00 97.44 291 CYS A O 1
ATOM 2393 N N . HIS A 1 292 ? -27.848 2.304 38.261 1.00 97.75 292 HIS A N 1
ATOM 2394 C CA . HIS A 1 292 ? -28.616 3.284 39.015 1.00 97.75 292 HIS A CA 1
ATOM 2395 C C . HIS A 1 292 ? -30.029 2.785 39.337 1.00 97.75 292 HIS A C 1
ATOM 2397 O O . HIS A 1 292 ? -30.461 2.908 40.480 1.00 97.75 292 HIS A O 1
ATOM 2403 N N . GLU A 1 293 ? -30.719 2.159 38.381 1.00 97.88 293 GLU A N 1
ATOM 2404 C CA . GLU A 1 293 ? -32.032 1.533 38.594 1.00 97.88 293 GLU A CA 1
ATOM 2405 C C . GLU A 1 293 ? -31.976 0.442 39.674 1.00 97.88 293 GLU A C 1
ATOM 2407 O O . GLU A 1 293 ? -32.820 0.408 40.568 1.00 97.88 293 GLU A O 1
ATOM 2412 N N . ILE A 1 294 ? -30.949 -0.416 39.653 1.00 97.19 294 ILE A N 1
ATOM 2413 C CA . ILE A 1 294 ? -30.749 -1.452 40.680 1.00 97.19 294 ILE A CA 1
ATOM 2414 C C . ILE A 1 294 ? -30.499 -0.820 42.055 1.00 97.19 294 ILE A C 1
ATOM 2416 O O . ILE A 1 294 ? -31.038 -1.286 43.062 1.00 97.19 294 ILE A O 1
ATOM 2420 N N . GLU A 1 295 ? -29.687 0.236 42.123 1.00 97.06 295 GLU A N 1
ATOM 2421 C CA . GLU A 1 295 ? -29.415 0.952 43.370 1.00 97.06 295 GLU A CA 1
ATOM 2422 C C . GLU A 1 295 ? -30.683 1.612 43.930 1.00 97.06 295 GLU A C 1
ATOM 2424 O O . GLU A 1 295 ? -30.949 1.508 45.131 1.00 97.06 295 GLU A O 1
ATOM 2429 N N . GLN A 1 296 ? -31.484 2.252 43.074 1.00 97.44 296 GLN A N 1
ATOM 2430 C CA . GLN A 1 296 ? -32.770 2.839 43.448 1.00 97.44 296 GLN A CA 1
ATOM 2431 C C . GLN A 1 296 ? -33.741 1.769 43.955 1.00 97.44 296 GLN A C 1
ATOM 2433 O O . GLN A 1 296 ? -34.221 1.884 45.081 1.00 97.44 296 GLN A O 1
ATOM 2438 N N . ALA A 1 297 ? -33.943 0.685 43.202 1.00 97.56 297 ALA A N 1
ATOM 2439 C CA . ALA A 1 297 ? -34.819 -0.415 43.602 1.00 97.56 297 ALA A CA 1
ATOM 2440 C C . ALA A 1 297 ? -34.373 -1.063 44.926 1.00 97.56 297 ALA A C 1
ATOM 2442 O O . ALA A 1 297 ? -35.197 -1.393 45.778 1.00 97.56 297 ALA A O 1
ATOM 2443 N N . SER A 1 298 ? -33.061 -1.203 45.140 1.00 97.25 298 SER A N 1
ATOM 2444 C CA . SER A 1 298 ? -32.492 -1.700 46.398 1.00 97.25 298 SER A CA 1
ATOM 2445 C C . SER A 1 298 ? -32.797 -0.767 47.575 1.00 97.25 298 SER A C 1
ATOM 2447 O O . SER A 1 298 ? -33.222 -1.224 48.639 1.00 97.25 298 SER A O 1
ATOM 2449 N N . ARG A 1 299 ? -32.643 0.551 47.386 1.00 97.62 299 ARG A N 1
ATOM 2450 C CA . ARG A 1 299 ? -32.998 1.558 48.401 1.00 97.62 299 ARG A CA 1
ATOM 2451 C C . ARG A 1 299 ? -34.489 1.551 48.712 1.00 97.62 299 ARG A C 1
ATOM 2453 O O . ARG A 1 299 ? -34.855 1.602 49.883 1.00 97.62 299 ARG A O 1
ATOM 2460 N N . GLU A 1 300 ? -35.338 1.467 47.696 1.00 97.31 300 GLU A N 1
ATOM 2461 C CA . GLU A 1 300 ? -36.792 1.395 47.857 1.00 97.31 300 GLU A CA 1
ATOM 2462 C C . GLU A 1 300 ? -37.210 0.139 48.626 1.00 97.31 300 GLU A C 1
ATOM 2464 O O . GLU A 1 300 ? -37.930 0.245 49.618 1.00 97.31 300 GLU A O 1
ATOM 2469 N N . ALA A 1 301 ? -36.687 -1.034 48.255 1.00 97.44 301 ALA A N 1
ATOM 2470 C CA . ALA A 1 301 ? -36.946 -2.286 48.963 1.00 97.44 301 ALA A CA 1
ATOM 2471 C C . ALA A 1 301 ? -36.453 -2.246 50.421 1.00 97.44 301 ALA A C 1
ATOM 2473 O O . ALA A 1 301 ? -37.126 -2.741 51.328 1.00 97.44 301 ALA A O 1
ATOM 2474 N N . PHE A 1 302 ? -35.293 -1.632 50.671 1.00 97.38 302 PHE A N 1
ATOM 2475 C CA . PHE A 1 302 ? -34.762 -1.452 52.021 1.00 97.38 302 PHE A CA 1
ATOM 2476 C C . PHE A 1 302 ? -35.645 -0.530 52.872 1.00 97.38 302 PHE A C 1
ATOM 2478 O O . PHE A 1 302 ? -35.950 -0.860 54.020 1.00 97.38 302 PHE A O 1
ATOM 2485 N N . ASN A 1 303 ? -36.096 0.592 52.310 1.00 97.25 303 ASN A N 1
ATOM 2486 C CA . ASN A 1 303 ? -37.005 1.513 52.989 1.00 97.25 303 ASN A CA 1
ATOM 2487 C C . ASN A 1 303 ? -38.357 0.848 53.283 1.00 97.25 303 ASN A C 1
ATOM 2489 O O . ASN A 1 303 ? -38.822 0.916 54.419 1.00 97.25 303 ASN A O 1
ATOM 2493 N N . ALA A 1 304 ? -38.927 0.119 52.319 1.00 97.69 304 ALA A N 1
ATOM 2494 C CA . ALA A 1 304 ? -40.158 -0.647 52.514 1.00 97.69 304 ALA A CA 1
ATOM 2495 C C . ALA A 1 304 ? -40.018 -1.670 53.655 1.00 97.69 304 ALA A C 1
ATOM 2497 O O . ALA A 1 304 ? -40.861 -1.727 54.547 1.00 97.69 304 ALA A O 1
ATOM 2498 N N . MET A 1 305 ? -38.903 -2.409 53.704 1.00 97.44 305 MET A N 1
ATOM 2499 C CA . MET A 1 305 ? -38.615 -3.344 54.799 1.00 97.44 305 MET A CA 1
ATOM 2500 C C . MET A 1 305 ? -38.527 -2.641 56.163 1.00 97.44 305 MET A C 1
ATOM 2502 O O . MET A 1 305 ? -38.979 -3.181 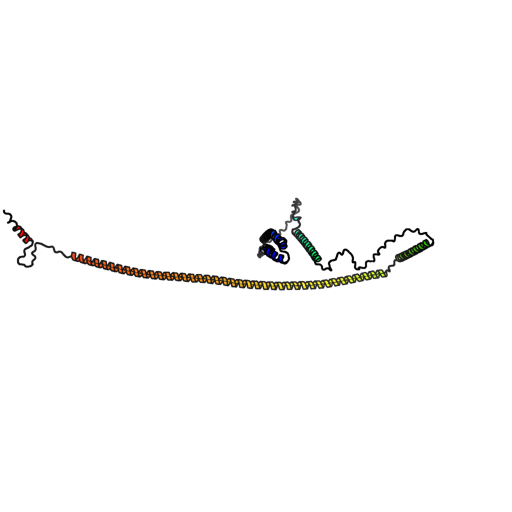57.176 1.00 97.44 305 MET A O 1
ATOM 2506 N N . ILE A 1 306 ? -37.908 -1.458 56.224 1.00 97.25 306 ILE A N 1
ATOM 2507 C CA . ILE A 1 306 ? -37.839 -0.664 57.457 1.00 97.25 306 ILE A CA 1
ATOM 2508 C C . ILE A 1 306 ? -39.240 -0.253 57.902 1.00 97.25 306 ILE A C 1
ATOM 2510 O O . ILE A 1 306 ? -39.553 -0.364 59.089 1.00 97.25 306 ILE A O 1
ATOM 2514 N N . ASP A 1 307 ? -40.073 0.214 56.980 1.00 96.94 307 ASP A N 1
ATOM 2515 C CA . ASP A 1 307 ? -41.413 0.686 57.304 1.00 96.94 307 ASP A CA 1
ATOM 2516 C C . ASP A 1 307 ? -42.328 -0.467 57.737 1.00 96.94 307 ASP A C 1
ATOM 2518 O O . ASP A 1 307 ? -43.017 -0.334 58.748 1.00 96.94 307 ASP A O 1
ATOM 2522 N N . GLU A 1 308 ? -42.224 -1.646 57.116 1.00 97.31 308 GLU A N 1
ATOM 2523 C CA . GLU A 1 308 ? -42.883 -2.869 57.600 1.00 97.31 308 GLU A CA 1
ATOM 2524 C C . GLU A 1 308 ? -42.432 -3.253 59.018 1.00 97.31 308 GLU A C 1
ATOM 2526 O O . GLU A 1 308 ? -43.250 -3.611 59.867 1.00 97.31 308 GLU A O 1
ATOM 2531 N N . LYS A 1 309 ? -41.126 -3.176 59.316 1.00 97.12 309 LYS A N 1
ATOM 2532 C CA . LYS A 1 309 ? -40.604 -3.458 60.666 1.00 97.12 309 LYS A CA 1
ATOM 2533 C C . LYS A 1 309 ? -41.124 -2.458 61.693 1.00 97.12 309 LYS A C 1
ATOM 2535 O O . LYS A 1 309 ? -41.440 -2.862 62.811 1.00 97.12 309 LYS A O 1
ATOM 2540 N N . LYS A 1 310 ? -41.224 -1.175 61.335 1.00 96.38 310 LYS A N 1
ATOM 2541 C CA . LYS A 1 310 ? -41.806 -0.139 62.202 1.00 96.38 310 LYS A CA 1
ATOM 2542 C C . LYS A 1 310 ? -43.291 -0.390 62.452 1.00 96.38 310 LYS A C 1
ATOM 2544 O O . LYS A 1 310 ? -43.709 -0.285 63.600 1.00 96.38 310 LYS A O 1
ATOM 2549 N N . GLN A 1 311 ? -44.057 -0.748 61.419 1.00 96.44 311 GLN A N 1
ATOM 2550 C CA . GLN A 1 311 ? -45.478 -1.090 61.546 1.00 96.44 311 GLN A CA 1
ATOM 2551 C C . GLN A 1 311 ? -45.674 -2.287 62.478 1.00 96.44 311 GLN A C 1
ATOM 2553 O O . GLN A 1 311 ? -46.363 -2.160 63.485 1.00 96.44 311 GLN A O 1
ATOM 2558 N N . LYS A 1 312 ? -44.957 -3.394 62.246 1.00 95.88 312 LYS A N 1
ATOM 2559 C CA . LYS A 1 312 ? -45.006 -4.574 63.127 1.00 95.88 312 LYS A CA 1
ATOM 2560 C C . LYS A 1 312 ? -44.582 -4.257 64.558 1.00 95.88 312 LYS A C 1
ATOM 2562 O O . LYS A 1 312 ? -45.181 -4.747 65.507 1.00 95.88 312 LYS A O 1
ATOM 2567 N N . ALA A 1 313 ? -43.551 -3.432 64.747 1.00 96.25 313 ALA A N 1
ATOM 2568 C CA . ALA A 1 313 ? -43.145 -3.007 66.083 1.00 96.25 313 ALA A CA 1
ATOM 2569 C C . ALA A 1 313 ? -44.236 -2.170 66.773 1.00 96.25 313 ALA A C 1
ATOM 2571 O O . ALA A 1 313 ? -44.458 -2.340 67.973 1.00 96.25 313 ALA A O 1
ATOM 2572 N N . ALA A 1 314 ? -44.929 -1.295 66.038 1.00 95.38 314 ALA A N 1
ATOM 2573 C CA . ALA A 1 314 ? -46.061 -0.534 66.558 1.00 95.38 314 ALA A CA 1
ATOM 2574 C C . ALA A 1 314 ? -47.223 -1.461 66.952 1.00 95.38 314 ALA A C 1
ATOM 2576 O O . ALA A 1 314 ? -47.687 -1.369 68.086 1.00 95.38 314 ALA A O 1
ATOM 2577 N N . GLU A 1 315 ? -47.597 -2.413 66.091 1.00 96.50 315 GLU A N 1
ATOM 2578 C CA . GLU A 1 315 ? -48.620 -3.436 66.364 1.00 96.50 315 GLU A CA 1
ATOM 2579 C C . GLU A 1 315 ? -48.288 -4.244 67.626 1.00 96.50 315 GLU A C 1
ATOM 2581 O O . GLU A 1 315 ? -49.078 -4.279 68.565 1.00 96.50 315 GLU A O 1
ATOM 2586 N N . VAL A 1 316 ? -47.071 -4.790 67.730 1.00 97.00 316 VAL A N 1
ATOM 2587 C CA . VAL A 1 316 ? -46.621 -5.544 68.917 1.00 97.00 316 VAL A CA 1
ATOM 2588 C C . VAL A 1 316 ? -46.634 -4.674 70.178 1.00 97.00 316 VAL A C 1
ATOM 2590 O O . VAL A 1 316 ? -46.939 -5.154 71.274 1.00 97.00 316 VAL A O 1
ATOM 2593 N N . THR A 1 317 ? -46.312 -3.383 70.055 1.00 95.44 317 THR A N 1
ATOM 2594 C CA . THR A 1 317 ? -46.370 -2.442 71.182 1.00 95.44 317 THR A CA 1
ATOM 2595 C C . THR A 1 317 ? -47.815 -2.205 71.626 1.00 95.44 317 THR A C 1
ATOM 2597 O O . THR A 1 317 ? -48.082 -2.145 72.830 1.00 95.44 317 THR A O 1
ATOM 2600 N N . GLU A 1 318 ? -48.754 -2.089 70.687 1.00 95.56 318 GLU A N 1
ATOM 2601 C CA . GLU A 1 318 ? -50.184 -1.963 70.973 1.00 95.56 318 GLU A CA 1
ATOM 2602 C C . GLU A 1 318 ? -50.754 -3.237 71.598 1.00 95.56 318 GLU A C 1
ATOM 2604 O O . GLU A 1 318 ? -51.378 -3.156 72.657 1.00 95.56 318 GLU A O 1
ATOM 2609 N N . GLU A 1 319 ? -50.466 -4.411 71.036 1.00 95.38 319 GLU A N 1
ATOM 2610 C CA . GLU A 1 319 ? -50.855 -5.710 71.597 1.00 95.38 319 GLU A CA 1
ATOM 2611 C C . GLU A 1 319 ? -50.299 -5.896 73.014 1.00 95.38 319 GLU A C 1
ATOM 2613 O O . GLU A 1 319 ? -51.025 -6.266 73.939 1.00 95.38 319 GLU A O 1
ATOM 2618 N N . SER A 1 320 ? -49.028 -5.547 73.234 1.00 94.31 320 SER A N 1
ATOM 2619 C CA . SER A 1 320 ? -48.397 -5.601 74.558 1.00 94.31 320 SER A CA 1
ATOM 2620 C C . SER A 1 320 ? -49.076 -4.663 75.559 1.00 94.31 320 SER A C 1
ATOM 2622 O O . SER A 1 320 ? -49.262 -5.021 76.726 1.00 94.31 320 SER A O 1
ATOM 2624 N N . ARG A 1 321 ? -49.481 -3.457 75.128 1.00 94.88 321 ARG A N 1
ATOM 2625 C CA . ARG A 1 321 ? -50.270 -2.533 75.961 1.00 94.88 321 ARG A CA 1
ATOM 2626 C C . ARG A 1 321 ? -51.632 -3.132 76.296 1.00 94.88 321 ARG A C 1
ATOM 2628 O O . ARG A 1 321 ? -52.014 -3.111 77.466 1.00 94.88 321 ARG A O 1
ATOM 2635 N N . GLN A 1 322 ? -52.333 -3.698 75.316 1.00 95.12 322 GLN A N 1
ATOM 2636 C CA . GLN A 1 322 ? -53.633 -4.340 75.519 1.00 95.12 322 GLN A CA 1
ATOM 2637 C C . GLN A 1 322 ? -53.526 -5.508 76.511 1.00 95.12 322 GLN A C 1
ATOM 2639 O O . GLN A 1 322 ? -54.236 -5.513 77.519 1.00 95.12 322 GLN A O 1
ATOM 2644 N N . LEU A 1 323 ? -52.576 -6.425 76.321 1.00 95.06 323 LEU A N 1
ATOM 2645 C CA . LEU A 1 323 ? -52.318 -7.540 77.241 1.00 95.06 323 LEU A CA 1
ATOM 2646 C C . LEU A 1 323 ? -51.998 -7.059 78.659 1.00 95.06 323 LEU A C 1
ATOM 2648 O O . LEU A 1 323 ? -52.541 -7.579 79.634 1.00 95.06 323 LEU A O 1
ATOM 2652 N N . LYS A 1 324 ? -51.170 -6.016 78.796 1.00 94.50 324 LYS A N 1
ATOM 2653 C CA . LYS A 1 324 ? -50.859 -5.426 80.104 1.00 94.50 324 LYS A CA 1
ATOM 2654 C C . LYS A 1 324 ? -52.110 -4.869 80.783 1.00 94.50 324 LYS A C 1
ATOM 2656 O O . LYS A 1 324 ? -52.287 -5.088 81.978 1.00 94.50 324 LYS A O 1
ATOM 2661 N N . THR A 1 325 ? -52.991 -4.186 80.051 1.00 94.56 325 THR A N 1
ATOM 2662 C CA . THR A 1 325 ? -54.256 -3.694 80.626 1.00 94.56 325 THR A CA 1
ATOM 2663 C C . THR A 1 325 ? -55.185 -4.830 81.052 1.00 94.56 325 THR A C 1
ATOM 2665 O O . THR A 1 325 ? -55.801 -4.735 82.110 1.00 94.56 325 THR A O 1
ATOM 2668 N N . GLN A 1 326 ? -55.250 -5.926 80.289 1.00 95.00 326 GLN A N 1
ATOM 2669 C CA . GLN A 1 326 ? -56.035 -7.107 80.657 1.00 95.00 326 GLN A CA 1
ATOM 2670 C C . GLN A 1 326 ? -55.487 -7.777 81.924 1.00 95.00 326 GLN A C 1
ATOM 2672 O O . GLN A 1 326 ? -56.253 -8.049 82.845 1.00 95.00 326 GLN A O 1
ATOM 2677 N N . LEU A 1 327 ? -54.167 -7.965 82.019 1.00 94.56 327 LEU A N 1
ATOM 2678 C CA . LEU A 1 327 ? -53.518 -8.509 83.217 1.00 94.56 327 LEU A CA 1
ATOM 2679 C C . LEU A 1 327 ? -53.725 -7.625 84.452 1.00 94.56 327 LEU A C 1
ATOM 2681 O O . LEU A 1 327 ? -53.922 -8.147 85.547 1.00 94.56 327 LEU A O 1
ATOM 2685 N N . MET A 1 328 ? -53.697 -6.296 84.293 1.00 93.38 328 MET A N 1
ATOM 2686 C CA . MET A 1 328 ? -53.998 -5.368 85.389 1.00 93.38 328 MET A CA 1
ATOM 2687 C C . MET A 1 328 ? -55.441 -5.527 85.873 1.00 93.38 328 MET A C 1
ATOM 2689 O O . MET A 1 328 ? -55.644 -5.700 87.071 1.00 93.38 328 MET A O 1
ATOM 2693 N N . LYS A 1 329 ? -56.420 -5.583 84.960 1.00 94.94 329 LYS A N 1
ATOM 2694 C CA . LYS A 1 329 ? -57.829 -5.836 85.308 1.00 94.94 329 LYS A CA 1
ATOM 2695 C C . LYS A 1 329 ? -58.015 -7.172 86.029 1.00 94.94 329 LYS A C 1
ATOM 2697 O O . LYS A 1 329 ? -58.652 -7.217 87.074 1.00 94.94 329 LYS A O 1
ATOM 2702 N N . GLN A 1 330 ? -57.407 -8.248 85.528 1.00 94.00 330 GLN A N 1
ATOM 2703 C CA . GLN A 1 330 ? -57.473 -9.563 86.176 1.00 94.00 330 GLN A CA 1
ATOM 2704 C C . GLN A 1 330 ? -56.850 -9.545 87.579 1.00 94.00 330 GLN A C 1
ATOM 2706 O O . GLN A 1 330 ? -57.451 -10.052 88.524 1.00 94.00 330 GLN A O 1
ATOM 2711 N N . ARG A 1 331 ? -55.684 -8.907 87.755 1.00 92.75 331 ARG A N 1
ATOM 2712 C CA . ARG A 1 331 ? -55.078 -8.721 89.085 1.00 92.75 331 ARG A CA 1
ATOM 2713 C C . ARG A 1 331 ? -55.962 -7.893 90.016 1.00 92.75 331 ARG A C 1
ATOM 2715 O O . ARG A 1 331 ? -56.035 -8.196 91.205 1.00 92.75 331 ARG A O 1
ATOM 2722 N N . GLU A 1 332 ? -56.620 -6.853 89.519 1.00 92.88 332 GLU A N 1
ATOM 2723 C CA . GLU A 1 332 ? -57.566 -6.051 90.303 1.00 92.88 332 GLU A CA 1
ATOM 2724 C C . GLU A 1 332 ? -58.772 -6.890 90.741 1.00 92.88 332 GLU A C 1
ATOM 2726 O O . GLU A 1 332 ? -59.125 -6.895 91.917 1.00 92.88 332 GLU A O 1
ATOM 2731 N N . GLU A 1 333 ? -59.354 -7.687 89.847 1.00 94.25 333 GLU A N 1
ATOM 2732 C CA . GLU A 1 333 ? -60.442 -8.606 90.192 1.00 94.25 333 GLU A CA 1
ATOM 2733 C C . GLU A 1 333 ? -60.002 -9.662 91.216 1.00 94.25 333 GLU A C 1
ATOM 2735 O O . GLU A 1 333 ? -60.713 -9.926 92.187 1.00 94.25 333 GLU A O 1
ATOM 2740 N N . GLU A 1 334 ? -58.818 -10.256 91.052 1.00 93.25 334 GLU A N 1
ATOM 2741 C CA . GLU A 1 334 ? -58.261 -11.210 92.013 1.00 93.25 334 GLU A CA 1
ATOM 2742 C C . GLU A 1 334 ? -57.985 -10.571 93.375 1.00 93.25 334 GLU A C 1
ATOM 2744 O O . GLU A 1 334 ? -58.272 -11.179 94.409 1.00 93.25 334 GLU A O 1
ATOM 2749 N N . THR A 1 335 ? -57.438 -9.353 93.409 1.00 92.31 335 THR A N 1
ATOM 2750 C CA . THR A 1 335 ? -57.210 -8.636 94.671 1.00 92.31 335 THR A CA 1
ATOM 2751 C C . THR A 1 335 ? -58.533 -8.285 95.338 1.00 92.31 335 THR A C 1
ATOM 2753 O O . THR A 1 335 ? -58.664 -8.508 96.538 1.00 92.31 335 THR A O 1
ATOM 2756 N N . GLN A 1 336 ? -59.554 -7.864 94.587 1.00 93.62 336 GLN A N 1
ATOM 2757 C CA . GLN A 1 336 ? -60.907 -7.665 95.113 1.00 93.62 336 GLN A CA 1
ATOM 2758 C C . GLN A 1 336 ? -61.505 -8.959 95.679 1.00 93.62 336 GLN A C 1
ATOM 2760 O O . GLN A 1 336 ? -62.065 -8.935 96.775 1.00 93.62 336 GLN A O 1
ATOM 2765 N N . ARG A 1 337 ? -61.357 -10.101 94.991 1.00 94.31 337 ARG A N 1
ATOM 2766 C CA . ARG A 1 337 ? -61.787 -11.416 95.507 1.00 94.31 337 ARG A CA 1
ATOM 2767 C C . ARG A 1 337 ? -61.062 -11.769 96.808 1.00 94.31 337 ARG A C 1
ATOM 2769 O O . ARG A 1 337 ? -61.711 -12.172 97.768 1.00 94.31 337 ARG A O 1
ATOM 2776 N N . LYS A 1 338 ? -59.741 -11.563 96.876 1.00 94.25 338 LYS A N 1
ATOM 2777 C CA . LYS A 1 338 ? -58.943 -11.780 98.097 1.00 94.25 338 LYS A CA 1
ATOM 2778 C C . LYS A 1 338 ? -59.372 -10.853 99.237 1.00 94.25 338 LYS A C 1
ATOM 2780 O O . LYS A 1 338 ? -59.469 -11.307 100.370 1.00 94.25 338 LYS A O 1
ATOM 2785 N N . ILE A 1 339 ? -59.664 -9.581 98.956 1.00 92.88 339 ILE A N 1
ATOM 2786 C CA . ILE A 1 339 ? -60.163 -8.621 99.952 1.00 92.88 339 ILE A CA 1
ATOM 2787 C C . ILE A 1 339 ? -61.518 -9.073 100.503 1.00 92.88 339 ILE A C 1
ATOM 2789 O O . ILE A 1 339 ? -61.678 -9.103 101.721 1.00 92.88 339 ILE A O 1
ATOM 2793 N N . LYS A 1 340 ? -62.461 -9.468 99.635 1.00 93.50 340 LYS A N 1
ATOM 2794 C CA . LYS A 1 340 ? -63.765 -10.014 100.050 1.00 93.50 340 LYS A CA 1
ATOM 2795 C C . LYS A 1 340 ? -63.597 -11.243 100.944 1.00 93.50 340 LYS A C 1
ATOM 2797 O O . LYS A 1 340 ? -64.156 -11.281 102.032 1.00 93.50 340 LYS A O 1
ATOM 2802 N N . LEU A 1 341 ? -62.733 -12.181 100.554 1.00 94.31 341 LEU A N 1
ATOM 2803 C CA . LEU A 1 341 ? -62.427 -13.364 101.362 1.00 94.31 341 LEU A CA 1
ATOM 2804 C C . LEU A 1 341 ? -61.834 -13.001 102.736 1.00 94.31 341 LEU A C 1
ATOM 2806 O O . LEU A 1 341 ? -62.220 -13.565 103.755 1.00 94.31 341 LEU A O 1
ATOM 2810 N N . ILE A 1 342 ? -60.908 -12.037 102.795 1.00 91.62 342 ILE A N 1
ATOM 2811 C CA . ILE A 1 342 ? -60.347 -11.553 104.066 1.00 91.62 342 ILE A CA 1
ATOM 2812 C C . ILE A 1 342 ? -61.437 -10.906 104.931 1.00 91.62 342 ILE A C 1
ATOM 2814 O O . ILE A 1 342 ? -61.432 -11.097 106.147 1.00 91.62 342 ILE A O 1
ATOM 2818 N N . GLN A 1 343 ? -62.359 -10.143 104.336 1.00 89.19 343 GLN A N 1
ATOM 2819 C CA . GLN A 1 343 ? -63.499 -9.565 105.051 1.00 89.19 343 GLN A CA 1
ATOM 2820 C C . GLN A 1 343 ? -64.383 -10.667 105.645 1.00 89.19 343 GLN A C 1
ATOM 2822 O O . GLN A 1 343 ? -64.661 -10.618 106.840 1.00 89.19 343 GLN A O 1
ATOM 2827 N N . GLU A 1 344 ? -64.733 -11.693 104.866 1.00 89.06 344 GLU A N 1
ATOM 2828 C CA . GLU A 1 344 ? -65.487 -12.864 105.334 1.00 89.06 344 GLU A CA 1
ATOM 2829 C C . GLU A 1 344 ? -64.775 -13.566 106.505 1.00 89.06 344 GLU A C 1
ATOM 2831 O O . GLU A 1 344 ? -65.372 -13.742 107.568 1.00 89.06 344 GLU A O 1
ATOM 2836 N N . ILE A 1 345 ? -63.475 -13.871 106.386 1.00 85.94 345 ILE A N 1
ATOM 2837 C CA . ILE A 1 345 ? -62.684 -14.479 107.474 1.00 85.94 345 ILE A CA 1
ATOM 2838 C C . ILE A 1 345 ? -62.695 -13.598 108.729 1.00 85.94 345 ILE A C 1
ATOM 2840 O O . ILE A 1 345 ? -62.900 -14.110 109.830 1.00 85.94 345 ILE A O 1
ATOM 2844 N N . LYS A 1 346 ? -62.509 -12.278 108.589 1.00 84.38 346 LYS A N 1
ATOM 2845 C CA . LYS A 1 346 ? -62.568 -11.337 109.719 1.00 84.38 346 LYS A CA 1
ATOM 2846 C C . LYS A 1 346 ? -63.946 -11.323 110.380 1.00 84.38 346 LYS A C 1
ATOM 2848 O O . LYS A 1 346 ? -64.005 -11.295 111.606 1.00 84.38 346 LYS A O 1
ATOM 2853 N N . THR A 1 347 ? -65.038 -11.388 109.610 1.00 82.75 347 THR A N 1
ATOM 2854 C CA . THR A 1 347 ? -66.391 -11.479 110.187 1.00 82.75 347 THR A CA 1
ATOM 2855 C C . THR A 1 347 ? -66.561 -12.758 111.010 1.00 82.75 347 THR A C 1
ATOM 2857 O O . THR A 1 347 ? -66.963 -12.683 112.170 1.00 82.75 347 THR A O 1
ATOM 2860 N N . ILE A 1 348 ? -66.134 -13.914 110.490 1.00 82.69 348 ILE A N 1
ATOM 2861 C CA . ILE A 1 348 ? -66.179 -15.199 111.209 1.00 82.69 348 ILE A CA 1
ATOM 2862 C C . ILE A 1 348 ? -65.312 -15.155 112.476 1.00 82.69 348 ILE A C 1
ATOM 2864 O O . ILE A 1 348 ? -65.738 -15.612 113.536 1.00 82.69 348 ILE A O 1
ATOM 2868 N N . GLN A 1 349 ? -64.107 -14.582 112.400 1.00 77.75 349 GLN A N 1
ATOM 2869 C CA . GLN A 1 349 ? -63.233 -14.417 113.565 1.00 77.75 349 GLN A CA 1
ATOM 2870 C C . GLN A 1 349 ? -63.856 -13.503 114.625 1.00 77.75 349 GLN A C 1
ATOM 2872 O O . GLN A 1 349 ? -63.782 -13.826 115.807 1.00 77.75 349 GLN A O 1
ATOM 2877 N N . SER A 1 350 ? -64.515 -12.411 114.224 1.00 72.38 350 SER A N 1
ATOM 2878 C CA . SER A 1 350 ? -65.212 -11.517 115.158 1.00 72.38 350 SER A CA 1
ATOM 2879 C C . SER A 1 350 ? -66.401 -12.191 115.852 1.00 72.38 350 SER A C 1
ATOM 2881 O O . SER A 1 350 ? -66.591 -11.989 117.046 1.00 72.38 350 SER A O 1
ATOM 2883 N N . LEU A 1 351 ? -67.131 -13.073 115.156 1.00 67.75 351 LEU A N 1
ATOM 2884 C CA . LEU A 1 351 ? -68.187 -13.896 115.759 1.00 67.75 351 LEU A CA 1
ATOM 2885 C C . LEU A 1 351 ? -67.626 -14.912 116.766 1.00 67.75 351 LEU A C 1
ATOM 2887 O O . LEU A 1 351 ? -68.274 -15.218 117.762 1.00 67.75 351 LEU A O 1
ATOM 2891 N N . ARG A 1 352 ? -66.410 -15.424 116.537 1.00 62.75 352 ARG A N 1
ATOM 2892 C CA . ARG A 1 352 ? -65.731 -16.366 117.444 1.00 62.75 352 ARG A CA 1
ATOM 2893 C C . ARG A 1 352 ? -65.111 -15.687 118.671 1.00 62.75 352 ARG A C 1
ATOM 2895 O O . ARG A 1 352 ? -64.870 -16.359 119.666 1.00 62.75 352 ARG A O 1
ATOM 2902 N N . ALA A 1 353 ? -64.856 -14.381 118.592 1.00 58.66 353 ALA A N 1
ATOM 2903 C CA . ALA A 1 353 ? -64.305 -13.555 119.666 1.00 58.66 353 ALA A CA 1
ATOM 2904 C C . ALA A 1 353 ? -65.386 -12.928 120.572 1.00 58.66 353 ALA A C 1
ATOM 2906 O O . ALA A 1 353 ? -65.108 -11.963 121.283 1.00 58.66 353 ALA A O 1
ATOM 2907 N N . LEU A 1 354 ? -66.616 -13.455 120.559 1.00 59.53 354 LEU A N 1
ATOM 2908 C CA . LEU A 1 354 ? -67.606 -13.143 121.588 1.00 59.53 354 LEU A CA 1
ATOM 2909 C C . LEU A 1 354 ? -67.142 -13.751 122.925 1.00 59.53 354 LEU A C 1
ATOM 2911 O O . LEU A 1 354 ? -66.841 -14.946 122.965 1.00 59.53 354 LEU A O 1
ATOM 2915 N N . PRO A 1 355 ? -67.063 -12.974 124.019 1.00 52.19 355 PRO A N 1
ATOM 2916 C CA . PRO A 1 355 ? -66.711 -13.517 125.321 1.00 52.19 355 PRO A CA 1
ATOM 2917 C C . PRO A 1 355 ? -67.864 -14.392 125.822 1.00 52.19 355 PRO A C 1
ATOM 2919 O O . PRO A 1 355 ? -68.923 -13.892 126.201 1.00 52.19 355 PRO A O 1
ATOM 2922 N N . PHE A 1 356 ? -67.667 -15.708 125.810 1.00 55.69 356 PHE A N 1
ATOM 2923 C CA . PHE A 1 356 ? -68.531 -16.631 126.537 1.00 55.69 356 PHE A CA 1
ATOM 2924 C C . PHE A 1 356 ? -68.301 -16.382 128.033 1.00 55.69 356 PHE A C 1
ATOM 2926 O O . PHE A 1 356 ? -67.182 -16.523 128.520 1.00 55.69 356 PHE A O 1
ATOM 2933 N N . LYS A 1 357 ? -69.338 -15.920 128.735 1.00 55.16 357 LYS A N 1
ATOM 2934 C CA . LYS A 1 357 ? -69.332 -15.737 130.190 1.00 55.16 357 LYS A CA 1
ATOM 2935 C C . LYS A 1 357 ? -69.577 -17.110 130.821 1.00 55.16 357 LYS A C 1
ATOM 2937 O O . LYS A 1 357 ? -70.563 -17.753 130.462 1.00 55.16 357 LYS A O 1
ATOM 2942 N N . ASP A 1 358 ? -68.677 -17.560 131.692 1.00 60.34 358 ASP A N 1
ATOM 2943 C CA . ASP A 1 358 ? -68.786 -18.854 132.371 1.00 60.34 358 ASP A CA 1
ATOM 2944 C C . ASP A 1 358 ? -70.130 -18.956 133.111 1.00 60.34 358 ASP A C 1
ATOM 2946 O O . ASP A 1 358 ? -70.516 -18.064 133.867 1.00 60.34 358 ASP A O 1
ATOM 2950 N N . PHE A 1 359 ? -70.878 -20.018 132.816 1.00 59.53 359 PHE A N 1
ATOM 2951 C CA . PHE A 1 359 ? -72.201 -20.292 133.370 1.00 59.53 359 PHE A CA 1
ATOM 2952 C C . PHE A 1 359 ? -72.042 -21.005 134.720 1.00 59.53 359 PHE A C 1
ATOM 2954 O O . PHE A 1 359 ? -71.606 -22.156 134.752 1.00 59.53 359 PHE A O 1
ATOM 2961 N N . ASP A 1 360 ? -72.377 -20.322 135.819 1.00 63.19 360 ASP A N 1
ATOM 2962 C CA . ASP A 1 360 ? -72.355 -20.870 137.180 1.00 63.19 360 ASP A CA 1
ATOM 2963 C C . ASP A 1 360 ? -73.757 -21.410 137.553 1.00 63.19 360 ASP A C 1
ATOM 2965 O O . ASP A 1 360 ? -74.702 -20.628 137.689 1.00 63.19 360 ASP A O 1
ATOM 2969 N N . PRO A 1 361 ? -73.939 -22.737 137.704 1.00 62.12 361 PRO A N 1
ATOM 2970 C CA . PRO A 1 361 ? -75.239 -23.358 137.976 1.00 62.12 361 PRO A CA 1
ATOM 2971 C C . PRO A 1 361 ? -75.774 -23.114 139.401 1.00 62.12 361 PRO A C 1
ATOM 2973 O O . PRO A 1 361 ? -76.821 -23.662 139.757 1.00 62.12 361 PRO A O 1
ATOM 2976 N N . THR A 1 362 ? -75.076 -22.322 140.219 1.00 60.47 362 THR A N 1
ATOM 2977 C CA . THR A 1 362 ? -75.439 -22.041 141.615 1.00 60.47 362 THR A CA 1
ATOM 2978 C C . THR A 1 362 ? -76.158 -20.701 141.816 1.00 60.47 362 THR A C 1
ATOM 2980 O O . THR A 1 362 ? -76.738 -20.488 142.880 1.00 60.47 362 THR A O 1
ATOM 2983 N N . GLU A 1 363 ? -76.190 -19.819 140.811 1.00 63.66 363 GLU A N 1
ATOM 2984 C CA . GLU A 1 363 ? -76.882 -18.525 140.894 1.00 63.66 363 GLU A CA 1
ATOM 2985 C C . GLU A 1 363 ? -78.352 -18.612 140.436 1.00 63.66 363 GLU A C 1
ATOM 2987 O O . GLU A 1 363 ? -78.675 -19.125 139.363 1.00 63.66 363 GLU A O 1
ATOM 2992 N N . SER A 1 364 ? -79.272 -18.082 141.249 1.00 60.59 364 SER A N 1
ATOM 2993 C CA . SER A 1 364 ? -80.672 -17.847 140.866 1.00 60.59 364 SER A CA 1
ATOM 2994 C C . SER A 1 364 ? -80.761 -16.699 139.854 1.00 60.59 364 SER A C 1
ATOM 2996 O O . SER A 1 364 ? -80.118 -15.670 140.058 1.00 60.59 364 SER A O 1
ATOM 2998 N N . SER A 1 365 ? -81.597 -16.827 138.814 1.00 63.00 365 SER A N 1
ATOM 2999 C CA . SER A 1 365 ? -81.659 -15.891 137.673 1.00 63.00 365 SER A CA 1
ATOM 3000 C C . SER A 1 365 ? -82.076 -14.450 138.003 1.00 63.00 365 SER A C 1
ATOM 3002 O O . SER A 1 365 ? -82.028 -13.588 137.127 1.00 63.00 365 SER A O 1
ATOM 3004 N N . GLY A 1 366 ? -82.447 -14.170 139.258 1.00 62.62 366 GLY A N 1
ATOM 3005 C CA . GLY A 1 366 ? -82.655 -12.819 139.781 1.00 62.62 366 GLY A CA 1
ATOM 3006 C C . GLY A 1 366 ? -83.800 -12.064 139.105 1.00 62.62 366 GLY A C 1
ATOM 3007 O O . GLY A 1 366 ? -83.833 -10.837 139.173 1.00 62.62 366 GLY A O 1
ATOM 3008 N N . LEU A 1 367 ? -84.729 -12.775 138.454 1.00 68.19 367 LEU A N 1
ATOM 3009 C CA . LEU A 1 367 ? -85.811 -12.198 137.650 1.00 68.19 367 LEU A CA 1
ATOM 3010 C C . LEU A 1 367 ? -87.052 -11.809 138.479 1.00 68.19 367 LEU A C 1
ATOM 3012 O O . LEU A 1 367 ? -88.042 -11.337 137.921 1.00 68.19 367 LEU A O 1
ATOM 3016 N N . GLY A 1 368 ? -86.980 -11.901 139.812 1.00 61.56 368 GLY A N 1
ATOM 3017 C CA . GLY A 1 368 ? -87.970 -11.327 140.728 1.00 61.56 368 GLY A CA 1
ATOM 3018 C C . GLY A 1 368 ? -89.324 -12.043 140.748 1.00 61.56 368 GLY A C 1
ATOM 3019 O O . GLY A 1 368 ? -90.314 -11.459 141.193 1.00 61.56 368 GLY A O 1
ATOM 3020 N N . LEU A 1 369 ? -89.394 -13.295 140.289 1.00 61.47 369 LEU A N 1
ATOM 3021 C CA . LEU A 1 369 ? -90.596 -14.123 140.374 1.00 61.47 369 LEU A CA 1
ATOM 3022 C C . LEU A 1 369 ? -90.638 -14.840 141.736 1.00 61.47 369 LEU A C 1
ATOM 3024 O O . LEU A 1 369 ? -89.651 -15.413 142.191 1.00 61.47 369 LEU A O 1
ATOM 3028 N N . LEU A 1 370 ? -91.797 -14.815 142.406 1.00 53.97 370 LEU A N 1
ATOM 3029 C CA . LEU A 1 370 ? -91.982 -15.196 143.821 1.00 53.97 370 LEU A CA 1
ATOM 3030 C C . LEU A 1 370 ? -91.786 -16.694 144.166 1.00 53.97 370 LEU A C 1
ATOM 3032 O O . LEU A 1 370 ? -92.204 -17.118 145.239 1.00 53.97 370 LEU A O 1
ATOM 3036 N N . CYS A 1 371 ? -91.145 -17.490 143.307 1.00 55.16 371 CYS A N 1
ATOM 3037 C CA . CYS A 1 371 ? -90.764 -18.892 143.544 1.00 55.16 371 CYS A CA 1
ATOM 3038 C C . CYS A 1 371 ? -89.604 -19.329 142.611 1.00 55.16 371 CYS A C 1
ATOM 3040 O O . CYS A 1 371 ? -89.682 -20.375 141.970 1.00 55.16 371 CYS A O 1
ATOM 3042 N N . GLU A 1 372 ? -88.537 -18.533 142.475 1.00 60.78 372 GLU A N 1
ATOM 3043 C CA . GLU A 1 372 ? -87.327 -18.966 141.750 1.00 60.78 372 GLU A CA 1
ATOM 3044 C C . GLU A 1 372 ? -86.449 -19.856 142.648 1.00 60.78 372 GLU A C 1
ATOM 3046 O O . GLU A 1 372 ? -85.878 -19.381 143.626 1.00 60.78 372 GLU A O 1
ATOM 3051 N N . MET A 1 373 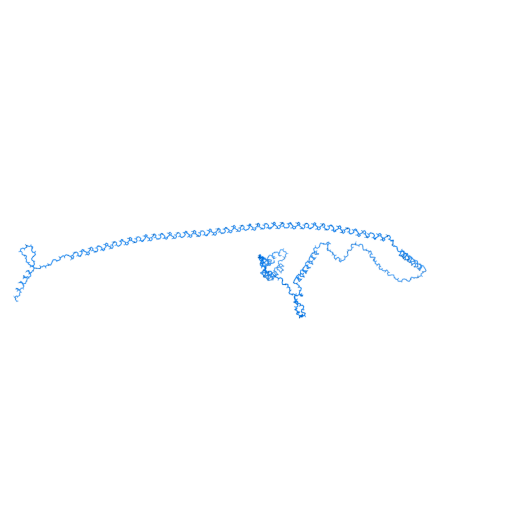? -86.352 -21.147 142.313 1.00 56.94 373 MET A N 1
ATOM 3052 C CA . MET A 1 373 ? -85.436 -22.116 142.935 1.00 56.94 373 MET A CA 1
ATOM 3053 C C . MET A 1 373 ? -84.260 -22.406 141.994 1.00 56.94 373 MET A C 1
ATOM 3055 O O . MET A 1 373 ? -84.433 -22.464 140.774 1.00 56.94 373 MET A O 1
ATOM 3059 N N . SER A 1 374 ? -83.063 -22.593 142.549 1.00 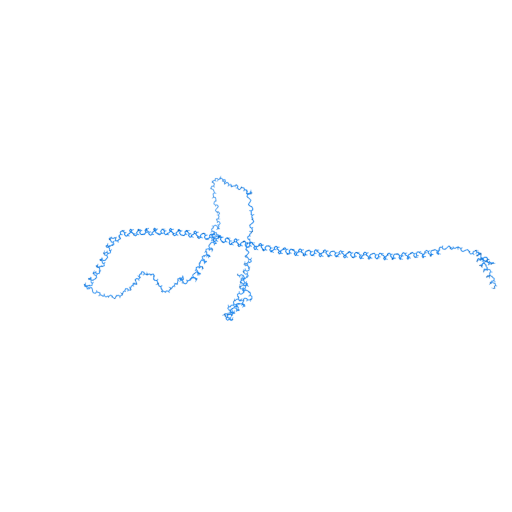60.44 374 SER A N 1
ATOM 3060 C CA . SER A 1 374 ? -81.832 -22.869 141.791 1.00 60.44 374 SER A CA 1
ATOM 3061 C C . SER A 1 374 ? -81.872 -24.247 141.103 1.00 60.44 374 SER A C 1
ATOM 3063 O O . SER A 1 374 ? -82.486 -25.189 141.610 1.00 60.44 374 SER A O 1
ATOM 3065 N N . LEU A 1 375 ? -81.189 -24.411 139.956 1.00 63.50 375 LEU A N 1
ATOM 3066 C CA . LEU A 1 375 ? -81.084 -25.704 139.249 1.00 63.50 375 LEU A CA 1
ATOM 3067 C C . LEU A 1 375 ? -80.520 -26.819 140.156 1.00 63.50 375 LEU A C 1
ATOM 3069 O O . LEU A 1 375 ? -80.934 -27.975 140.042 1.00 63.50 375 LEU A O 1
ATOM 3073 N N . ALA A 1 376 ? -79.642 -26.480 141.106 1.00 61.41 376 ALA A N 1
ATOM 3074 C CA . ALA A 1 376 ? -79.142 -27.416 142.116 1.00 61.41 376 ALA A CA 1
ATOM 3075 C C . ALA A 1 376 ? -80.229 -27.843 143.132 1.00 61.41 376 ALA A C 1
ATOM 3077 O O . ALA A 1 376 ? -80.250 -28.984 143.606 1.00 61.41 376 ALA A O 1
ATOM 3078 N N . GLU A 1 377 ? -81.183 -26.962 143.432 1.00 61.09 377 GLU A N 1
ATOM 3079 C CA . GLU A 1 377 ? -82.284 -27.222 144.366 1.00 61.09 377 GLU A CA 1
ATOM 3080 C C . GLU A 1 377 ? -83.377 -28.097 143.726 1.00 61.09 377 GLU A C 1
ATOM 3082 O O . GLU A 1 377 ? -83.919 -28.983 144.389 1.00 61.09 377 GLU A O 1
ATOM 3087 N N . VAL A 1 378 ? -83.630 -27.957 142.417 1.00 61.50 378 VAL A N 1
ATOM 3088 C CA . VAL A 1 378 ? -84.579 -28.808 141.666 1.00 61.50 378 VAL A CA 1
ATOM 3089 C C . VAL A 1 378 ? -84.089 -30.266 141.568 1.00 61.50 378 VAL A C 1
ATOM 3091 O O . VAL A 1 378 ? -84.882 -31.201 141.722 1.00 61.50 378 VAL A O 1
ATOM 3094 N N . CYS A 1 379 ? -82.779 -30.496 141.424 1.00 56.81 379 CYS A N 1
ATOM 3095 C CA . CYS A 1 379 ? -82.203 -31.850 141.466 1.00 56.81 379 CYS A CA 1
ATOM 3096 C C . CYS A 1 379 ? -82.279 -32.497 142.863 1.00 56.81 379 CYS A C 1
ATOM 3098 O O . CYS A 1 379 ? -82.450 -33.712 142.975 1.00 56.81 379 CYS A O 1
ATOM 3100 N N . SER A 1 380 ? -82.235 -31.701 143.935 1.00 55.50 380 SER A N 1
ATOM 3101 C CA . SER A 1 380 ? -82.333 -32.194 145.317 1.00 55.50 380 SER A CA 1
ATOM 3102 C C . SER A 1 380 ? -83.730 -32.737 145.668 1.00 55.50 380 SER A C 1
ATOM 3104 O O . SER A 1 380 ? -83.860 -33.617 146.523 1.00 55.50 380 SER A O 1
ATOM 3106 N N . ILE A 1 381 ? -84.778 -32.250 144.993 1.00 56.12 381 ILE A N 1
ATOM 3107 C CA . ILE A 1 381 ? -86.177 -32.657 145.217 1.00 56.12 381 ILE A CA 1
ATOM 3108 C C . ILE A 1 381 ? -86.514 -33.950 144.455 1.00 56.12 381 ILE A C 1
ATOM 3110 O O . ILE A 1 381 ? -87.183 -34.821 145.011 1.00 56.12 381 ILE A O 1
ATOM 3114 N N . SER A 1 382 ? -85.951 -34.160 143.256 1.00 56.03 382 SER A N 1
ATOM 3115 C CA . SER A 1 382 ? -86.116 -35.429 142.517 1.00 56.03 382 SER A CA 1
ATOM 3116 C C . SER A 1 382 ? -85.492 -36.643 143.227 1.00 56.03 382 SER A C 1
ATOM 3118 O O . SER A 1 382 ? -85.955 -37.764 143.037 1.00 56.03 382 SER A O 1
ATOM 3120 N N . VAL A 1 383 ? -84.499 -36.450 144.105 1.00 57.19 383 VAL A N 1
ATOM 3121 C CA . VAL A 1 383 ? -83.846 -37.557 144.838 1.00 57.19 383 VAL A CA 1
ATOM 3122 C C . VAL A 1 383 ? -84.611 -37.972 146.111 1.00 57.19 383 VAL A C 1
ATOM 3124 O O . VAL A 1 383 ? -84.467 -39.106 146.561 1.00 57.19 383 VAL A O 1
ATOM 3127 N N . LYS A 1 384 ? -85.492 -37.126 146.671 1.00 53.03 384 LYS A N 1
ATOM 3128 C CA . LYS A 1 384 ? -86.292 -37.460 147.875 1.00 53.03 384 LYS A CA 1
ATOM 3129 C C . LYS A 1 384 ? -87.675 -38.065 147.587 1.00 53.03 384 LYS A C 1
ATOM 3131 O O . LYS A 1 384 ? -88.291 -38.598 148.504 1.00 53.03 384 LYS A O 1
ATOM 3136 N N . GLN A 1 385 ? -88.150 -38.046 146.339 1.00 50.62 385 GLN A N 1
ATOM 3137 C CA . GLN A 1 385 ? -89.452 -38.616 145.943 1.00 50.62 385 GLN A CA 1
ATOM 3138 C C . GLN A 1 385 ? -89.376 -40.034 145.342 1.00 50.62 385 GLN A C 1
ATOM 3140 O O . GLN A 1 385 ? -90.410 -40.674 145.168 1.00 50.62 385 GLN A O 1
ATOM 3145 N N . LEU A 1 386 ? -88.174 -40.570 145.091 1.00 51.69 386 LEU A N 1
ATOM 3146 C CA . LEU A 1 386 ? -87.976 -41.895 144.476 1.00 51.69 386 LEU A CA 1
ATOM 3147 C C . LEU A 1 386 ? -87.663 -43.044 145.457 1.00 51.69 386 LEU A C 1
ATOM 3149 O O . LEU A 1 386 ? -87.627 -44.194 145.033 1.00 51.69 386 LEU A O 1
ATOM 3153 N N . THR A 1 387 ? -87.525 -42.796 146.764 1.00 46.69 387 THR A N 1
ATOM 3154 C CA . THR A 1 387 ? -87.264 -43.851 147.776 1.00 46.69 387 THR A CA 1
ATOM 3155 C C . THR A 1 387 ? -88.455 -44.212 148.673 1.00 46.69 387 THR A C 1
ATOM 3157 O O . THR A 1 387 ? -88.324 -45.088 149.520 1.00 46.69 387 THR A O 1
ATOM 3160 N N . VAL A 1 388 ? -89.645 -43.637 148.446 1.00 50.44 388 VAL A N 1
ATOM 3161 C CA . VAL A 1 388 ? -90.901 -44.056 149.118 1.00 50.44 388 VAL A CA 1
ATOM 3162 C C . VAL A 1 388 ? -91.667 -45.143 148.328 1.00 50.44 388 VAL A C 1
ATOM 3164 O O . VAL A 1 388 ? -92.614 -45.719 148.843 1.00 50.44 388 VAL A O 1
ATOM 3167 N N . ASN A 1 389 ? -91.211 -45.534 147.127 1.00 48.50 389 ASN A N 1
ATOM 3168 C CA . ASN A 1 389 ? -91.885 -46.533 146.271 1.00 48.50 389 ASN A CA 1
ATOM 3169 C C . ASN A 1 389 ? -91.142 -47.876 146.098 1.00 48.50 389 ASN A C 1
ATOM 3171 O O . ASN A 1 389 ? -91.364 -48.578 145.117 1.00 48.50 389 ASN A O 1
ATOM 3175 N N . LEU A 1 390 ? -90.303 -48.267 147.062 1.00 43.75 390 LEU A N 1
ATOM 3176 C CA . LEU A 1 390 ? -89.757 -49.630 147.182 1.00 43.75 390 LEU A CA 1
ATOM 3177 C C . LEU A 1 390 ? -89.871 -50.098 148.641 1.00 43.75 390 LEU A C 1
ATOM 3179 O O . LEU A 1 390 ? -88.890 -50.289 149.351 1.00 43.75 390 LEU A O 1
ATOM 3183 N N . SER A 1 391 ? -91.117 -50.225 149.097 1.00 43.22 391 SER A N 1
ATOM 3184 C CA . SER A 1 391 ? -91.498 -51.060 150.239 1.00 43.22 391 SER A CA 1
ATOM 3185 C C . SER A 1 391 ? -92.786 -51.807 149.883 1.00 43.22 391 SER A C 1
ATOM 3187 O O . SER A 1 391 ? -93.883 -51.374 150.216 1.00 43.22 391 SER A O 1
ATOM 3189 N N . PHE A 1 392 ? -92.608 -52.894 149.127 1.00 40.00 392 PHE A N 1
ATOM 3190 C CA . PHE A 1 392 ? -93.426 -54.108 149.096 1.00 40.00 392 PHE A CA 1
ATOM 3191 C C . PHE A 1 392 ? -92.546 -55.275 148.654 1.00 40.00 392 PHE A C 1
ATOM 3193 O O . PHE A 1 392 ? -91.720 -55.054 147.736 1.00 40.00 392 PHE A O 1
#